Protein AF-0000000069707304 (afdb_homodimer)

pLDDT: mean 90.05, std 12.66, range [25.22, 98.62]

Nearest PDB structures (foldseek):
  5b57-assembly1_B  TM=9.568E-01  e=4.378E-24  Burkholderia cenocepacia J2315
  5b57-assembly1_A  TM=9.518E-01  e=2.283E-23  Burkholderia cenocepacia J2315
  5b58-assembly1_B  TM=9.342E-01  e=4.990E-23  Burkholderia cenocepacia J2315
  4g1u-assembly1_B  TM=8.696E-01  e=3.236E-20  Yersinia pestis
  2nq2-assembly1_A  TM=9.359E-01  e=1.842E-17  Haemophilus influenzae

Solvent-accessible surface area (backbone atoms only — not comparable to full-atom values): 34159 Å² total; per-residue (Å²): 131,78,74,69,74,72,72,74,57,73,65,60,56,49,52,51,51,49,49,52,45,50,51,49,39,51,53,49,50,53,49,50,60,20,55,54,90,69,73,39,57,58,52,44,54,42,17,72,76,61,32,75,78,75,20,87,54,87,68,51,71,65,56,50,44,45,42,63,59,40,40,44,24,26,51,50,37,29,28,51,42,20,11,43,35,1,31,31,7,34,52,48,16,36,71,65,68,35,79,83,40,42,59,58,48,47,14,21,52,39,21,15,48,35,32,30,44,50,37,59,52,42,20,77,74,35,66,77,43,48,68,43,52,90,49,32,51,34,50,36,8,28,51,24,4,44,50,35,28,50,50,17,50,56,73,17,39,54,96,86,42,73,41,68,72,41,30,50,53,32,9,53,32,50,35,43,37,30,51,20,53,39,47,53,50,52,73,72,34,53,72,69,35,47,51,52,45,56,54,41,58,31,5,37,56,84,84,40,28,63,67,56,36,51,48,49,50,65,57,25,49,61,30,50,52,56,45,61,70,39,25,65,53,38,51,34,39,64,74,26,67,70,60,16,42,73,72,68,38,59,60,62,60,49,52,49,48,46,52,52,22,32,39,43,30,47,13,47,38,32,28,74,25,25,41,65,51,44,46,16,32,48,32,29,49,54,43,32,72,75,71,39,81,53,33,79,48,38,35,63,42,7,24,47,48,10,16,39,50,36,40,51,34,44,48,47,22,42,56,75,52,61,85,48,65,51,48,29,18,34,50,35,23,58,54,29,22,57,47,48,43,51,47,54,61,50,51,52,53,69,76,94,133,79,74,69,74,73,71,74,57,73,64,59,57,48,52,52,51,49,48,54,46,50,50,49,39,52,54,50,49,51,50,51,61,21,55,55,90,70,74,39,61,60,51,44,54,43,17,74,73,62,33,74,77,76,19,89,55,86,70,51,71,64,55,50,46,45,42,64,60,41,39,43,25,26,50,50,37,30,29,50,41,20,12,43,34,2,31,32,8,34,51,48,16,37,71,65,68,35,77,83,39,41,60,59,47,47,14,21,52,38,21,15,49,33,32,30,44,50,39,60,54,41,19,79,76,35,66,76,42,50,66,42,55,90,48,32,51,34,51,36,8,28,50,25,4,45,50,35,29,49,50,17,48,54,71,16,39,57,96,86,41,71,41,68,69,40,30,51,54,32,8,52,32,51,34,44,36,30,49,20,52,39,48,53,51,53,72,72,33,52,73,67,35,46,50,52,44,55,53,41,58,31,5,38,58,85,84,40,29,63,67,56,35,51,48,48,49,64,57,26,48,61,30,50,52,55,46,60,72,38,25,65,53,38,51,33,39,65,75,27,70,68,58,17,43,75,74,70,36,59,60,63,60,51,54,49,47,46,52,52,22,32,38,44,30,47,14,46,40,31,28,74,27,25,42,65,50,44,45,16,31,50,31,27,50,54,42,32,73,74,72,39,81,54,34,79,48,38,36,62,42,7,23,47,47,10,15,39,51,38,40,51,34,44,48,48,22,42,56,75,52,60,85,49,66,52,46,30,20,34,50,35,24,58,56,31,21,58,48,48,44,49,49,57,62,49,51,51,54,69,76,94

InterPro domains:
  IPR000522 ABC transporter, permease protein, BtuC-like [PF01032] (25-345)
  IPR000522 ABC transporter, permease protein, BtuC-like [PTHR30472] (13-346)
  IPR037294 ABC transporter, BtuC-like [G3DSA:1.10.3470.10] (11-350)
  IPR037294 ABC transporter, BtuC-like [SSF81345] (8-345)

Sequence (704 aa):
MVSKVVIPNKKVRHKLTLGTMALMLLGLGLLSLSLGAYPIPLSKVMHVFFGDWIGADIVSLQEKSVLLQIRLPRLLLAMLVGGALGIAGASLQGLFRNPLVEPGLIGVSSGSALFAVIFIVFGSSLTILSSLGKFGLVGFAFIGGLLNTFLVYRLSSQAGKTDISLLILAGVALNALAGALIGLTIFYADDAALRNFTFWSLGDVGGANWEKVILMLGFSFLPVGLIIGQHRALNALAIGESEAFHMGVDVQRTKLFILVGSALVVGTAVALTGTIGFVGLVVPHLLRILFGADHRLVIPGSFLAGAILLTMADLLARTMVAPAEMPIGIITAILGAPFFIWLLINVKQIRTMVSKVVIPNKKVRHKLTLGTMALMLLGLGLLSLSLGAYPIPLSKVMHVFFGDWIGADIVSLQEKSVLLQIRLPRLLLAMLVGGALGIAGASLQGLFRNPLVEPGLIGVSSGSALFAVIFIVFGSSLTILSSLGKFGLVGFAFIGGLLNTFLVYRLSSQAGKTDISLLILAGVALNALAGALIGLTIFYADDAALRNFTFWSLGDVGGANWEKVILMLGFSFLPVGLIIGQHRALNALAIGESEAFHMGVDVQRTKLFILVGSALVVGTAVALTGTIGFVGLVVPHLLRILFGADHRLVIPGSFLAGAILLTMADLLARTMVAPAEMPIGIITAILGAPFFIWLLINVKQIRT

Radius of gyration: 28.23 Å; Cα contacts (8 Å, |Δi|>4): 1151; chains: 2; bounding box: 77×107×53 Å

Secondary structure (DSSP, 8-state):
---------HHHHHHHHHHHHHHHHHHHHHHHHH-SSS---HHHHHHHHHGGGT------HHHHHHIIIIIHHHHHHHHHHHHHHHHHHHHHHHHHT-TT--GGGGTHHHHHHHHHHHHHHHTTTSHHHHTTGGGHHHHHHHHHHHHHHHHHHHHHEETTEE-HHHHHHHHHHHHHHHHHHHHHHHHT--HHHHHHHHHHHT--STT--HHHHHHHHHHHHHHHHHHHTTHHHHHHHTT-HHHHHHTT--HHHHHHHHHHHHHHHHHHHHHHH----SHHHHHHHHHHHHH-S-HHHHHHHHHHHHHHHHHHHHHHHHHTTTTS---HHHHHHHHHHHHHHHHHHHHHHHH-/---------HHHHHHHHHHHHHHHHHHHHHHHHH-SSS---HHHHHHHHHGGGT------HHHHHIIIIIIHHHHHHHHHHHHHHHHHHHHHHHHHT-TT--GGGGTHHHHHHHHHHHHHHHTTTSHHHHTTGGGHHHHHHHHHHHHHHHHHHHHHEETTEE-HHHHHHHHHHHHHHHHHHHHHHHHT--HHHHHHHHHHHT--STT--HHHHHHHHHHHHHHHHHHHTTHHHHHHHTT-HHHHHHTT--HHHHHHHHHHHHHHHHHHHHHHH----SHHHHHHHHHHHHH-S-HHHHHHHHHHHHHHHHHHHHHHHHHTTTTS---HHHHHHHHHHHHHHHHHHHHHHHH-

Organism: NCBI:txid1187080

Foldseek 3Di:
DPPPPPPDDLVVVLVVLLVVLVVLLVVLLLVQLQDFLDGDDSLLSCCLVVNPPRHPDDQDPVSNCCSPWARNLLLLLLLLLQLLQLLLLLLVCLLLVHLQDGLCLLVLQLQLLLQLLLCLACQVVDPVSVVVPPQSSLVSSLVRSLVSSVQLQVQQDDPLDGDSVSSSVSSVVSSVVSVVSSVVSVVRHDPVSVVVSVLLQLWASNPGGPVLSVQLCVQLVVLLVLSLVCLVLSVQCNVPPVRSVVVVDPSSVSVVSSSNSSSRNQSSSCSSTNDATQSSSPQLVVCCVVSNSRSNSSNSSSSSSSSSVSSVLQSCQRPVDPPDGHGSNVSSCVVRVVVSVVCVVVVVVVVD/DPPPPPPDDLVVVLVVLLVVLVVLLVVLLLVQLQDFLDGDDSLLSCCLVVNPPRHVDDQDPVSNCCSPWARNLLLLLLLLLQLLQLLLLLLVCLLLVHLQDGLCLLVLQLQLLLQLLLCLACLVVDPVNVVVPPQSSLVSSLVRSLVSSVQLQVQQDDPLDGDSVSSSVSSVVSSVVSVVSSVVSVVRHDPVSVVVSVLLQLWASNPGGPVLSVQLCVQLVVLLVLSLVCLVLSVQCNVPPVRSVVVVDPSSVSVVSSSNSSSRNQSSSCSSTNDATQSSSPQLVVCCVVSNSRSNSSNSSSSSSSSSVSSVLQSCQRPVDPPDGHGSNVSSCVVRVVVSVVCVVVVVVVVD

Structure (mmCIF, N/CA/C/O backbone):
data_AF-0000000069707304-model_v1
#
loop_
_entity.id
_entity.type
_entity.pdbx_description
1 polymer 'Iron complex transport system permease protein'
#
loop_
_atom_site.group_PDB
_atom_site.id
_atom_site.type_symbol
_atom_site.label_atom_id
_atom_site.label_alt_id
_atom_site.label_comp_id
_atom_site.label_asym_id
_atom_site.label_entity_id
_atom_site.label_seq_id
_atom_site.pdbx_PDB_ins_code
_atom_site.Cartn_x
_atom_site.Cartn_y
_atom_site.Cartn_z
_atom_site.occupancy
_atom_site.B_iso_or_equiv
_atom_site.auth_seq_id
_atom_site.auth_comp_id
_atom_site.auth_asym_id
_atom_site.auth_atom_id
_atom_site.pdbx_PDB_model_num
ATOM 1 N N . MET A 1 1 ? 23.719 55.969 -8.992 1 25.83 1 MET A N 1
ATOM 2 C CA . MET A 1 1 ? 23.047 55.656 -7.727 1 25.83 1 MET A CA 1
ATOM 3 C C . MET A 1 1 ? 22.219 54.406 -7.836 1 25.83 1 MET A C 1
ATOM 5 O O . MET A 1 1 ? 21.125 54.406 -8.398 1 25.83 1 MET A O 1
ATOM 9 N N . VAL A 1 2 ? 22.844 53.188 -8 1 32.81 2 VAL A N 1
ATOM 10 C CA . VAL A 1 2 ? 22.203 51.875 -8.117 1 32.81 2 VAL A CA 1
ATOM 11 C C . VAL A 1 2 ? 21.328 51.594 -6.898 1 32.81 2 VAL A C 1
ATOM 13 O O . VAL A 1 2 ? 21.812 51.625 -5.762 1 32.81 2 VAL A O 1
ATOM 16 N N . SER A 1 3 ? 20.188 52.031 -7 1 26.78 3 SER A N 1
ATOM 17 C CA . SER A 1 3 ? 19.297 51.719 -5.891 1 26.78 3 SER A CA 1
ATOM 18 C C . SER A 1 3 ? 19.422 50.281 -5.465 1 26.78 3 SER A C 1
ATOM 20 O O . SER A 1 3 ? 19.297 49.344 -6.289 1 26.78 3 SER A O 1
ATOM 22 N N . LYS A 1 4 ? 20.281 50.031 -4.59 1 35.69 4 LYS A N 1
ATOM 23 C CA . LYS A 1 4 ? 20.391 48.719 -3.957 1 35.69 4 LYS A CA 1
ATOM 24 C C . LYS A 1 4 ? 19.016 48.156 -3.611 1 35.69 4 LYS A C 1
ATOM 26 O O . LYS A 1 4 ? 18.281 48.75 -2.822 1 35.69 4 LYS A O 1
ATOM 31 N N . VAL A 1 5 ? 18.422 47.656 -4.531 1 39.5 5 VAL A N 1
ATOM 32 C CA . VAL A 1 5 ? 17.219 46.875 -4.211 1 39.5 5 VAL A CA 1
ATOM 33 C C . VAL A 1 5 ? 17.391 46.188 -2.865 1 39.5 5 VAL A C 1
ATOM 35 O O . VAL A 1 5 ? 18.266 45.312 -2.713 1 39.5 5 VAL A O 1
ATOM 38 N N . VAL A 1 6 ? 17.141 46.844 -1.856 1 40.62 6 VAL A N 1
ATOM 39 C CA . VAL A 1 6 ? 17.188 46.25 -0.52 1 40.62 6 VAL A CA 1
ATOM 40 C C . VAL A 1 6 ? 16.391 44.938 -0.49 1 40.62 6 VAL A C 1
ATOM 42 O O . VAL A 1 6 ? 15.172 44.969 -0.666 1 40.62 6 VAL A O 1
ATOM 45 N N . ILE A 1 7 ? 16.797 43.812 -0.973 1 47.97 7 ILE A N 1
ATOM 46 C CA . ILE A 1 7 ? 16.25 42.5 -0.733 1 47.97 7 ILE A CA 1
ATOM 47 C C . ILE A 1 7 ? 15.844 42.344 0.732 1 47.97 7 ILE A C 1
ATOM 49 O O . ILE A 1 7 ? 16.656 42.531 1.631 1 47.97 7 ILE A O 1
ATOM 53 N N . PRO A 1 8 ? 14.656 42.75 1.068 1 53.53 8 PRO A N 1
ATOM 54 C CA . PRO A 1 8 ? 14.273 42.656 2.479 1 53.53 8 PRO A CA 1
ATOM 55 C C . PRO A 1 8 ? 14.961 41.5 3.195 1 53.53 8 PRO A C 1
ATOM 57 O O . PRO A 1 8 ? 15.344 40.5 2.561 1 53.53 8 PRO A O 1
ATOM 60 N N . ASN A 1 9 ? 15.312 41.656 4.543 1 66.44 9 ASN A N 1
ATOM 61 C CA . ASN A 1 9 ? 15.977 40.688 5.441 1 66.44 9 ASN A CA 1
ATOM 62 C C . ASN A 1 9 ? 15.211 39.375 5.535 1 66.44 9 ASN A C 1
ATOM 64 O O . ASN A 1 9 ? 13.977 39.375 5.488 1 66.44 9 ASN A O 1
ATOM 68 N N . LYS A 1 10 ? 15.75 38.281 5.285 1 73 10 LYS A N 1
ATOM 69 C CA . LYS A 1 10 ? 15.234 36.906 5.297 1 73 10 LYS A CA 1
ATOM 70 C C . LYS A 1 10 ? 14.203 36.719 6.402 1 73 10 LYS A C 1
ATOM 72 O O . LYS A 1 10 ? 13.188 36.031 6.207 1 73 10 LYS A O 1
ATOM 77 N N . LYS A 1 11 ? 14.32 37.469 7.414 1 74.62 11 LYS A N 1
ATOM 78 C CA . LYS A 1 11 ? 13.43 37.344 8.562 1 74.62 11 LYS A CA 1
ATOM 79 C C . LYS A 1 11 ? 12.078 38 8.273 1 74.62 11 LYS A C 1
ATOM 81 O O . LYS A 1 11 ? 11.031 37.438 8.633 1 74.62 11 LYS A O 1
ATOM 86 N N . VAL A 1 12 ? 12.062 39.188 7.703 1 77.69 12 VAL A N 1
ATOM 87 C CA . VAL A 1 12 ? 10.844 39.906 7.383 1 77.69 12 VAL A CA 1
ATOM 88 C C . VAL A 1 12 ? 10.039 39.125 6.34 1 77.69 12 VAL A C 1
ATOM 90 O O . VAL A 1 12 ? 8.812 39.062 6.434 1 77.69 12 VAL A O 1
ATOM 93 N N . ARG A 1 13 ? 10.664 38.562 5.441 1 81.31 13 ARG A N 1
ATOM 94 C CA . ARG A 1 13 ? 10.016 37.781 4.391 1 81.31 13 ARG A CA 1
ATOM 95 C C . ARG A 1 13 ? 9.336 36.531 4.969 1 81.31 13 ARG A C 1
ATOM 97 O O . ARG A 1 13 ? 8.227 36.188 4.566 1 81.31 13 ARG A O 1
ATOM 104 N N . HIS A 1 14 ? 9.984 35.969 5.977 1 86.19 14 HIS A N 1
ATOM 105 C CA . HIS A 1 14 ? 9.414 34.812 6.637 1 86.19 14 HIS A CA 1
ATOM 106 C C . HIS A 1 14 ? 8.133 35.156 7.383 1 86.19 14 HIS A C 1
ATOM 108 O O . HIS A 1 14 ? 7.133 34.438 7.281 1 86.19 14 HIS A O 1
ATOM 114 N N . LYS A 1 15 ? 8.156 36.312 8.023 1 89.19 15 LYS A N 1
ATOM 115 C CA . LYS A 1 15 ? 6.996 36.719 8.805 1 89.19 15 LYS A CA 1
ATOM 116 C C . LYS A 1 15 ? 5.828 37.094 7.891 1 89.19 15 LYS A C 1
ATOM 118 O O . LYS A 1 15 ? 4.672 36.781 8.203 1 89.19 15 LYS A O 1
ATOM 123 N N . LEU A 1 16 ? 6.137 37.688 6.836 1 90.25 16 LEU A N 1
ATOM 124 C CA . LEU A 1 16 ? 5.098 38.094 5.891 1 90.25 16 LEU A CA 1
ATOM 125 C C . LEU A 1 16 ? 4.441 36.875 5.262 1 90.25 16 LEU A C 1
ATOM 127 O O . LEU A 1 16 ? 3.223 36.844 5.078 1 90.25 16 LEU A O 1
ATOM 131 N N . THR A 1 17 ? 5.262 35.906 4.98 1 90.25 17 THR A N 1
ATOM 132 C CA . THR A 1 17 ? 4.75 34.688 4.391 1 90.25 17 THR A CA 1
ATOM 133 C C . THR A 1 17 ? 3.836 33.938 5.367 1 90.25 17 THR A C 1
ATOM 135 O O . THR A 1 17 ? 2.729 33.531 5.008 1 90.25 17 THR A O 1
ATOM 138 N N . LEU A 1 18 ? 4.238 33.812 6.551 1 94 18 LEU A N 1
ATOM 139 C CA . LEU A 1 18 ? 3.439 33.125 7.566 1 94 18 LEU A CA 1
ATOM 140 C C . LEU A 1 18 ? 2.156 33.906 7.852 1 94 18 LEU A C 1
ATOM 142 O O . LEU A 1 18 ? 1.094 33.312 8.039 1 94 18 LEU A O 1
ATOM 146 N N . GLY A 1 19 ? 2.312 35.25 7.871 1 95.56 19 GLY A N 1
ATOM 147 C CA . GLY A 1 19 ? 1.15 36.094 8.078 1 95.56 19 GLY A CA 1
ATOM 148 C C . GLY A 1 19 ? 0.11 35.969 6.984 1 95.56 19 GLY A C 1
ATOM 149 O O . GLY A 1 19 ? -1.088 35.875 7.262 1 95.56 19 GLY A O 1
ATOM 150 N N . THR A 1 20 ? 0.56 36 5.785 1 94.81 20 THR A N 1
ATOM 151 C CA . THR A 1 20 ? -0.341 35.844 4.648 1 94.81 20 THR A CA 1
ATOM 152 C C . THR A 1 20 ? -1.044 34.469 4.695 1 94.81 20 THR A C 1
ATOM 154 O O . THR A 1 20 ? -2.236 34.375 4.402 1 94.81 20 THR A O 1
ATOM 157 N N . MET A 1 21 ? -0.324 33.406 5.031 1 96.56 21 MET A N 1
ATOM 158 C CA . MET A 1 21 ? -0.912 32.094 5.137 1 96.56 21 MET A CA 1
ATOM 159 C C . MET A 1 21 ? -1.939 32.031 6.266 1 96.56 21 MET A C 1
ATOM 161 O O . MET A 1 21 ? -2.98 31.391 6.129 1 96.56 21 MET A O 1
ATOM 165 N N . ALA A 1 22 ? -1.609 32.688 7.34 1 97.38 22 ALA A N 1
ATOM 166 C CA . ALA A 1 22 ? -2.541 32.75 8.461 1 97.38 22 ALA A CA 1
ATOM 167 C C . ALA A 1 22 ? -3.832 33.469 8.07 1 97.38 22 ALA A C 1
ATOM 169 O O . ALA A 1 22 ? -4.926 33.031 8.445 1 97.38 22 ALA A O 1
ATOM 170 N N . LEU A 1 23 ? -3.701 34.531 7.348 1 97.06 23 LEU A N 1
ATOM 171 C CA . LEU A 1 23 ? -4.863 35.281 6.875 1 97.06 23 LEU A CA 1
ATOM 172 C C . LEU A 1 23 ? -5.695 34.438 5.914 1 97.06 23 LEU A C 1
ATOM 174 O O . LEU A 1 23 ? -6.926 34.469 5.953 1 97.06 23 LEU A O 1
ATOM 178 N N . MET A 1 24 ? -5 33.719 5.09 1 97.31 24 MET A N 1
ATOM 179 C CA . MET A 1 24 ? -5.684 32.844 4.168 1 97.31 24 MET A CA 1
ATOM 180 C C . MET A 1 24 ? -6.457 31.766 4.93 1 97.31 24 MET A C 1
ATOM 182 O O . MET A 1 24 ? -7.586 31.422 4.562 1 97.31 24 MET A O 1
ATOM 186 N N . LEU A 1 25 ? -5.84 31.219 5.922 1 97.94 25 LEU A N 1
ATOM 187 C CA . LEU A 1 25 ? -6.48 30.203 6.742 1 97.94 25 LEU A CA 1
ATOM 188 C C . LEU A 1 25 ? -7.723 30.75 7.43 1 97.94 25 LEU A C 1
ATOM 190 O O . LEU A 1 25 ? -8.75 30.078 7.504 1 97.94 25 LEU A O 1
ATOM 194 N N . LEU A 1 26 ? -7.625 31.984 7.941 1 96.25 26 LEU A N 1
ATOM 195 C CA . LEU A 1 26 ? -8.766 32.625 8.578 1 96.25 26 LEU A CA 1
ATOM 196 C C . LEU A 1 26 ? -9.906 32.844 7.586 1 96.25 26 LEU A C 1
ATOM 198 O O . LEU A 1 26 ? -11.062 32.594 7.906 1 96.25 26 LEU A O 1
ATOM 202 N N . GLY A 1 27 ? -9.57 33.344 6.43 1 96 27 GLY A N 1
ATOM 203 C CA . GLY A 1 27 ? -10.578 33.5 5.391 1 96 27 GLY A CA 1
ATOM 204 C C . GLY A 1 27 ? -11.242 32.219 4.996 1 96 27 GLY A C 1
ATOM 205 O O . GLY A 1 27 ? -12.469 32.156 4.871 1 96 27 GLY A O 1
ATOM 206 N N . LEU A 1 28 ? -10.43 31.172 4.824 1 96.88 28 LEU A N 1
ATOM 207 C CA . LEU A 1 28 ? -10.945 29.859 4.48 1 96.88 28 LEU A CA 1
ATOM 208 C C . LEU A 1 28 ? -11.812 29.297 5.609 1 96.88 28 LEU A C 1
ATOM 210 O O . LEU A 1 28 ? -12.805 28.625 5.355 1 96.88 28 LEU A O 1
ATOM 214 N N . GLY A 1 29 ? -11.359 29.547 6.836 1 96.88 29 GLY A N 1
ATOM 215 C CA . GLY A 1 29 ? -12.148 29.141 7.984 1 96.88 29 GLY A CA 1
ATOM 216 C C . GLY A 1 29 ? -13.531 29.766 8.008 1 96.88 29 GLY A C 1
ATOM 217 O O . GLY A 1 29 ? -14.523 29.078 8.258 1 96.88 29 GLY A O 1
ATOM 218 N N . LEU A 1 30 ? -13.617 31.016 7.715 1 94.31 30 LEU A N 1
ATOM 219 C CA . LEU A 1 30 ? -14.906 31.703 7.668 1 94.31 30 LEU A CA 1
ATOM 220 C C . LEU A 1 30 ? -15.773 31.156 6.551 1 94.31 30 LEU A C 1
ATOM 222 O O . LEU A 1 30 ? -16.984 30.953 6.734 1 94.31 30 LEU A O 1
ATOM 226 N N . LEU A 1 31 ? -15.18 30.906 5.461 1 94.25 31 LEU A N 1
ATOM 227 C CA . LEU A 1 31 ? -15.906 30.312 4.336 1 94.25 31 LEU A CA 1
ATOM 228 C C . LEU A 1 31 ? -16.422 28.922 4.691 1 94.25 31 LEU A C 1
ATOM 230 O O . LEU A 1 31 ? -17.547 28.562 4.32 1 94.25 31 LEU A O 1
ATOM 234 N N . SER A 1 32 ? -15.57 28.156 5.367 1 95.06 32 SER A N 1
ATOM 235 C CA . SER A 1 32 ? -15.922 26.797 5.773 1 95.06 32 SER A CA 1
ATOM 236 C C . SER A 1 32 ? -17.094 26.812 6.75 1 95.06 32 SER A C 1
ATOM 238 O O . SER A 1 32 ? -17.938 25.906 6.73 1 95.06 32 SER A O 1
ATOM 240 N N . LEU A 1 33 ? -17.172 27.828 7.555 1 94.75 33 LEU A N 1
ATOM 241 C CA . LEU A 1 33 ? -18.266 27.953 8.523 1 94.75 33 LEU A CA 1
ATOM 242 C C . LEU A 1 33 ? -19.562 28.344 7.832 1 94.75 33 LEU A C 1
ATOM 244 O O . LEU A 1 33 ? -20.656 28.031 8.328 1 94.75 33 LEU A O 1
ATOM 248 N N . SER A 1 34 ? -19.469 28.969 6.746 1 93 34 SER A N 1
ATOM 249 C CA . SER A 1 34 ? -20.641 29.484 6.039 1 93 34 SER A CA 1
ATOM 250 C C . SER A 1 34 ? -21.203 28.438 5.074 1 93 34 SER A C 1
ATOM 252 O O . SER A 1 34 ? -22.422 28.359 4.895 1 93 34 SER A O 1
ATOM 254 N N . LEU A 1 35 ? -20.359 27.641 4.488 1 89.88 35 LEU A N 1
ATOM 255 C CA . LEU A 1 35 ? -20.781 26.719 3.434 1 89.88 35 LEU A CA 1
ATOM 256 C C . LEU A 1 35 ? -21.031 25.328 3.994 1 89.88 35 LEU A C 1
ATOM 258 O O . LEU A 1 35 ? -20.281 24.859 4.852 1 89.88 35 LEU A O 1
ATOM 262 N N . GLY A 1 36 ? -22.078 24.719 3.615 1 80.12 36 GLY A N 1
ATOM 263 C CA . GLY A 1 36 ? -22.469 23.375 4.012 1 80.12 36 GLY A CA 1
ATOM 264 C C . GLY A 1 36 ? -23.812 22.953 3.467 1 80.12 36 GLY A C 1
ATOM 265 O O . GLY A 1 36 ? -24.328 23.562 2.531 1 80.12 36 GLY A O 1
ATOM 266 N N . ALA A 1 37 ? -24.312 21.828 3.971 1 75.31 37 ALA A N 1
ATOM 267 C CA . ALA A 1 37 ? -25.625 21.344 3.547 1 75.31 37 ALA A CA 1
ATOM 268 C C . ALA A 1 37 ? -26.719 22.375 3.855 1 75.31 37 ALA A C 1
ATOM 270 O O . ALA A 1 37 ? -27.656 22.547 3.08 1 75.31 37 ALA A O 1
ATOM 271 N N . TYR A 1 38 ? -26.547 23.047 4.992 1 78.5 38 TYR A N 1
ATOM 272 C CA . TYR A 1 38 ? -27.391 24.141 5.418 1 78.5 38 TYR A CA 1
ATOM 273 C C . TYR A 1 38 ? -26.641 25.469 5.34 1 78.5 38 TYR A C 1
ATOM 275 O O . TYR A 1 38 ? -25.875 25.812 6.246 1 78.5 38 TYR A O 1
ATOM 283 N N . PRO A 1 39 ? -26.906 26.188 4.266 1 84 39 PRO A N 1
ATOM 284 C CA . PRO A 1 39 ? -26.125 27.406 4.102 1 84 39 PRO A CA 1
ATOM 285 C C . PRO A 1 39 ? -26.453 28.469 5.148 1 84 39 PRO A C 1
ATOM 287 O O . PRO A 1 39 ? -27.625 28.703 5.441 1 84 39 PRO A O 1
ATOM 290 N N . ILE A 1 40 ? -25.469 28.969 5.801 1 89 40 ILE A N 1
ATOM 291 C CA . ILE A 1 40 ? -25.547 30.094 6.738 1 89 40 ILE A CA 1
ATOM 292 C C . ILE A 1 40 ? -24.766 31.281 6.199 1 89 40 ILE A C 1
ATOM 294 O O . ILE A 1 40 ? -23.547 31.203 6.023 1 89 40 ILE A O 1
ATOM 298 N N . PRO A 1 41 ? -25.406 32.281 5.934 1 90 41 PRO A N 1
ATOM 299 C CA . PRO A 1 41 ? -24.719 33.469 5.355 1 90 41 PRO A CA 1
ATOM 300 C C . PRO A 1 41 ? -23.531 33.906 6.195 1 90 41 PRO A C 1
ATOM 302 O O . PRO A 1 41 ? -23.562 33.812 7.426 1 90 41 PRO A O 1
ATOM 305 N N . LEU A 1 42 ? -22.547 34.469 5.527 1 90.62 42 LEU A N 1
ATOM 306 C CA . LEU A 1 42 ? -21.312 34.906 6.145 1 90.62 42 LEU A CA 1
ATOM 307 C C . LEU A 1 42 ? -21.578 36 7.195 1 90.62 42 LEU A C 1
ATOM 309 O O . LEU A 1 42 ? -20.891 36.031 8.219 1 90.62 42 LEU A O 1
ATOM 313 N N . SER A 1 43 ? -22.516 36.812 6.961 1 87.62 43 SER A N 1
ATOM 314 C CA . SER A 1 43 ? -22.875 37.844 7.898 1 87.62 43 SER A CA 1
ATOM 315 C C . SER A 1 43 ? -23.297 37.281 9.242 1 87.62 43 SER A C 1
ATOM 317 O O . SER A 1 43 ? -22.953 37.812 10.297 1 87.62 43 SER A O 1
ATOM 319 N N . LYS A 1 44 ? -24.062 36.188 9.18 1 88.5 44 LYS A N 1
ATOM 320 C CA . LYS A 1 44 ? -24.516 35.531 10.398 1 88.5 44 LYS A CA 1
ATOM 321 C C . LYS A 1 44 ? -23.344 34.875 11.125 1 88.5 44 LYS A C 1
ATOM 323 O O . LYS A 1 44 ? -23.281 34.875 12.352 1 88.5 44 LYS A O 1
ATOM 328 N N . VAL A 1 45 ? -22.422 34.344 10.367 1 91.25 45 VAL A N 1
ATOM 329 C CA . VAL A 1 45 ? -21.234 33.719 10.945 1 91.25 45 VAL A CA 1
ATOM 330 C C . VAL A 1 45 ? -20.422 34.781 11.688 1 91.25 45 VAL A C 1
ATOM 332 O O . VAL A 1 45 ? -20 34.562 12.828 1 91.25 45 VAL A O 1
ATOM 335 N N . MET A 1 46 ? -20.234 35.938 11.055 1 87.88 46 MET A N 1
ATOM 336 C CA . MET A 1 46 ? -19.453 37 11.648 1 87.88 46 MET A CA 1
ATOM 337 C C . MET A 1 46 ? -20.125 37.531 12.914 1 87.88 46 MET A C 1
ATOM 339 O O . MET A 1 46 ? -19.453 37.875 13.883 1 87.88 46 MET A O 1
ATOM 343 N N . HIS A 1 47 ? -21.406 37.531 12.867 1 86.06 47 HIS A N 1
ATOM 344 C CA . HIS A 1 47 ? -22.156 38 14.023 1 86.06 47 HIS A CA 1
ATOM 345 C C . HIS A 1 47 ? -21.969 37.062 15.219 1 86.06 47 HIS A C 1
ATOM 347 O O . HIS A 1 47 ? -21.844 37.531 16.359 1 86.06 47 HIS A O 1
ATOM 353 N N . VAL A 1 48 ? -22.031 35.875 14.938 1 85.06 48 VAL A N 1
ATOM 354 C CA . VAL A 1 48 ? -21.938 34.875 16 1 85.06 48 VAL A CA 1
ATOM 355 C C . VAL A 1 48 ? -20.547 34.969 16.656 1 85.06 48 VAL A C 1
ATOM 357 O O . VAL A 1 48 ? -20.438 34.812 17.875 1 85.06 48 VAL A O 1
ATOM 360 N N . PHE A 1 49 ? -19.516 35.25 15.914 1 85.62 49 PHE A N 1
ATOM 361 C CA . PHE A 1 49 ? -18.172 35.156 16.438 1 85.62 49 PHE A CA 1
ATOM 362 C C . PHE A 1 49 ? -17.656 36.531 16.859 1 85.62 49 PHE A C 1
ATOM 364 O O . PHE A 1 49 ? -16.828 36.656 17.766 1 85.62 49 PHE A O 1
ATOM 371 N N . PHE A 1 50 ? -18.172 37.562 16.234 1 83.19 50 PHE A N 1
ATOM 372 C CA . PHE A 1 50 ? -17.625 38.906 16.516 1 83.19 50 PHE A CA 1
ATOM 373 C C . PHE A 1 50 ? -18.688 39.812 17.109 1 83.19 50 PHE A C 1
ATOM 375 O O . PHE A 1 50 ? -18.391 40.938 17.5 1 83.19 50 PHE A O 1
ATOM 382 N N . GLY A 1 51 ? -19.859 39.281 17.344 1 76.31 51 GLY A N 1
ATOM 383 C CA . GLY A 1 51 ? -20.922 40.031 17.984 1 76.31 51 GLY A CA 1
ATOM 384 C C . GLY A 1 51 ? -21.578 41.031 17.047 1 76.31 51 GLY A C 1
ATOM 385 O O . GLY A 1 51 ? -21.453 40.906 15.82 1 76.31 51 GLY A O 1
ATOM 386 N N . ASP A 1 52 ? -22.391 41.844 17.688 1 66.62 52 ASP A N 1
ATOM 387 C CA . ASP A 1 52 ? -23.234 42.844 17.016 1 66.62 52 ASP A CA 1
ATOM 388 C C . ASP A 1 52 ? -22.391 43.844 16.234 1 66.62 52 ASP A C 1
ATOM 390 O O . ASP A 1 52 ? -22.922 44.625 15.445 1 66.62 52 ASP A O 1
ATOM 394 N N . TRP A 1 53 ? -21.203 43.75 16.453 1 60.03 53 TRP A N 1
ATOM 395 C CA . TRP A 1 53 ? -20.359 44.75 15.82 1 60.03 53 TRP A CA 1
ATOM 396 C C . TRP A 1 53 ? -20.344 44.562 14.305 1 60.03 53 TRP A C 1
ATOM 398 O O . TRP A 1 53 ? -20.234 45.531 13.555 1 60.03 53 TRP A O 1
ATOM 408 N N . ILE A 1 54 ? -20.391 43.406 13.742 1 57.88 54 ILE A N 1
ATOM 409 C CA . ILE A 1 54 ? -20.062 43.281 12.328 1 57.88 54 ILE A CA 1
ATOM 410 C C . ILE A 1 54 ? -21.266 42.75 11.547 1 57.88 54 ILE A C 1
ATOM 412 O O . ILE A 1 54 ? -21.359 42.938 10.336 1 57.88 54 ILE A O 1
ATOM 416 N N . GLY A 1 55 ? -22.5 42.25 12.305 1 59.31 55 GLY A N 1
ATOM 417 C CA . GLY A 1 55 ? -23.594 41.688 11.523 1 59.31 55 GLY A CA 1
ATOM 418 C C . GLY A 1 55 ? -24.906 41.656 12.281 1 59.31 55 GLY A C 1
ATOM 419 O O . GLY A 1 55 ? -24.922 41.406 13.492 1 59.31 55 GLY A O 1
ATOM 420 N N . ALA A 1 56 ? -25.875 42.438 11.906 1 59.75 56 ALA A N 1
ATOM 421 C CA . ALA A 1 56 ? -27.172 42.719 12.5 1 59.75 56 ALA A CA 1
ATOM 422 C C . ALA A 1 56 ? -28.156 41.562 12.297 1 59.75 56 ALA A C 1
ATOM 424 O O . ALA A 1 56 ? -29.344 41.688 12.633 1 59.75 56 ALA A O 1
ATOM 425 N N . ASP A 1 57 ? -27.547 40.438 11.812 1 67.44 57 ASP A N 1
ATOM 426 C CA . ASP A 1 57 ? -28.625 39.531 11.453 1 67.44 57 ASP A CA 1
ATOM 427 C C . ASP A 1 57 ? -29 38.625 12.641 1 67.44 57 ASP A C 1
ATOM 429 O O . ASP A 1 57 ? -28.141 38.312 13.477 1 67.44 57 ASP A O 1
ATOM 433 N N . ILE A 1 58 ? -30.219 38.469 12.875 1 77.25 58 ILE A N 1
ATOM 434 C CA . ILE A 1 58 ? -30.734 37.562 13.875 1 77.25 58 ILE A CA 1
ATOM 435 C C . ILE A 1 58 ? -30.297 36.125 13.539 1 77.25 58 ILE A C 1
ATOM 437 O O . ILE A 1 58 ? -30.516 35.656 12.422 1 77.25 58 ILE A O 1
ATOM 441 N N . VAL A 1 59 ? -29.469 35.594 14.445 1 84.38 59 VAL A N 1
ATOM 442 C CA . VAL A 1 59 ? -29.031 34.219 14.281 1 84.38 59 VAL A CA 1
ATOM 443 C C . VAL A 1 59 ? -29.922 33.281 15.102 1 84.38 59 VAL A C 1
ATOM 445 O O . VAL A 1 59 ? -30.109 33.5 16.312 1 84.38 59 VAL A O 1
ATOM 448 N N . SER A 1 60 ? -30.641 32.375 14.484 1 87.56 60 SER A N 1
ATOM 449 C CA . SER A 1 60 ? -31.5 31.422 15.172 1 87.56 60 SER A CA 1
ATOM 450 C C . SER A 1 60 ? -30.688 30.5 16.078 1 87.56 60 SER A C 1
ATOM 452 O O . SER A 1 60 ? -29.469 30.375 15.906 1 87.56 60 SER A O 1
ATOM 454 N N . LEU A 1 61 ? -31.312 29.969 17.094 1 88.44 61 LEU A N 1
ATOM 455 C CA . LEU A 1 61 ? -30.672 29.016 18 1 88.44 61 LEU A CA 1
ATOM 456 C C . LEU A 1 61 ? -30.156 27.797 17.234 1 88.44 61 LEU A C 1
ATOM 458 O O . LEU A 1 61 ? -29.109 27.25 17.594 1 88.44 61 LEU A O 1
ATOM 462 N N . GLN A 1 62 ? -30.891 27.453 16.25 1 89.5 62 GLN A N 1
ATOM 463 C CA . GLN A 1 62 ? -30.484 26.312 15.43 1 89.5 62 GLN A CA 1
ATOM 464 C C . GLN A 1 62 ? -29.219 26.625 14.656 1 89.5 62 GLN A C 1
ATOM 466 O O . GLN A 1 62 ? -28.297 25.797 14.602 1 89.5 62 GLN A O 1
ATOM 471 N N . GLU A 1 63 ? -29.172 27.734 14.117 1 90.81 63 GLU A N 1
ATOM 472 C CA . GLU A 1 63 ? -28 28.156 13.359 1 90.81 63 GLU A CA 1
ATOM 473 C C . GLU A 1 63 ? -26.781 28.266 14.266 1 90.81 63 GLU A C 1
ATOM 475 O O . GLU A 1 63 ? -25.672 27.859 13.875 1 90.81 63 GLU A O 1
ATOM 480 N N . LYS A 1 64 ? -26.984 28.812 15.414 1 91.38 64 LYS A N 1
ATOM 481 C CA . LYS A 1 64 ? -25.891 28.938 16.391 1 91.38 64 LYS A CA 1
ATOM 482 C C . LYS A 1 64 ? -25.359 27.578 16.812 1 91.38 64 LYS A C 1
ATOM 484 O O . LYS A 1 64 ? -24.156 27.375 16.938 1 91.38 64 LYS A O 1
ATOM 489 N N . SER A 1 65 ? -26.328 26.703 17.016 1 91.88 65 SER A N 1
ATOM 490 C CA . SER A 1 65 ? -25.953 25.344 17.406 1 91.88 65 SER A CA 1
ATOM 491 C C . SER A 1 65 ? -25.172 24.641 16.297 1 91.88 65 SER A C 1
ATOM 493 O O . SER A 1 65 ? -24.188 23.969 16.562 1 91.88 65 SER A O 1
ATOM 495 N N . VAL A 1 66 ? -25.625 24.766 15.125 1 92.56 66 VAL A N 1
ATOM 496 C CA . VAL A 1 66 ? -24.953 24.156 13.984 1 92.56 66 VAL A CA 1
ATOM 497 C C . VAL A 1 66 ? -23.547 24.734 13.844 1 92.56 66 VAL A C 1
ATOM 499 O O . VAL A 1 66 ? -22.578 24 13.656 1 92.56 66 VAL A O 1
ATOM 502 N N . LEU A 1 67 ? -23.406 26.031 13.992 1 93.81 67 LEU A N 1
ATOM 503 C CA . LEU A 1 67 ? -22.125 26.703 13.82 1 93.81 67 LEU A CA 1
ATOM 504 C C . LEU A 1 67 ? -21.156 26.328 14.93 1 93.81 67 LEU A C 1
ATOM 506 O O . LEU A 1 67 ? -20 25.984 14.656 1 93.81 67 LEU A O 1
ATOM 510 N N . LEU A 1 68 ? -21.594 26.297 16.125 1 94.12 68 LEU A N 1
ATOM 511 C CA . LEU A 1 68 ? -20.688 26.172 17.281 1 94.12 68 LEU A CA 1
ATOM 512 C C . LEU A 1 68 ? -20.469 24.719 17.641 1 94.12 68 LEU A C 1
ATOM 514 O O . LEU A 1 68 ? -19.422 24.359 18.172 1 94.12 68 LEU A O 1
ATOM 518 N N . GLN A 1 69 ? -21.484 23.844 17.328 1 94.94 69 GLN A N 1
ATOM 519 C CA . GLN A 1 69 ? -21.406 22.469 17.812 1 94.94 69 GLN A CA 1
ATOM 520 C C . GLN A 1 69 ? -21.062 21.5 16.688 1 94.94 69 GLN A C 1
ATOM 522 O O . GLN A 1 69 ? -20.641 20.375 16.953 1 94.94 69 GLN A O 1
ATOM 527 N N . ILE A 1 70 ? -21.156 21.938 15.5 1 94.12 70 ILE A N 1
ATOM 528 C CA . ILE A 1 70 ? -20.938 21.016 14.391 1 94.12 70 ILE A CA 1
ATOM 529 C C . ILE A 1 70 ? -19.828 21.547 13.484 1 94.12 70 ILE A C 1
ATOM 531 O O . ILE A 1 70 ? -18.766 20.953 13.359 1 94.12 70 ILE A O 1
ATOM 535 N N . ARG A 1 71 ? -19.969 22.797 13 1 96.06 71 ARG A N 1
ATOM 536 C CA . ARG A 1 71 ? -19.078 23.297 11.961 1 96.06 71 ARG A CA 1
ATOM 537 C C . ARG A 1 71 ? -17.75 23.734 12.562 1 96.06 71 ARG A C 1
ATOM 539 O O . ARG A 1 71 ? -16.688 23.516 11.969 1 96.06 71 ARG A O 1
ATOM 546 N N . LEU A 1 72 ? -17.844 24.375 13.711 1 96.81 72 LEU A N 1
ATOM 547 C CA . LEU A 1 72 ? -16.625 24.922 14.305 1 96.81 72 LEU A CA 1
ATOM 548 C C . LEU A 1 72 ? -15.688 23.797 14.742 1 96.81 72 LEU A C 1
ATOM 550 O O . LEU A 1 72 ? -14.492 23.828 14.438 1 96.81 72 LEU A O 1
ATOM 554 N N . PRO A 1 73 ? -16.234 22.75 15.469 1 97.81 73 PRO A N 1
ATOM 555 C CA . PRO A 1 73 ? -15.32 21.656 15.812 1 97.81 73 PRO A CA 1
ATOM 556 C C . PRO A 1 73 ? -14.742 20.969 14.578 1 97.81 73 PRO A C 1
ATOM 558 O O . PRO A 1 73 ? -13.578 20.562 14.578 1 97.81 73 PRO A O 1
ATOM 561 N N . ARG A 1 74 ? -15.516 20.797 13.578 1 97.56 74 ARG A N 1
ATOM 562 C CA . ARG A 1 74 ? -15.062 20.172 12.336 1 97.56 74 ARG A CA 1
ATOM 563 C C . ARG A 1 74 ? -13.945 20.984 11.695 1 97.56 74 ARG A C 1
ATOM 565 O O . ARG A 1 74 ? -12.93 20.438 11.281 1 97.56 74 ARG A O 1
ATOM 572 N N . LEU A 1 75 ? -14.148 22.281 11.664 1 97.94 75 LEU A N 1
ATOM 573 C CA . LEU A 1 75 ? -13.148 23.188 11.109 1 97.94 75 LEU A CA 1
ATOM 574 C C . LEU A 1 75 ? -11.844 23.109 11.906 1 97.94 75 LEU A C 1
ATOM 576 O O . LEU A 1 75 ? -10.766 22.984 11.32 1 97.94 75 LEU A O 1
ATOM 580 N N . LEU A 1 76 ? -11.961 23.188 13.18 1 98.25 76 LEU A N 1
ATOM 581 C CA . LEU A 1 76 ? -10.789 23.172 14.047 1 98.25 76 LEU A CA 1
ATOM 582 C C . LEU A 1 76 ? -10.047 21.844 13.938 1 98.25 76 LEU A C 1
ATOM 584 O O . LEU A 1 76 ? -8.812 21.828 13.906 1 98.25 76 LEU A O 1
ATOM 588 N N . LEU A 1 77 ? -10.789 20.766 13.875 1 98.56 77 LEU A N 1
ATOM 589 C CA . LEU A 1 77 ? -10.156 19.453 13.75 1 98.56 77 LEU A CA 1
ATOM 590 C C . LEU A 1 77 ? -9.414 19.344 12.422 1 98.56 77 LEU A C 1
ATOM 592 O O . LEU A 1 77 ? -8.281 18.844 12.383 1 98.56 77 LEU A O 1
ATOM 596 N N . ALA A 1 78 ? -10.039 19.766 11.359 1 98.56 78 ALA A N 1
ATOM 597 C CA . ALA A 1 78 ? -9.391 19.75 10.055 1 98.56 78 ALA A CA 1
ATOM 598 C C . ALA A 1 78 ? -8.094 20.547 10.062 1 98.56 78 ALA A C 1
ATOM 600 O O . ALA A 1 78 ? -7.07 20.094 9.547 1 98.56 78 ALA A O 1
ATOM 601 N N . MET A 1 79 ? -8.148 21.703 10.68 1 98.38 79 MET A N 1
ATOM 602 C CA . MET A 1 79 ? -6.973 22.562 10.742 1 98.38 79 MET A CA 1
ATOM 603 C C . MET A 1 79 ? -5.855 21.906 11.547 1 98.38 79 MET A C 1
ATOM 605 O O . MET A 1 79 ? -4.703 21.891 11.117 1 98.38 79 MET A O 1
ATOM 609 N N . LEU A 1 80 ? -6.246 21.375 12.656 1 98.31 80 LEU A N 1
ATOM 610 C CA . LEU A 1 80 ? -5.262 20.781 13.547 1 98.31 80 LEU A CA 1
ATOM 611 C C . LEU A 1 80 ? -4.641 19.531 12.922 1 98.31 80 LEU A C 1
ATOM 613 O O . LEU A 1 80 ? -3.418 19.375 12.938 1 98.31 80 LEU A O 1
ATOM 617 N N . VAL A 1 81 ? -5.449 18.672 12.336 1 98.31 81 VAL A N 1
ATOM 618 C CA . VAL A 1 81 ? -4.969 17.453 11.711 1 98.31 81 VAL A CA 1
ATOM 619 C C . VAL A 1 81 ? -4.113 17.797 10.492 1 98.31 81 VAL A C 1
ATOM 621 O O . VAL A 1 81 ? -3.01 17.266 10.336 1 98.31 81 VAL A O 1
ATOM 624 N N . GLY A 1 82 ? -4.605 18.688 9.664 1 98.31 82 GLY A N 1
ATOM 625 C CA . GLY A 1 82 ? -3.828 19.125 8.516 1 98.31 82 GLY A CA 1
ATOM 626 C C . GLY A 1 82 ? -2.48 19.719 8.891 1 98.31 82 GLY A C 1
ATOM 627 O O . GLY A 1 82 ? -1.46 19.375 8.289 1 98.31 82 GLY A O 1
ATOM 628 N N . GLY A 1 83 ? -2.549 20.594 9.805 1 97.88 83 GLY A N 1
ATOM 629 C CA . GLY A 1 83 ? -1.31 21.188 10.281 1 97.88 83 GLY A CA 1
ATOM 630 C C . GLY A 1 83 ? -0.346 20.172 10.867 1 97.88 83 GLY A C 1
ATOM 631 O O . GLY A 1 83 ? 0.854 20.219 10.594 1 97.88 83 GLY A O 1
ATOM 632 N N . ALA A 1 84 ? -0.879 19.297 11.664 1 97 84 ALA A N 1
ATOM 633 C CA . ALA A 1 84 ? -0.07 18.266 12.297 1 97 84 ALA A CA 1
ATOM 634 C C . ALA A 1 84 ? 0.596 17.359 11.258 1 97 84 ALA A C 1
ATOM 636 O O . ALA A 1 84 ? 1.789 17.062 11.359 1 97 84 ALA A O 1
ATOM 637 N N . LEU A 1 85 ? -0.15 16.969 10.297 1 97.19 85 LEU A N 1
ATOM 638 C CA . LEU A 1 85 ? 0.399 16.125 9.227 1 97.19 85 LEU A CA 1
ATOM 639 C C . LEU A 1 85 ? 1.451 16.891 8.43 1 97.19 85 LEU A C 1
ATOM 641 O O . LEU A 1 85 ? 2.457 16.312 8.016 1 97.19 85 LEU A O 1
ATOM 645 N N . GLY A 1 86 ? 1.231 18.156 8.242 1 98 86 GLY A N 1
ATOM 646 C CA . GLY A 1 86 ? 2.221 19 7.574 1 98 86 GLY A CA 1
ATOM 647 C C . GLY A 1 86 ? 3.541 19.062 8.32 1 98 86 GLY A C 1
ATOM 648 O O . GLY A 1 86 ? 4.605 18.906 7.719 1 98 86 GLY A O 1
ATOM 649 N N . ILE A 1 87 ? 3.443 19.266 9.594 1 97.5 87 ILE A N 1
ATOM 650 C CA . ILE A 1 87 ? 4.637 19.375 10.422 1 97.5 87 ILE A CA 1
ATOM 651 C C . ILE A 1 87 ? 5.367 18.031 10.453 1 97.5 87 ILE A C 1
ATOM 653 O O . ILE A 1 87 ? 6.598 17.984 10.375 1 97.5 87 ILE A O 1
ATOM 657 N N . ALA A 1 88 ? 4.633 16.953 10.594 1 97.62 88 ALA A N 1
ATOM 658 C CA . ALA A 1 88 ? 5.238 15.625 10.586 1 97.62 88 ALA A CA 1
ATOM 659 C C . ALA A 1 88 ? 5.953 15.352 9.266 1 97.62 88 ALA A C 1
ATOM 661 O O . ALA A 1 88 ? 7.078 14.852 9.25 1 97.62 88 ALA A O 1
ATOM 662 N N . GLY A 1 89 ? 5.297 15.719 8.203 1 97.44 89 GLY A N 1
ATOM 663 C CA . GLY A 1 89 ? 5.91 15.562 6.898 1 97.44 89 GLY A CA 1
ATOM 664 C C . GLY A 1 89 ? 7.203 16.344 6.75 1 97.44 89 GLY A C 1
ATOM 665 O O . GLY A 1 89 ? 8.219 15.797 6.309 1 97.44 89 GLY A O 1
ATOM 666 N N . ALA A 1 90 ? 7.207 17.594 7.125 1 97.44 90 ALA A N 1
ATOM 667 C CA . ALA A 1 90 ? 8.383 18.453 7.02 1 97.44 90 ALA A CA 1
ATOM 668 C C . ALA A 1 90 ? 9.547 17.906 7.836 1 97.44 90 ALA A C 1
ATOM 670 O O . ALA A 1 90 ? 10.688 17.891 7.371 1 97.44 90 ALA A O 1
ATOM 671 N N . SER A 1 91 ? 9.242 17.484 9 1 97.38 91 SER A N 1
ATOM 672 C CA . SER A 1 91 ? 10.289 17.031 9.906 1 97.38 91 SER A CA 1
ATOM 673 C C . SER A 1 91 ? 10.875 15.695 9.438 1 97.38 91 SER A C 1
ATOM 675 O O . SER A 1 91 ? 12.094 15.5 9.477 1 97.38 91 SER A O 1
ATOM 677 N N . LEU A 1 92 ? 10 14.828 8.961 1 96.81 92 LEU A N 1
ATOM 678 C CA . LEU A 1 92 ? 10.484 13.531 8.492 1 96.81 92 LEU A CA 1
ATOM 679 C C . LEU A 1 92 ? 11.266 13.68 7.191 1 96.81 92 LEU A C 1
ATOM 681 O O . LEU A 1 92 ? 12.281 13.016 6.996 1 96.81 92 LEU A O 1
ATOM 685 N N . GLN A 1 93 ? 10.758 14.484 6.309 1 95.69 93 GLN A N 1
ATOM 686 C CA . GLN A 1 93 ? 11.523 14.75 5.098 1 95.69 93 GLN A CA 1
ATOM 687 C C . GLN A 1 93 ? 12.906 15.312 5.426 1 95.69 93 GLN A C 1
ATOM 689 O O . GLN A 1 93 ? 13.891 14.992 4.758 1 95.69 93 GLN A O 1
ATOM 694 N N . GLY A 1 94 ? 12.961 16.203 6.375 1 94.94 94 GLY A N 1
ATOM 695 C CA . GLY A 1 94 ? 14.234 16.734 6.832 1 94.94 94 GLY A CA 1
ATOM 696 C C . GLY A 1 94 ? 15.133 15.672 7.449 1 94.94 94 GLY A C 1
ATOM 697 O O . GLY A 1 94 ? 16.328 15.617 7.156 1 94.94 94 GLY A O 1
ATOM 698 N N . LEU A 1 95 ? 14.562 14.859 8.195 1 95.06 95 LEU A N 1
ATOM 699 C CA . LEU A 1 95 ? 15.305 13.805 8.867 1 95.06 95 LEU A CA 1
ATOM 700 C C . LEU A 1 95 ? 15.875 12.812 7.855 1 95.06 95 LEU A C 1
ATOM 702 O O . LEU A 1 95 ? 17.031 12.414 7.953 1 95.06 95 LEU A O 1
ATOM 706 N N . PHE A 1 96 ? 15.094 12.461 6.934 1 93.81 96 PHE A N 1
ATOM 707 C CA . PHE A 1 96 ? 15.484 11.469 5.941 1 93.81 96 PHE A CA 1
ATOM 708 C C . PHE A 1 96 ? 16.25 12.117 4.789 1 93.81 96 PHE A C 1
ATOM 710 O O . PHE A 1 96 ? 16.781 11.43 3.928 1 93.81 96 PHE A O 1
ATOM 717 N N . ARG A 1 97 ? 16.312 13.383 4.801 1 93 97 ARG A N 1
ATOM 718 C CA . ARG A 1 97 ? 16.938 14.141 3.717 1 93 97 ARG A CA 1
ATOM 719 C C . ARG A 1 97 ? 16.406 13.672 2.361 1 93 97 ARG A C 1
ATOM 721 O O . ARG A 1 97 ? 17.188 13.453 1.432 1 93 97 ARG A O 1
ATOM 728 N N . ASN A 1 98 ? 15.109 13.469 2.307 1 90.88 98 ASN A N 1
ATOM 729 C CA . ASN A 1 98 ? 14.398 12.961 1.138 1 90.88 98 ASN A CA 1
ATOM 730 C C . ASN A 1 98 ? 13.016 13.602 1.006 1 90.88 98 ASN A C 1
ATOM 732 O O . ASN A 1 98 ? 12.125 13.336 1.816 1 90.88 98 ASN A O 1
ATOM 736 N N . PRO A 1 99 ? 12.789 14.383 -0.025 1 90.25 99 PRO A N 1
ATOM 737 C CA . PRO A 1 99 ? 11.531 15.109 -0.171 1 90.25 99 PRO A CA 1
ATOM 738 C C . PRO A 1 99 ? 10.359 14.195 -0.518 1 90.25 99 PRO A C 1
ATOM 740 O O . PRO A 1 99 ? 9.203 14.625 -0.475 1 90.25 99 PRO A O 1
ATOM 743 N N . LEU A 1 100 ? 10.617 12.898 -0.793 1 87.56 100 LEU A N 1
ATOM 744 C CA . LEU A 1 100 ? 9.562 11.977 -1.204 1 87.56 100 LEU A CA 1
ATOM 745 C C . LEU A 1 100 ? 8.992 11.234 -0.003 1 87.56 100 LEU A C 1
ATOM 747 O O . LEU A 1 100 ? 8.062 10.438 -0.145 1 87.56 100 LEU A O 1
ATOM 751 N N . VAL A 1 101 ? 9.477 11.539 1.18 1 90.62 101 VAL A N 1
ATOM 752 C CA . VAL A 1 101 ? 9.07 10.812 2.381 1 90.62 101 VAL A CA 1
ATOM 753 C C . VAL A 1 101 ? 7.684 11.266 2.814 1 90.62 101 VAL A C 1
ATOM 755 O O . VAL A 1 101 ? 7.391 12.469 2.838 1 90.62 101 VAL A O 1
ATOM 758 N N . GLU A 1 102 ? 6.824 10.297 3.043 1 91.38 102 GLU A N 1
ATOM 759 C CA . GLU A 1 102 ? 5.504 10.484 3.643 1 91.38 102 GLU A CA 1
ATOM 760 C C . GLU A 1 102 ? 5.445 9.883 5.043 1 91.38 102 GLU A C 1
ATOM 762 O O . GLU A 1 102 ? 6.039 8.836 5.301 1 91.38 102 GLU A O 1
ATOM 767 N N . PRO A 1 103 ? 4.723 10.531 5.93 1 89.81 103 PRO A N 1
ATOM 768 C CA . PRO A 1 103 ? 4.688 10.062 7.316 1 89.81 103 PRO A CA 1
ATOM 769 C C . PRO A 1 103 ? 4.211 8.617 7.441 1 89.81 103 PRO A C 1
ATOM 771 O O . PRO A 1 103 ? 4.602 7.918 8.375 1 89.81 103 PRO A O 1
ATOM 774 N N . GLY A 1 104 ? 3.418 8.219 6.594 1 86.38 104 GLY A N 1
ATOM 775 C CA . GLY A 1 104 ? 2.936 6.848 6.637 1 86.38 104 GLY A CA 1
ATOM 776 C C . GLY A 1 104 ? 4.039 5.82 6.469 1 86.38 104 GLY A C 1
ATOM 777 O O . GLY A 1 104 ? 3.863 4.648 6.809 1 86.38 104 GLY A O 1
ATOM 778 N N . LEU A 1 105 ? 5.145 6.223 6.023 1 83.81 105 LEU A N 1
ATOM 779 C CA . LEU A 1 105 ? 6.273 5.344 5.746 1 83.81 105 LEU A CA 1
ATOM 780 C C . LEU A 1 105 ? 6.812 4.73 7.031 1 83.81 105 LEU A C 1
ATOM 782 O O . LEU A 1 105 ? 7.398 3.645 7.008 1 83.81 105 LEU A O 1
ATOM 786 N N . ILE A 1 106 ? 6.594 5.367 8.156 1 89.75 106 ILE A N 1
ATOM 787 C CA . ILE A 1 106 ? 7.164 4.863 9.398 1 89.75 106 ILE A CA 1
ATOM 788 C C . ILE A 1 106 ? 6.18 3.916 10.078 1 89.75 106 ILE A C 1
ATOM 790 O O . ILE A 1 106 ? 6.375 3.525 11.227 1 89.75 106 ILE A O 1
ATOM 794 N N . GLY A 1 107 ? 5.066 3.57 9.414 1 93.5 107 GLY A N 1
ATOM 795 C CA . GLY A 1 107 ? 4.23 2.449 9.812 1 93.5 107 GLY A CA 1
ATOM 796 C C . GLY A 1 107 ? 3.1 2.85 10.742 1 93.5 107 GLY A C 1
ATOM 797 O O . GLY A 1 107 ? 2.354 1.994 11.227 1 93.5 107 GLY A O 1
ATOM 798 N N . VAL A 1 108 ? 2.971 4.094 11 1 95.94 108 VAL A N 1
ATOM 799 C CA . VAL A 1 108 ? 1.966 4.535 11.961 1 95.94 108 VAL A CA 1
ATOM 800 C C . VAL A 1 108 ? 0.569 4.25 11.414 1 95.94 108 VAL A C 1
ATOM 802 O O . VAL A 1 108 ? -0.274 3.684 12.117 1 95.94 108 VAL A O 1
ATOM 805 N N . SER A 1 109 ? 0.321 4.586 10.195 1 96.75 109 SER A N 1
ATOM 806 C CA . SER A 1 109 ? -1.008 4.457 9.602 1 96.75 109 SER A CA 1
ATOM 807 C C . SER A 1 109 ? -1.419 2.994 9.477 1 96.75 109 SER A C 1
ATOM 809 O O . SER A 1 109 ? -2.564 2.639 9.766 1 96.75 109 SER A O 1
ATOM 811 N N . SER A 1 110 ? -0.469 2.102 9.055 1 97.25 110 SER A N 1
ATOM 812 C CA . SER A 1 110 ? -0.787 0.686 8.906 1 97.25 110 SER A CA 1
ATOM 813 C C . SER A 1 110 ? -1.045 0.027 10.25 1 97.25 110 SER A C 1
ATOM 815 O O . SER A 1 110 ? -1.938 -0.815 10.375 1 97.25 110 SER A O 1
ATOM 817 N N . GLY A 1 111 ? -0.245 0.41 11.242 1 98.19 111 GLY A N 1
ATOM 818 C CA . GLY A 1 111 ? -0.506 -0.076 12.586 1 98.19 111 GLY A CA 1
ATOM 819 C C . GLY A 1 111 ? -1.86 0.349 13.125 1 98.19 111 GLY A C 1
ATOM 820 O O . GLY A 1 111 ? -2.584 -0.458 13.711 1 98.19 111 GLY A O 1
ATOM 821 N N . SER A 1 112 ? -2.168 1.604 12.945 1 98.12 112 SER A N 1
ATOM 822 C CA . SER A 1 112 ? -3.467 2.125 13.359 1 98.12 112 SER A CA 1
ATOM 823 C C . SER A 1 112 ? -4.605 1.389 12.664 1 98.12 112 SER A C 1
ATOM 825 O O . SER A 1 112 ? -5.602 1.031 13.305 1 98.12 112 SER A O 1
ATOM 827 N N . ALA A 1 113 ? -4.445 1.147 11.406 1 98.12 113 ALA A N 1
ATOM 828 C CA . ALA A 1 113 ? -5.469 0.457 10.625 1 98.12 113 ALA A CA 1
ATOM 829 C C . ALA A 1 113 ? -5.672 -0.97 11.125 1 98.12 113 ALA A C 1
ATOM 831 O O . ALA A 1 113 ? -6.805 -1.452 11.211 1 98.12 113 ALA A O 1
ATOM 832 N N . LEU A 1 114 ? -4.578 -1.635 11.414 1 98.31 114 LEU A N 1
ATOM 833 C CA . LEU A 1 114 ? -4.66 -3.008 11.906 1 98.31 114 LEU A CA 1
ATOM 834 C C . LEU A 1 114 ? -5.461 -3.08 13.195 1 98.31 114 LEU A C 1
ATOM 836 O O . LEU A 1 114 ? -6.395 -3.877 13.312 1 98.31 114 LEU A O 1
ATOM 840 N N . PHE A 1 115 ? -5.148 -2.248 14.102 1 97.56 115 PHE A N 1
ATOM 841 C CA . PHE A 1 115 ? -5.836 -2.285 15.391 1 97.56 115 PHE A CA 1
ATOM 842 C C . PHE A 1 115 ? -7.266 -1.77 15.25 1 97.56 115 PHE A C 1
ATOM 844 O O . PHE A 1 115 ? -8.164 -2.229 15.953 1 97.56 115 PHE A O 1
ATOM 851 N N . ALA A 1 116 ? -7.5 -0.813 14.375 1 96.75 116 ALA A N 1
ATOM 852 C CA . ALA A 1 116 ? -8.852 -0.331 14.109 1 96.75 116 ALA A CA 1
ATOM 853 C C . ALA A 1 116 ? -9.742 -1.456 13.586 1 96.75 116 ALA A C 1
ATOM 855 O O . ALA A 1 116 ? -10.867 -1.638 14.062 1 96.75 116 ALA A O 1
ATOM 856 N N . VAL A 1 117 ? -9.211 -2.229 12.641 1 97.44 117 VAL A N 1
ATOM 857 C CA . VAL A 1 117 ? -10.031 -3.279 12.047 1 97.44 117 VAL A CA 1
ATOM 858 C C . VAL A 1 117 ? -10.305 -4.371 13.078 1 97.44 117 VAL A C 1
ATOM 860 O O . VAL A 1 117 ? -11.383 -4.977 13.086 1 97.44 117 VAL A O 1
ATOM 863 N N . ILE A 1 118 ? -9.344 -4.68 13.938 1 96.5 118 ILE A N 1
ATOM 864 C CA . ILE A 1 118 ? -9.539 -5.66 15 1 96.5 118 ILE A CA 1
ATOM 865 C C . ILE A 1 118 ? -10.68 -5.211 15.906 1 96.5 118 ILE A C 1
ATOM 867 O O . ILE A 1 118 ? -11.555 -6.004 16.25 1 96.5 118 ILE A O 1
ATOM 871 N N . PHE A 1 119 ? -10.719 -3.932 16.25 1 95.38 119 PHE A N 1
ATOM 872 C CA . PHE A 1 119 ? -11.773 -3.402 17.109 1 95.38 119 PHE A CA 1
ATOM 873 C C . PHE A 1 119 ? -13.117 -3.426 16.391 1 95.38 119 PHE A C 1
ATOM 875 O O . PHE A 1 119 ? -14.125 -3.816 16.984 1 95.38 119 PHE A O 1
ATOM 882 N N . ILE A 1 120 ? -13.172 -3.018 15.164 1 94.19 120 ILE A N 1
ATOM 883 C CA . ILE A 1 120 ? -14.406 -2.889 14.398 1 94.19 120 ILE A CA 1
ATOM 884 C C . ILE A 1 120 ? -15.031 -4.266 14.195 1 94.19 120 ILE A C 1
ATOM 886 O O . ILE A 1 120 ? -16.25 -4.418 14.297 1 94.19 120 ILE A O 1
ATOM 890 N N . VAL A 1 121 ? -14.18 -5.246 13.922 1 94.56 121 VAL A N 1
ATOM 891 C CA . VAL A 1 121 ? -14.672 -6.574 13.578 1 94.56 121 VAL A CA 1
ATOM 892 C C . VAL A 1 121 ? -15.008 -7.352 14.852 1 94.56 121 VAL A C 1
ATOM 894 O O . VAL A 1 121 ? -16.031 -8.031 14.922 1 94.56 121 VAL A O 1
ATOM 897 N N . PHE A 1 122 ? -14.172 -7.207 15.914 1 91.88 122 PHE A N 1
ATOM 898 C CA . PHE A 1 122 ? -14.336 -8.07 17.078 1 91.88 122 PHE A CA 1
ATOM 899 C C . PHE A 1 122 ? -14.82 -7.273 18.281 1 91.88 122 PHE A C 1
ATOM 901 O O . PHE A 1 122 ? -15.148 -7.848 19.312 1 91.88 122 PHE A O 1
ATOM 908 N N . GLY A 1 123 ? -14.766 -5.996 18.266 1 82.75 123 GLY A N 1
ATOM 909 C CA . GLY A 1 123 ? -15.055 -5.164 19.438 1 82.75 123 GLY A CA 1
ATOM 910 C C . GLY A 1 123 ? -16.422 -5.434 20.031 1 82.75 123 GLY A C 1
ATOM 911 O O . GLY A 1 123 ? -16.578 -5.363 21.25 1 82.75 123 GLY A O 1
ATOM 912 N N . SER A 1 124 ? -17.422 -5.633 19.203 1 71.75 124 SER A N 1
ATOM 913 C CA . SER A 1 124 ? -18.75 -5.902 19.75 1 71.75 124 SER A CA 1
ATOM 914 C C . SER A 1 124 ? -18.797 -7.262 20.422 1 71.75 124 SER A C 1
ATOM 916 O O . SER A 1 124 ? -19.594 -7.469 21.344 1 71.75 124 SER A O 1
ATOM 918 N N . SER A 1 125 ? -18.031 -8.125 19.969 1 70.12 125 SER A N 1
ATOM 919 C CA . SER A 1 125 ? -18.094 -9.484 20.484 1 70.12 125 SER A CA 1
ATOM 920 C C . SER A 1 125 ? -17.281 -9.633 21.766 1 70.12 125 SER A C 1
ATOM 922 O O . SER A 1 125 ? -17.562 -10.492 22.594 1 70.12 125 SER A O 1
ATOM 924 N N . LEU A 1 126 ? -16.344 -8.75 21.797 1 64.88 126 L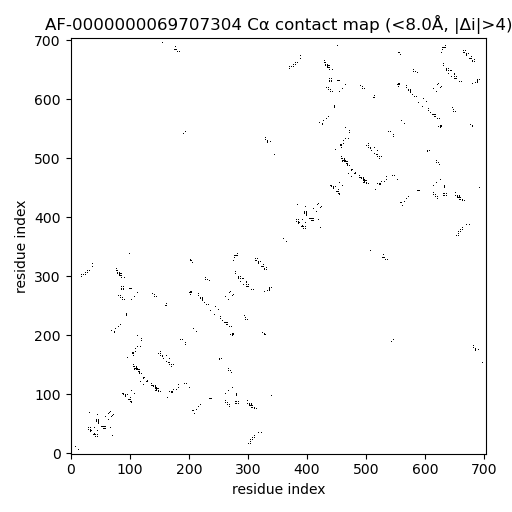EU A N 1
ATOM 925 C CA . LEU A 1 126 ? -15.477 -8.891 22.953 1 64.88 126 LEU A CA 1
ATOM 926 C C . LEU A 1 126 ? -15.945 -7.984 24.094 1 64.88 126 LEU A C 1
ATOM 928 O O . LEU A 1 126 ? -16.078 -6.77 23.922 1 64.88 126 LEU A O 1
ATOM 932 N N . THR A 1 127 ? -16.609 -8.484 24.969 1 60.41 127 THR A N 1
ATOM 933 C CA . THR A 1 127 ? -17.203 -7.801 26.125 1 60.41 127 THR A CA 1
ATOM 934 C C . THR A 1 127 ? -16.281 -6.672 26.609 1 60.41 127 THR A C 1
ATOM 936 O O . THR A 1 127 ? -16.75 -5.59 26.953 1 60.41 127 THR A O 1
ATOM 939 N N . ILE A 1 128 ? -15.031 -6.93 26.672 1 58.53 128 ILE A N 1
ATOM 940 C CA . ILE A 1 128 ? -14.062 -5.973 27.188 1 58.53 128 ILE A CA 1
ATOM 941 C C . ILE A 1 128 ? -14.008 -4.75 26.281 1 58.53 128 ILE A C 1
ATOM 943 O O . ILE A 1 128 ? -13.891 -3.617 26.75 1 58.53 128 ILE A O 1
ATOM 947 N N . LEU A 1 129 ? -14.258 -5.008 25.031 1 62.16 129 LEU A N 1
ATOM 948 C CA . LEU A 1 129 ? -14.109 -3.924 24.062 1 62.16 129 LEU A CA 1
ATOM 949 C C . LEU A 1 129 ? -15.391 -3.105 23.969 1 62.16 129 LEU A C 1
ATOM 951 O O . LEU A 1 129 ? -15.352 -1.907 23.672 1 62.16 129 LEU A O 1
ATOM 955 N N . SER A 1 130 ? -16.406 -3.766 24.281 1 63.09 130 SER A N 1
ATOM 956 C CA . SER A 1 130 ? -17.703 -3.088 24.25 1 63.09 130 SER A CA 1
ATOM 957 C C . SER A 1 130 ? -17.781 -1.992 25.297 1 63.09 130 SER A C 1
ATOM 959 O O . SER A 1 130 ? -18.484 -0.995 25.125 1 63.09 130 SER A O 1
ATOM 961 N N . SER A 1 131 ? -17.016 -2.234 26.25 1 63.34 131 SER A N 1
ATOM 962 C CA . SER A 1 131 ? -17.062 -1.266 27.344 1 63.34 131 SER A CA 1
ATOM 963 C C . SER A 1 131 ? -16.25 -0.018 27.016 1 63.34 131 SER A C 1
ATOM 965 O O . SER A 1 131 ? -16.438 1.033 27.625 1 63.34 131 SER A O 1
ATOM 967 N N . LEU A 1 132 ? -15.461 -0.144 26.047 1 66.44 132 LEU A N 1
ATOM 968 C CA . LEU A 1 132 ? -14.578 0.974 25.734 1 66.44 132 LEU A CA 1
ATOM 969 C C . LEU A 1 132 ? -15.344 2.07 25 1 66.44 132 LEU A C 1
ATOM 971 O O . LEU A 1 132 ? -14.883 3.215 24.938 1 66.44 132 LEU A O 1
ATOM 975 N N . GLY A 1 133 ? -16.594 1.713 24.828 1 65.88 133 GLY A N 1
ATOM 976 C CA . GLY A 1 133 ? -17.516 2.717 24.328 1 65.88 133 GLY A CA 1
ATOM 977 C C . GLY A 1 133 ? -17.031 3.41 23.078 1 65.88 133 GLY A C 1
ATOM 978 O O . GLY A 1 133 ? -16.453 2.771 22.188 1 65.88 133 GLY A O 1
ATOM 979 N N . LYS A 1 134 ? -17.203 4.75 23.031 1 67.19 134 LYS A N 1
ATOM 980 C CA . LYS A 1 134 ? -17.062 5.645 21.891 1 67.19 134 LYS A CA 1
ATOM 981 C C . LYS A 1 134 ? -15.586 5.848 21.547 1 67.19 134 LYS A C 1
ATOM 983 O O . LYS A 1 134 ? -15.242 6.094 20.375 1 67.19 134 LYS A O 1
ATOM 988 N N . PHE A 1 135 ? -14.734 5.555 22.531 1 83.62 135 PHE A N 1
ATOM 989 C CA . PHE A 1 135 ? -13.336 5.895 22.281 1 83.62 135 PHE A CA 1
ATOM 990 C C . PHE A 1 135 ? -12.5 4.637 22.125 1 83.62 135 PHE A C 1
ATOM 992 O O . PHE A 1 135 ? -11.266 4.711 22.047 1 83.62 135 PHE A O 1
ATOM 999 N N . GLY A 1 136 ? -13.156 3.537 22.109 1 89.44 136 GLY A N 1
ATOM 1000 C CA . GLY A 1 136 ? -12.438 2.293 21.891 1 89.44 136 GLY A CA 1
ATOM 1001 C C . GLY A 1 136 ? -11.68 2.258 20.578 1 89.44 136 GLY A C 1
ATOM 1002 O O . GLY A 1 136 ? -10.484 1.937 20.562 1 89.44 136 GLY A O 1
ATOM 1003 N N . LEU A 1 137 ? -12.367 2.635 19.594 1 92.69 137 LEU A N 1
ATOM 1004 C CA . LEU A 1 137 ? -11.758 2.639 18.266 1 92.69 137 LEU A CA 1
ATOM 1005 C C . LEU A 1 137 ? -10.562 3.588 18.219 1 92.69 137 LEU A C 1
ATOM 1007 O O . LEU A 1 137 ? -9.5 3.232 17.703 1 92.69 137 LEU A O 1
ATOM 1011 N N . VAL A 1 138 ? -10.703 4.793 18.812 1 95 138 VAL A N 1
ATOM 1012 C CA . VAL A 1 138 ? -9.656 5.809 18.828 1 95 138 VAL A CA 1
ATOM 1013 C C . VAL A 1 138 ? -8.445 5.293 19.609 1 95 138 VAL A C 1
ATOM 1015 O O . VAL A 1 138 ? -7.309 5.402 19.141 1 95 138 VAL A O 1
ATOM 1018 N N . GLY A 1 139 ? -8.703 4.695 20.719 1 94.5 139 GLY A N 1
ATOM 1019 C CA . GLY A 1 139 ? -7.633 4.148 21.547 1 94.5 139 GLY A CA 1
ATOM 1020 C C . GLY A 1 139 ? -6.875 3.023 20.859 1 94.5 139 GLY A C 1
ATOM 1021 O O . GLY A 1 139 ? -5.645 3.008 20.859 1 94.5 139 GLY A O 1
ATOM 1022 N N . PHE A 1 140 ? -7.586 2.084 20.281 1 95.81 140 PHE A N 1
ATOM 1023 C CA . PHE A 1 140 ? -6.973 0.958 19.594 1 95.81 140 PHE A CA 1
ATOM 1024 C C . PHE A 1 140 ? -6.117 1.442 18.422 1 95.81 140 PHE A C 1
ATOM 1026 O O . PHE A 1 140 ? -4.969 1.023 18.266 1 95.81 140 PHE A O 1
ATOM 1033 N N . ALA A 1 141 ? -6.707 2.322 17.641 1 97.06 141 ALA A N 1
ATOM 1034 C CA . ALA A 1 141 ? -5.973 2.848 16.5 1 97.06 141 ALA A CA 1
ATOM 1035 C C . ALA A 1 141 ? -4.707 3.57 16.938 1 97.06 141 ALA A C 1
ATOM 1037 O O . ALA A 1 141 ? -3.643 3.4 16.328 1 97.06 141 ALA A O 1
ATOM 1038 N N . PHE A 1 142 ? -4.816 4.355 17.984 1 97.5 142 PHE A N 1
ATOM 1039 C CA . PHE A 1 142 ? -3.682 5.109 18.5 1 97.5 142 PHE A CA 1
ATOM 1040 C C . PHE A 1 142 ? -2.582 4.176 18.984 1 97.5 142 PHE A C 1
ATOM 1042 O O . PHE A 1 142 ? -1.419 4.324 18.609 1 97.5 142 PHE A O 1
ATOM 1049 N N . ILE A 1 143 ? -2.916 3.178 19.734 1 97.19 143 ILE A N 1
ATOM 1050 C CA . ILE A 1 143 ? -1.965 2.225 20.297 1 97.19 143 ILE A CA 1
ATOM 1051 C C . ILE A 1 143 ? -1.322 1.414 19.172 1 97.19 143 ILE A C 1
ATOM 1053 O O . ILE A 1 143 ? -0.109 1.189 19.172 1 97.19 143 ILE A O 1
ATOM 1057 N N . GLY A 1 144 ? -2.109 0.99 18.25 1 98.06 144 GLY A N 1
ATOM 1058 C CA . GLY A 1 144 ? -1.584 0.246 17.109 1 98.06 144 GLY A CA 1
ATOM 1059 C C . GLY A 1 144 ? -0.547 1.02 16.312 1 98.06 144 GLY A C 1
ATOM 1060 O O . GLY A 1 144 ? 0.489 0.469 15.938 1 98.06 144 GLY A O 1
ATOM 1061 N N . GLY A 1 145 ? -0.861 2.293 16.078 1 97.88 145 GLY A N 1
ATOM 1062 C CA . GLY A 1 145 ? 0.095 3.137 15.375 1 97.88 145 GLY A CA 1
ATOM 1063 C C . GLY A 1 145 ? 1.414 3.279 16.109 1 97.88 145 GLY A C 1
ATOM 1064 O O . GLY A 1 145 ? 2.482 3.135 15.516 1 97.88 145 GLY A O 1
ATOM 1065 N N . LEU A 1 146 ? 1.339 3.514 17.391 1 97.44 146 LEU A N 1
ATOM 1066 C CA . LEU A 1 146 ? 2.539 3.691 18.188 1 97.44 146 LEU A CA 1
ATOM 1067 C C . LEU A 1 146 ? 3.33 2.393 18.281 1 97.44 146 LEU A C 1
ATOM 1069 O O . LEU A 1 146 ? 4.562 2.402 18.219 1 97.44 146 LEU A O 1
ATOM 1073 N N . LEU A 1 147 ? 2.623 1.308 18.422 1 97.88 147 LEU A N 1
ATOM 1074 C CA . LEU A 1 147 ? 3.283 0.01 18.516 1 97.88 147 LEU A CA 1
ATOM 1075 C C . LEU A 1 147 ? 4.027 -0.318 17.234 1 97.88 147 LEU A C 1
ATOM 1077 O O . LEU A 1 147 ? 5.172 -0.779 17.266 1 97.88 147 LEU A O 1
ATOM 1081 N N . ASN A 1 148 ? 3.379 -0.113 16.156 1 97.75 148 ASN A N 1
ATOM 1082 C CA . ASN A 1 148 ? 4.012 -0.386 14.867 1 97.75 148 ASN A CA 1
ATOM 1083 C C . ASN A 1 148 ? 5.246 0.484 14.648 1 97.75 148 ASN A C 1
ATOM 1085 O O . ASN A 1 148 ? 6.285 -0.004 14.195 1 97.75 148 ASN A O 1
ATOM 1089 N N . THR A 1 149 ? 5.141 1.77 14.984 1 96.75 149 THR A N 1
ATOM 1090 C CA . THR A 1 149 ? 6.281 2.67 14.844 1 96.75 149 THR A CA 1
ATOM 1091 C C . THR A 1 149 ? 7.414 2.252 15.773 1 96.75 149 THR A C 1
ATOM 1093 O O . THR A 1 149 ? 8.586 2.324 15.398 1 96.75 149 THR A O 1
ATOM 1096 N N . PHE A 1 150 ? 7.082 1.832 16.906 1 96.62 150 PHE A N 1
ATOM 1097 C CA . PHE A 1 150 ? 8.078 1.346 17.859 1 96.62 150 PHE A CA 1
ATOM 1098 C C . PHE A 1 150 ? 8.812 0.133 17.297 1 96.62 150 PHE A C 1
ATOM 1100 O O . PHE A 1 150 ? 10.031 0.035 17.406 1 96.62 150 PHE A O 1
ATOM 1107 N N . LEU A 1 151 ? 8.102 -0.749 16.703 1 96.19 151 LEU A N 1
ATOM 1108 C CA . LEU A 1 151 ? 8.711 -1.933 16.109 1 96.19 151 LEU A CA 1
ATOM 1109 C C . LEU A 1 151 ? 9.617 -1.55 14.938 1 96.19 151 LEU A C 1
ATOM 1111 O O . LEU A 1 151 ? 10.695 -2.127 14.773 1 96.19 151 LEU A O 1
ATOM 1115 N N . VAL A 1 152 ? 9.164 -0.593 14.125 1 95.62 152 VAL A N 1
ATOM 1116 C CA . VAL A 1 152 ? 9.984 -0.086 13.031 1 95.62 152 VAL A CA 1
ATOM 1117 C C . VAL A 1 152 ? 11.297 0.476 13.578 1 95.62 152 VAL A C 1
ATOM 1119 O O . VAL A 1 152 ? 12.375 0.171 13.062 1 95.62 152 VAL A O 1
ATOM 1122 N N . TYR A 1 153 ? 11.188 1.254 14.641 1 94.31 153 TYR A N 1
ATOM 1123 C CA . TYR A 1 153 ? 12.344 1.863 15.273 1 94.31 153 TYR A CA 1
ATOM 1124 C C . TYR A 1 153 ? 13.289 0.798 15.82 1 94.31 153 TYR A C 1
ATOM 1126 O O . TYR A 1 153 ? 14.508 0.876 15.617 1 94.31 153 TYR A O 1
ATOM 1134 N N . ARG A 1 154 ? 12.75 -0.199 16.438 1 93.5 154 ARG A N 1
ATOM 1135 C CA . ARG A 1 154 ? 13.555 -1.257 17.031 1 93.5 154 ARG A CA 1
ATOM 1136 C C . ARG A 1 154 ? 14.281 -2.064 15.961 1 93.5 154 ARG A C 1
ATOM 1138 O O . ARG A 1 154 ? 15.438 -2.449 16.141 1 93.5 154 ARG A O 1
ATOM 1145 N N . LEU A 1 155 ? 13.625 -2.293 14.906 1 91.56 155 LEU A N 1
ATOM 1146 C CA . LEU A 1 155 ? 14.211 -3.072 13.82 1 91.56 155 LEU A CA 1
ATOM 1147 C C . LEU A 1 155 ? 15.297 -2.281 13.109 1 91.56 155 LEU A C 1
ATOM 1149 O O . LEU A 1 155 ? 16.203 -2.863 12.508 1 91.56 155 LEU A O 1
ATOM 1153 N N . SER A 1 156 ? 15.188 -0.979 13.195 1 92.5 156 SER A N 1
ATOM 1154 C CA . SER A 1 156 ? 16.094 -0.134 12.43 1 92.5 156 SER A CA 1
ATOM 1155 C C . SER A 1 156 ? 17.234 0.376 13.305 1 92.5 156 SER A C 1
ATOM 1157 O O . SER A 1 156 ? 18.141 1.07 12.82 1 92.5 156 SER A O 1
ATOM 1159 N N . SER A 1 157 ? 17.188 0.08 14.617 1 91.56 157 SER A N 1
ATOM 1160 C CA . SER A 1 157 ? 18.188 0.591 15.547 1 91.56 157 SER A CA 1
ATOM 1161 C C . SER A 1 157 ? 19.047 -0.537 16.109 1 91.56 157 SER A C 1
ATOM 1163 O O . SER A 1 157 ? 18.531 -1.617 16.422 1 91.56 157 SER A O 1
ATOM 1165 N N . GLN A 1 158 ? 20.375 -0.308 16.047 1 87.31 158 GLN A N 1
ATOM 1166 C CA . GLN A 1 158 ? 21.344 -1.24 16.625 1 87.31 158 GLN A CA 1
ATOM 1167 C C . GLN A 1 158 ? 22.422 -0.501 17.406 1 87.31 158 GLN A C 1
ATOM 1169 O O . GLN A 1 158 ? 23.031 0.448 16.906 1 87.31 158 GLN A O 1
ATOM 1174 N N . ALA A 1 159 ? 22.719 -1.003 18.609 1 88.31 159 ALA A N 1
ATOM 1175 C CA . ALA A 1 159 ? 23.781 -0.452 19.469 1 88.31 159 ALA A CA 1
ATOM 1176 C C . ALA A 1 159 ? 23.609 1.056 19.641 1 88.31 159 ALA A C 1
ATOM 1178 O O . ALA A 1 159 ? 24.578 1.81 19.531 1 88.31 159 ALA A O 1
ATOM 1179 N N . GLY A 1 160 ? 22.422 1.546 19.688 1 83.94 160 GLY A N 1
ATOM 1180 C CA . GLY A 1 160 ? 22.141 2.941 19.984 1 83.94 160 GLY A CA 1
ATOM 1181 C C . GLY A 1 160 ? 22.141 3.822 18.734 1 83.94 160 GLY A C 1
ATOM 1182 O O . GLY A 1 160 ? 21.953 5.039 18.844 1 83.94 160 GLY A O 1
ATOM 1183 N N . LYS A 1 161 ? 22.375 3.238 17.594 1 90.5 161 LYS A N 1
ATOM 1184 C CA . LYS A 1 161 ? 22.391 4.008 16.359 1 90.5 161 LYS A CA 1
ATOM 1185 C C . LYS A 1 161 ? 21.234 3.594 15.438 1 90.5 161 LYS A C 1
ATOM 1187 O O . LYS A 1 161 ? 20.984 2.4 15.242 1 90.5 161 LYS A O 1
ATOM 1192 N N . THR A 1 162 ? 20.516 4.555 14.961 1 90.88 162 THR A N 1
ATOM 1193 C CA . THR A 1 162 ? 19.391 4.305 14.055 1 90.88 162 THR A CA 1
ATOM 1194 C C . THR A 1 162 ? 19.797 4.527 12.602 1 90.88 162 THR A C 1
ATOM 1196 O O . THR A 1 162 ? 20.312 5.594 12.258 1 90.88 162 THR A O 1
ATOM 1199 N N . ASP A 1 163 ? 19.641 3.543 11.82 1 90.56 163 ASP A N 1
ATOM 1200 C CA . ASP A 1 163 ? 19.938 3.619 10.398 1 90.56 163 ASP A CA 1
ATOM 1201 C C . ASP A 1 163 ? 18.703 4.062 9.602 1 90.56 163 ASP A C 1
ATOM 1203 O O . ASP A 1 163 ? 17.703 3.344 9.547 1 90.56 163 ASP A O 1
ATOM 1207 N N . ILE A 1 164 ? 18.828 5.145 8.953 1 89.88 164 ILE A N 1
ATOM 1208 C CA . ILE A 1 164 ? 17.719 5.777 8.25 1 89.88 164 ILE A CA 1
ATOM 1209 C C . ILE A 1 164 ? 17.219 4.859 7.133 1 89.88 164 ILE A C 1
ATOM 1211 O O . ILE A 1 164 ? 16.016 4.75 6.902 1 89.88 164 ILE A O 1
ATOM 1215 N N . SER A 1 165 ? 18.125 4.246 6.383 1 87 165 SER A N 1
ATOM 1216 C CA . SER A 1 165 ? 17.734 3.336 5.309 1 87 165 SER A CA 1
ATOM 1217 C C . SER A 1 165 ? 16.969 2.137 5.844 1 87 165 SER A C 1
ATOM 1219 O O . SER A 1 165 ? 15.992 1.699 5.234 1 87 165 SER A O 1
ATOM 1221 N N . LEU A 1 166 ? 17.328 1.653 6.953 1 88.81 166 LEU A N 1
ATOM 1222 C CA . LEU A 1 166 ? 16.672 0.504 7.559 1 88.81 166 LEU A CA 1
ATOM 1223 C C . LEU A 1 166 ? 15.297 0.895 8.102 1 88.81 166 LEU A C 1
ATOM 1225 O O . LEU A 1 166 ? 14.383 0.068 8.141 1 88.81 166 LEU A O 1
ATOM 1229 N N . LEU A 1 167 ? 15.234 2.137 8.484 1 91.56 167 LEU A N 1
ATOM 1230 C CA . LEU A 1 167 ? 13.945 2.629 8.945 1 91.56 167 LEU A CA 1
ATOM 1231 C C . LEU A 1 167 ? 12.891 2.512 7.852 1 91.56 167 LEU A C 1
ATOM 1233 O O . LEU A 1 167 ? 11.773 2.062 8.102 1 91.56 167 LEU A O 1
ATOM 1237 N N . ILE A 1 168 ? 13.258 2.902 6.68 1 88.88 168 ILE A N 1
ATOM 1238 C CA . ILE A 1 168 ? 12.344 2.857 5.547 1 88.88 168 ILE A CA 1
ATOM 1239 C C . ILE A 1 168 ? 11.984 1.408 5.234 1 88.88 168 ILE A C 1
ATOM 1241 O O . ILE A 1 168 ? 10.805 1.074 5.094 1 88.88 168 ILE A O 1
ATOM 1245 N N . LEU A 1 169 ? 12.977 0.549 5.188 1 87.75 169 LEU A N 1
ATOM 1246 C CA . LEU A 1 169 ? 12.773 -0.858 4.863 1 87.75 169 LEU A CA 1
ATOM 1247 C C . LEU A 1 169 ? 11.922 -1.544 5.922 1 87.75 169 LEU A C 1
ATOM 1249 O O . LEU A 1 169 ? 11.031 -2.33 5.594 1 87.75 169 LEU A O 1
ATOM 1253 N N . ALA A 1 170 ? 12.18 -1.222 7.152 1 92.5 170 ALA A N 1
ATOM 1254 C CA . ALA A 1 170 ? 11.398 -1.775 8.25 1 92.5 170 ALA A CA 1
ATOM 1255 C C . ALA A 1 170 ? 9.945 -1.316 8.172 1 92.5 170 ALA A C 1
ATOM 1257 O O . ALA A 1 170 ? 9.023 -2.094 8.445 1 92.5 170 ALA A O 1
ATOM 1258 N N . GLY A 1 171 ? 9.758 -0.09 7.848 1 93.56 171 GLY A N 1
ATOM 1259 C CA . GLY A 1 171 ? 8.406 0.418 7.652 1 93.56 171 GLY A CA 1
ATOM 1260 C C . GLY A 1 171 ? 7.629 -0.344 6.598 1 93.56 171 GLY A C 1
ATOM 1261 O O . GLY A 1 171 ? 6.48 -0.734 6.824 1 93.56 171 GLY A O 1
ATOM 1262 N N . VAL A 1 172 ? 8.258 -0.584 5.496 1 90.38 172 VAL A N 1
ATOM 1263 C CA . VAL A 1 172 ? 7.641 -1.326 4.402 1 90.38 172 VAL A CA 1
ATOM 1264 C C . VAL A 1 172 ? 7.289 -2.736 4.871 1 90.38 172 VAL A C 1
ATOM 1266 O O . VAL A 1 172 ? 6.199 -3.238 4.586 1 90.38 172 VAL A O 1
ATOM 1269 N N . ALA A 1 173 ? 8.203 -3.354 5.559 1 92.69 173 ALA A N 1
ATOM 1270 C CA . ALA A 1 173 ? 8.016 -4.719 6.043 1 92.69 173 ALA A CA 1
ATOM 1271 C C . ALA A 1 173 ? 6.836 -4.797 7.012 1 92.69 173 ALA A C 1
ATOM 1273 O O . ALA A 1 173 ? 6 -5.695 6.91 1 92.69 173 ALA A O 1
ATOM 1274 N N . LEU A 1 174 ? 6.793 -3.881 7.895 1 95.5 174 LEU A N 1
ATOM 1275 C CA . LEU A 1 174 ? 5.73 -3.908 8.898 1 95.5 174 LEU A CA 1
ATOM 1276 C C . LEU A 1 174 ? 4.395 -3.516 8.281 1 95.5 174 LEU A C 1
ATOM 1278 O O . LEU A 1 174 ? 3.34 -3.984 8.719 1 95.5 174 LEU A O 1
ATOM 1282 N N . ASN A 1 175 ? 4.43 -2.625 7.27 1 95.19 175 ASN A N 1
ATOM 1283 C CA . ASN A 1 175 ? 3.211 -2.348 6.516 1 95.19 175 ASN A CA 1
ATOM 1284 C C . ASN A 1 175 ? 2.66 -3.611 5.859 1 95.19 175 ASN A C 1
ATOM 1286 O O . ASN A 1 175 ? 1.449 -3.84 5.863 1 95.19 175 ASN A O 1
ATOM 1290 N N . ALA A 1 176 ? 3.572 -4.395 5.32 1 93.5 176 ALA A N 1
ATOM 1291 C CA . ALA A 1 176 ? 3.17 -5.648 4.691 1 93.5 176 ALA A CA 1
ATOM 1292 C C . ALA A 1 176 ? 2.559 -6.605 5.711 1 93.5 176 ALA A C 1
ATOM 1294 O O . ALA A 1 176 ? 1.543 -7.25 5.438 1 93.5 176 ALA A O 1
ATOM 1295 N N . LEU A 1 177 ? 3.16 -6.703 6.844 1 96.12 177 LEU A N 1
ATOM 1296 C CA . LEU A 1 177 ? 2.641 -7.566 7.898 1 96.12 177 LEU A CA 1
ATOM 1297 C C . LEU A 1 177 ? 1.27 -7.09 8.367 1 96.12 177 LEU A C 1
ATOM 1299 O O . LEU A 1 177 ? 0.349 -7.895 8.523 1 96.12 177 LEU A O 1
ATOM 1303 N N . ALA A 1 178 ? 1.193 -5.832 8.602 1 97.69 178 ALA A N 1
ATOM 1304 C CA . ALA A 1 178 ? -0.101 -5.266 8.977 1 97.69 178 ALA A CA 1
ATOM 1305 C C . ALA A 1 178 ? -1.157 -5.574 7.918 1 97.69 178 ALA A C 1
ATOM 1307 O O . ALA A 1 178 ? -2.287 -5.941 8.25 1 97.69 178 ALA A O 1
ATOM 1308 N N . GLY A 1 179 ? -0.808 -5.422 6.652 1 96.44 179 GLY A N 1
ATOM 1309 C CA . GLY A 1 179 ? -1.729 -5.738 5.574 1 96.44 179 GLY A CA 1
ATOM 1310 C C . GLY A 1 179 ? -2.213 -7.176 5.605 1 96.44 179 GLY A C 1
ATOM 1311 O O . GLY A 1 179 ? -3.4 -7.441 5.398 1 96.44 179 GLY A O 1
ATOM 1312 N N . ALA A 1 180 ? -1.312 -8.094 5.867 1 96.88 180 ALA A N 1
ATOM 1313 C CA . ALA A 1 180 ? -1.653 -9.508 5.953 1 96.88 180 ALA A CA 1
ATOM 1314 C C . ALA A 1 180 ? -2.635 -9.766 7.094 1 96.88 180 ALA A C 1
ATOM 1316 O O . ALA A 1 180 ? -3.627 -10.477 6.918 1 96.88 180 ALA A O 1
ATOM 1317 N N . LEU A 1 181 ? -2.371 -9.164 8.195 1 97.94 181 LEU A N 1
ATOM 1318 C CA . LEU A 1 181 ? -3.211 -9.359 9.375 1 97.94 181 LEU A CA 1
ATOM 1319 C C . LEU A 1 181 ? -4.562 -8.68 9.195 1 97.94 181 LEU A C 1
ATOM 1321 O O . LEU A 1 181 ? -5.582 -9.172 9.695 1 97.94 181 LEU A O 1
ATOM 1325 N N . ILE A 1 182 ? -4.574 -7.547 8.516 1 98 182 ILE A N 1
ATOM 1326 C CA . ILE A 1 182 ? -5.832 -6.879 8.18 1 98 182 ILE A CA 1
ATOM 1327 C C . ILE A 1 182 ? -6.68 -7.789 7.297 1 98 182 ILE A C 1
ATOM 1329 O O . ILE A 1 182 ? -7.875 -7.969 7.543 1 98 182 ILE A O 1
ATOM 1333 N N . GLY A 1 183 ? -6.027 -8.406 6.297 1 96.62 183 GLY A N 1
ATOM 1334 C CA . GLY A 1 183 ? -6.742 -9.352 5.449 1 96.62 183 GLY A CA 1
ATOM 1335 C C . GLY A 1 183 ? -7.352 -10.5 6.227 1 96.62 183 GLY A C 1
ATOM 1336 O O . GLY A 1 183 ? -8.5 -10.875 5.988 1 96.62 183 GLY A O 1
ATOM 1337 N N . LEU A 1 184 ? -6.629 -11.031 7.152 1 96.88 184 LEU A N 1
ATOM 1338 C CA . LEU A 1 184 ? -7.113 -12.125 7.996 1 96.88 184 LEU A CA 1
ATOM 1339 C C . LEU A 1 184 ? -8.32 -11.68 8.82 1 96.88 184 LEU A C 1
ATOM 1341 O O . LEU A 1 184 ? -9.305 -12.406 8.922 1 96.88 184 LEU A O 1
ATOM 1345 N N . THR A 1 185 ? -8.242 -10.5 9.391 1 97.12 185 THR A N 1
ATOM 1346 C CA . THR A 1 185 ? -9.328 -9.977 10.211 1 97.12 185 THR A CA 1
ATOM 1347 C C . THR A 1 185 ? -10.57 -9.719 9.367 1 97.12 185 THR A C 1
ATOM 1349 O O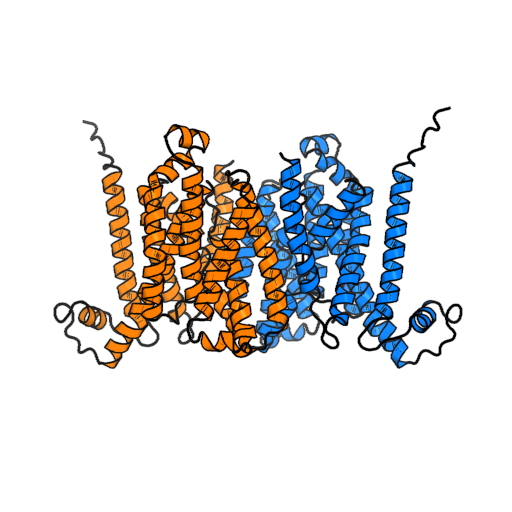 . THR A 1 185 ? -11.688 -10.031 9.789 1 97.12 185 THR A O 1
ATOM 1352 N N . ILE A 1 186 ? -10.375 -9.188 8.18 1 96.06 186 ILE A N 1
ATOM 1353 C CA . ILE A 1 186 ? -11.461 -8.867 7.262 1 96.06 186 ILE A CA 1
ATOM 1354 C C . ILE A 1 186 ? -12.227 -10.141 6.902 1 96.06 186 ILE A C 1
ATOM 1356 O O . ILE A 1 186 ? -13.445 -10.109 6.734 1 96.06 186 ILE A O 1
ATOM 1360 N N . PHE A 1 187 ? -11.516 -11.289 6.832 1 94.88 187 PHE A N 1
ATOM 1361 C CA . PHE A 1 187 ? -12.133 -12.57 6.523 1 94.88 187 PHE A CA 1
ATOM 1362 C C . PHE A 1 187 ? -13.266 -12.875 7.496 1 94.88 187 PHE A C 1
ATOM 1364 O O . PHE A 1 187 ? -14.258 -13.508 7.129 1 94.88 187 PHE A O 1
ATOM 1371 N N . TYR A 1 188 ? -13.18 -12.328 8.68 1 94.31 188 TYR A N 1
ATOM 1372 C CA . TYR A 1 188 ? -14.18 -12.609 9.703 1 94.31 188 TYR A CA 1
ATOM 1373 C C . TYR A 1 188 ? -15.18 -11.469 9.812 1 94.31 188 TYR A C 1
ATOM 1375 O O . TYR A 1 188 ? -16.078 -11.5 10.656 1 94.31 188 TYR A O 1
ATOM 1383 N N . ALA A 1 189 ? -15.07 -10.461 9 1 95.19 189 ALA A N 1
ATOM 1384 C CA . ALA A 1 189 ? -15.914 -9.266 9.086 1 95.19 189 ALA A CA 1
ATOM 1385 C C . ALA A 1 189 ? -17.281 -9.516 8.438 1 95.19 189 ALA A C 1
ATOM 1387 O O . ALA A 1 189 ? -17.359 -10.164 7.391 1 95.19 189 ALA A O 1
ATOM 1388 N N . ASP A 1 190 ? -18.328 -9.023 9.023 1 94.69 190 ASP A N 1
ATOM 1389 C CA . ASP A 1 190 ? -19.609 -8.953 8.336 1 94.69 190 ASP A CA 1
ATOM 1390 C C . ASP A 1 190 ? -19.688 -7.711 7.445 1 94.69 190 ASP A C 1
ATOM 1392 O O . ASP A 1 190 ? -18.734 -6.93 7.379 1 94.69 190 ASP A O 1
ATOM 1396 N N . ASP A 1 191 ? -20.781 -7.527 6.781 1 94.81 191 ASP A N 1
ATOM 1397 C CA . ASP A 1 191 ? -20.891 -6.457 5.793 1 94.81 191 ASP A CA 1
ATOM 1398 C C . ASP A 1 191 ? -20.781 -5.086 6.453 1 94.81 191 ASP A C 1
ATOM 1400 O O . ASP A 1 191 ? -20.141 -4.18 5.906 1 94.81 191 ASP A O 1
ATOM 1404 N N . ALA A 1 192 ? -21.391 -4.957 7.562 1 94.19 192 ALA A N 1
ATOM 1405 C CA . ALA A 1 192 ? -21.359 -3.674 8.258 1 94.19 192 ALA A CA 1
ATOM 1406 C C . ALA A 1 192 ? -19.938 -3.328 8.711 1 94.19 192 ALA A C 1
ATOM 1408 O O . ALA A 1 192 ? -19.484 -2.195 8.531 1 94.19 192 ALA A O 1
ATOM 1409 N N . ALA A 1 193 ? -19.234 -4.309 9.25 1 94.56 193 ALA A N 1
ATOM 1410 C CA . ALA A 1 193 ? -17.859 -4.109 9.695 1 94.56 193 ALA A CA 1
ATOM 1411 C C . ALA A 1 193 ? -16.953 -3.795 8.523 1 94.56 193 ALA A C 1
ATOM 1413 O O . ALA A 1 193 ? -16.062 -2.947 8.633 1 94.56 193 ALA A O 1
ATOM 1414 N N . LEU A 1 194 ? -17.188 -4.477 7.461 1 95.88 194 LEU A N 1
ATOM 1415 C CA . LEU A 1 194 ? -16.391 -4.242 6.258 1 95.88 194 LEU A CA 1
ATOM 1416 C C . LEU A 1 194 ? -16.562 -2.811 5.762 1 95.88 194 LEU A C 1
ATOM 1418 O O . LEU A 1 194 ? -15.586 -2.146 5.418 1 95.88 194 LEU A O 1
ATOM 1422 N N . ARG A 1 195 ? -17.719 -2.395 5.711 1 95.44 195 ARG A N 1
ATOM 1423 C CA . ARG A 1 195 ? -18.016 -1.037 5.262 1 95.44 195 ARG A CA 1
ATOM 1424 C C . ARG A 1 195 ? -17.406 -0.007 6.207 1 95.44 195 ARG A C 1
ATOM 1426 O O . ARG A 1 195 ? -16.766 0.947 5.766 1 95.44 195 ARG A O 1
ATOM 1433 N N . ASN A 1 196 ? -17.625 -0.277 7.484 1 94.56 196 ASN A N 1
ATOM 1434 C CA . ASN A 1 196 ? -17.094 0.637 8.492 1 94.56 196 ASN A CA 1
ATOM 1435 C C . ASN A 1 196 ? -15.578 0.783 8.375 1 94.56 196 ASN A C 1
ATOM 1437 O O . ASN A 1 196 ? -15.055 1.899 8.375 1 94.56 196 ASN A O 1
ATOM 1441 N N . PHE A 1 197 ? -14.914 -0.305 8.227 1 96 197 PHE A N 1
ATOM 1442 C CA . PHE A 1 197 ? -13.453 -0.249 8.141 1 96 197 PHE A CA 1
ATOM 1443 C C . PHE A 1 197 ? -13.016 0.41 6.844 1 96 197 PHE A C 1
ATOM 1445 O O . PHE A 1 197 ? -12.055 1.189 6.828 1 96 197 PHE A O 1
ATOM 1452 N N . THR A 1 198 ? -13.625 0.064 5.773 1 95.69 198 THR A N 1
ATOM 1453 C CA . THR A 1 198 ? -13.258 0.611 4.473 1 95.69 198 THR A CA 1
ATOM 1454 C C . THR A 1 198 ? -13.352 2.135 4.48 1 95.69 198 THR A C 1
ATOM 1456 O O . THR A 1 198 ? -12.43 2.822 4.051 1 95.69 198 THR A O 1
ATOM 1459 N N . PHE A 1 199 ? -14.359 2.631 5.047 1 94.5 199 PHE A N 1
ATOM 1460 C CA . PHE A 1 199 ? -14.547 4.078 5.035 1 94.5 199 PHE A CA 1
ATOM 1461 C C . PHE A 1 199 ? -13.688 4.746 6.102 1 94.5 199 PHE A C 1
ATOM 1463 O O . PHE A 1 199 ? -13.227 5.875 5.918 1 94.5 199 PHE A O 1
ATOM 1470 N N . TRP A 1 200 ? -13.484 4.062 7.215 1 94.94 200 TRP A N 1
ATOM 1471 C CA . TRP A 1 200 ? -12.516 4.555 8.195 1 94.94 200 TRP A CA 1
ATOM 1472 C C . TRP A 1 200 ? -11.141 4.738 7.555 1 94.94 200 TRP A C 1
ATOM 1474 O O . TRP A 1 200 ? -10.461 5.734 7.812 1 94.94 200 TRP A O 1
ATOM 1484 N N . SER A 1 201 ? -10.758 3.805 6.66 1 95.94 201 SER A N 1
ATOM 1485 C CA . SER A 1 201 ? -9.438 3.805 6.047 1 95.94 201 SER A CA 1
ATOM 1486 C C . SER A 1 201 ? -9.297 4.941 5.039 1 95.94 201 SER A C 1
ATOM 1488 O O . SER A 1 201 ? -8.188 5.285 4.633 1 95.94 201 SER A O 1
ATOM 1490 N N . LEU A 1 202 ? -10.398 5.531 4.625 1 96.12 202 LEU A N 1
ATOM 1491 C CA . LEU A 1 202 ? -10.352 6.629 3.666 1 96.12 202 LEU A CA 1
ATOM 1492 C C . LEU A 1 202 ? -10.227 7.969 4.383 1 96.12 202 LEU A C 1
ATOM 1494 O O . LEU A 1 202 ? -9.977 9 3.744 1 96.12 202 LEU A O 1
ATOM 1498 N N . GLY A 1 203 ? -10.312 7.996 5.695 1 95.81 203 GLY A N 1
ATOM 1499 C CA . GLY A 1 203 ? -10.125 9.195 6.496 1 95.81 203 GLY A CA 1
ATOM 1500 C C . GLY A 1 203 ? -11.219 10.227 6.285 1 95.81 203 GLY A C 1
ATOM 1501 O O . GLY A 1 203 ? -11.664 10.445 5.156 1 95.81 203 GLY A O 1
ATOM 1502 N N . ASP A 1 204 ? -11.68 10.789 7.371 1 95 204 ASP A N 1
ATOM 1503 C CA . ASP A 1 204 ? -12.742 11.781 7.289 1 95 204 ASP A CA 1
ATOM 1504 C C . ASP A 1 204 ? -12.812 12.617 8.562 1 95 204 ASP A C 1
ATOM 1506 O O . ASP A 1 204 ? -12.406 12.164 9.633 1 95 204 ASP A O 1
ATOM 1510 N N . VAL A 1 205 ? -13.281 13.883 8.422 1 95.62 205 VAL A N 1
ATOM 1511 C CA . VAL A 1 205 ? -13.43 14.742 9.594 1 95.62 205 VAL A CA 1
ATOM 1512 C C . VAL A 1 205 ? -14.914 15 9.852 1 95.62 205 VAL A C 1
ATOM 1514 O O . VAL A 1 205 ? -15.273 15.836 10.68 1 95.62 205 VAL A O 1
ATOM 1517 N N . GLY A 1 206 ? -15.797 14.312 9.188 1 92.06 206 GLY A N 1
ATOM 1518 C CA . GLY A 1 206 ? -17.234 14.492 9.328 1 92.06 206 GLY A CA 1
ATOM 1519 C C . GLY A 1 206 ? -17.75 14.172 10.719 1 92.06 206 GLY A C 1
ATOM 1520 O O . GLY A 1 206 ? -18.75 14.734 11.164 1 92.06 206 GLY A O 1
ATOM 1521 N N . GLY A 1 207 ? -17.109 13.266 11.422 1 90.88 207 GLY A N 1
ATOM 1522 C CA . GLY A 1 207 ? -17.516 12.891 12.766 1 90.88 207 GLY A CA 1
ATOM 1523 C C . GLY A 1 207 ? -16.859 13.727 13.844 1 90.88 207 GLY A C 1
ATOM 1524 O O . GLY A 1 207 ? -16.797 13.32 15 1 90.88 207 GLY A O 1
ATOM 1525 N N . ALA A 1 208 ? -16.453 14.93 13.492 1 95.69 208 ALA A N 1
ATOM 1526 C CA . ALA A 1 208 ? -15.75 15.797 14.422 1 95.69 208 ALA A CA 1
ATOM 1527 C C . ALA A 1 208 ? -16.672 16.281 15.531 1 95.69 208 ALA A C 1
ATOM 1529 O O . ALA A 1 208 ? -17.875 16.5 15.305 1 95.69 208 ALA A O 1
ATOM 1530 N N . ASN A 1 209 ? -16.188 16.469 16.703 1 96.25 209 ASN A N 1
ATOM 1531 C CA . ASN A 1 209 ? -16.828 17.062 17.875 1 96.25 209 ASN A CA 1
ATOM 1532 C C . ASN A 1 209 ? -15.797 17.672 18.828 1 96.25 209 ASN A C 1
ATOM 1534 O O . ASN A 1 209 ? -14.594 17.547 18.594 1 96.25 209 ASN A O 1
ATOM 1538 N N . TRP A 1 210 ? -16.234 18.328 19.766 1 97.19 210 TRP A N 1
ATOM 1539 C CA . TRP A 1 210 ? -15.344 19.062 20.656 1 97.19 210 TRP A CA 1
ATOM 1540 C C . TRP A 1 210 ? -14.414 18.094 21.406 1 97.19 210 TRP A C 1
ATOM 1542 O O . TRP A 1 210 ? -13.266 18.438 21.688 1 97.19 210 TRP A O 1
ATOM 1552 N N . GLU A 1 211 ? -14.859 16.938 21.719 1 95.94 211 GLU A N 1
ATOM 1553 C CA . GLU A 1 211 ? -14.016 15.953 22.391 1 95.94 211 GLU A CA 1
ATOM 1554 C C . GLU A 1 211 ? -12.812 15.578 21.531 1 95.94 211 GLU A C 1
ATOM 1556 O O . GLU A 1 211 ? -11.688 15.516 22.031 1 95.94 211 GLU A O 1
ATOM 1561 N N . LYS A 1 212 ? -13.086 15.344 20.297 1 96.69 212 LYS A N 1
ATOM 1562 C CA . LYS A 1 212 ? -12.008 14.992 19.375 1 96.69 212 LYS A CA 1
ATOM 1563 C C . LYS A 1 212 ? -11.031 16.156 19.203 1 96.69 212 LYS A C 1
ATOM 1565 O O . LYS A 1 212 ? -9.82 15.953 19.094 1 96.69 212 LYS A O 1
ATOM 1570 N N . VAL A 1 213 ? -11.555 17.344 19.188 1 98.06 213 VAL A N 1
ATOM 1571 C CA . VAL A 1 213 ? -10.711 18.516 19.062 1 98.06 213 VAL A CA 1
ATOM 1572 C C . VAL A 1 213 ? -9.781 18.625 20.266 1 98.06 213 VAL A C 1
ATOM 1574 O O . VAL A 1 213 ? -8.578 18.844 20.125 1 98.06 213 VAL A O 1
ATOM 1577 N N . ILE A 1 214 ? -10.289 18.422 21.406 1 97.25 214 ILE A N 1
ATOM 1578 C CA . ILE A 1 214 ? -9.516 18.516 22.641 1 97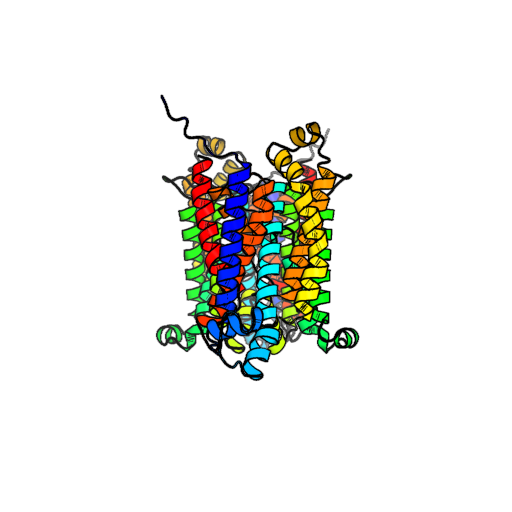.25 214 ILE A CA 1
ATOM 1579 C C . ILE A 1 214 ? -8.461 17.406 22.688 1 97.25 214 ILE A C 1
ATOM 1581 O O . ILE A 1 214 ? -7.32 17.641 23.078 1 97.25 214 ILE A O 1
ATOM 1585 N N . LEU A 1 215 ? -8.836 16.25 22.219 1 96.38 215 LEU A N 1
ATOM 1586 C CA . LEU A 1 215 ? -7.887 15.133 22.172 1 96.38 215 LEU A CA 1
ATOM 1587 C C . LEU A 1 215 ? -6.754 15.43 21.203 1 96.38 215 LEU A C 1
ATOM 1589 O O . LEU A 1 215 ? -5.586 15.18 21.5 1 96.38 215 LEU A O 1
ATOM 1593 N N . MET A 1 216 ? -7.109 15.938 20.047 1 97.94 216 MET A N 1
ATOM 1594 C CA . MET A 1 216 ? -6.098 16.281 19.047 1 97.94 216 MET A CA 1
ATOM 1595 C C . MET A 1 216 ? -5.137 17.344 19.594 1 97.94 216 MET A C 1
ATOM 1597 O O . MET A 1 216 ? -3.92 17.203 19.453 1 97.94 216 MET A O 1
ATOM 1601 N N . LEU A 1 217 ? -5.691 18.359 20.234 1 97 217 LEU A N 1
ATOM 1602 C CA . LEU A 1 217 ? -4.887 19.422 20.812 1 97 217 LEU A CA 1
ATOM 1603 C C . LEU A 1 217 ? -4.004 18.891 21.938 1 97 217 LEU A C 1
ATOM 1605 O O . LEU A 1 217 ? -2.812 19.219 22 1 97 217 LEU A O 1
ATOM 1609 N N . GLY A 1 218 ? -4.562 18.125 22.766 1 96 218 GLY A N 1
ATOM 1610 C CA . GLY A 1 218 ? -3.848 17.625 23.938 1 96 218 GLY A CA 1
ATOM 1611 C C . GLY A 1 218 ? -2.715 16.688 23.578 1 96 218 GLY A C 1
ATOM 1612 O O . GLY A 1 218 ? -1.621 16.781 24.141 1 96 218 GLY A O 1
ATOM 1613 N N . PHE A 1 219 ? -2.953 15.828 22.594 1 96.12 219 PHE A N 1
ATOM 1614 C CA . PHE A 1 219 ? -1.973 14.789 22.281 1 96.12 219 PHE A CA 1
ATOM 1615 C C . PHE A 1 219 ? -0.987 15.273 21.234 1 96.12 219 PHE A C 1
ATOM 1617 O O . PHE A 1 219 ? 0.072 14.672 21.047 1 96.12 219 PHE A O 1
ATOM 1624 N N . SER A 1 220 ? -1.286 16.328 20.578 1 95.62 220 SER A N 1
ATOM 1625 C CA . SER A 1 220 ? -0.39 16.797 19.516 1 95.62 220 SER A CA 1
ATOM 1626 C C . SER A 1 220 ? 0.421 18 19.969 1 95.62 220 SER A C 1
ATOM 1628 O O . SER A 1 220 ? 1.462 18.312 19.391 1 95.62 220 SER A O 1
ATOM 1630 N N . PHE A 1 221 ? 0.007 18.688 21 1 93.56 221 PHE A N 1
ATOM 1631 C CA . PHE A 1 221 ? 0.618 19.938 21.422 1 93.56 221 PHE A CA 1
ATOM 1632 C C . PHE A 1 221 ? 2.088 19.734 21.766 1 93.56 221 PHE A C 1
ATOM 1634 O O . PHE A 1 221 ? 2.959 20.422 21.234 1 93.56 221 PHE A O 1
ATOM 1641 N N . LEU A 1 222 ? 2.379 18.812 22.594 1 93.88 222 LEU A N 1
ATOM 1642 C CA . LEU A 1 222 ? 3.742 18.578 23.062 1 93.88 222 LEU A CA 1
ATOM 1643 C C . LEU A 1 222 ? 4.617 18.047 21.938 1 93.88 222 LEU A C 1
ATOM 1645 O O . LEU A 1 222 ? 5.703 18.562 21.672 1 93.88 222 LEU A O 1
ATOM 1649 N N . PRO A 1 223 ? 4.152 17.031 21.203 1 96.19 223 PRO A N 1
ATOM 1650 C CA . PRO A 1 223 ? 4.965 16.531 20.094 1 96.19 223 PRO A CA 1
ATOM 1651 C C . PRO A 1 223 ? 5.238 17.609 19.031 1 96.19 223 PRO A C 1
ATOM 1653 O O . PRO A 1 223 ? 6.344 17.656 18.484 1 96.19 223 PRO A O 1
ATOM 1656 N N . VAL A 1 224 ? 4.336 18.391 18.75 1 95.69 224 VAL A N 1
ATOM 1657 C CA . VAL A 1 224 ? 4.52 19.469 17.781 1 95.69 224 VAL A CA 1
ATOM 1658 C C . VAL A 1 224 ? 5.566 20.453 18.281 1 95.69 224 VAL A C 1
ATOM 1660 O O . VAL A 1 224 ? 6.445 20.875 17.531 1 95.69 224 VAL A O 1
ATOM 1663 N N . GLY A 1 225 ? 5.445 20.812 19.547 1 93.81 225 GLY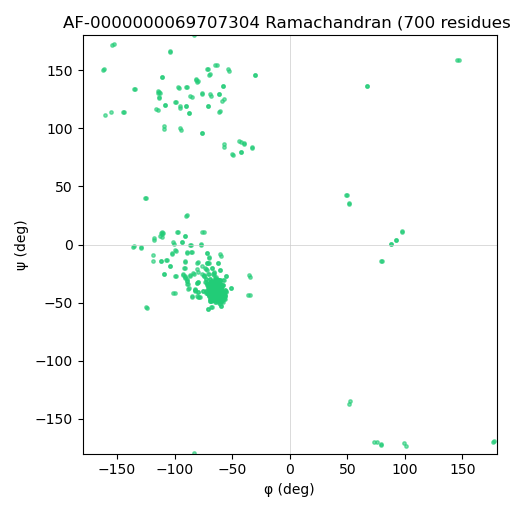 A N 1
ATOM 1664 C CA . GLY A 1 225 ? 6.449 21.672 20.156 1 93.81 225 GLY A CA 1
ATOM 1665 C C . GLY A 1 225 ? 7.844 21.094 20.109 1 93.81 225 GLY A C 1
ATOM 1666 O O . GLY A 1 225 ? 8.812 21.797 19.828 1 93.81 225 GLY A O 1
ATOM 1667 N N . LEU A 1 226 ? 7.918 19.812 20.344 1 93.88 226 LEU A N 1
ATOM 1668 C CA . LEU A 1 226 ? 9.195 19.109 20.297 1 93.88 226 LEU A CA 1
ATOM 1669 C C . LEU A 1 226 ? 9.797 19.172 18.891 1 93.88 226 LEU A C 1
ATOM 1671 O O . LEU A 1 226 ? 11 19.391 18.734 1 93.88 226 LEU A O 1
ATOM 1675 N N . ILE A 1 227 ? 9 19 17.906 1 96.44 227 ILE A N 1
ATOM 1676 C CA . ILE A 1 227 ? 9.461 19 16.531 1 96.44 227 ILE A CA 1
ATOM 1677 C C . ILE A 1 227 ? 9.914 20.406 16.125 1 96.44 227 ILE A C 1
ATOM 1679 O O . ILE A 1 227 ? 10.961 20.562 15.508 1 96.44 227 ILE A O 1
ATOM 1683 N N . ILE A 1 228 ? 9.172 21.406 16.516 1 93.75 228 ILE A N 1
ATOM 1684 C CA . ILE A 1 228 ? 9.508 22.781 16.188 1 93.75 228 ILE A CA 1
ATOM 1685 C C . ILE A 1 228 ? 10.859 23.156 16.812 1 93.75 228 ILE A C 1
ATOM 1687 O O . ILE A 1 228 ? 11.656 23.844 16.188 1 93.75 228 ILE A O 1
ATOM 1691 N N . GLY A 1 229 ? 11.125 22.625 17.938 1 95.12 229 GLY A N 1
ATOM 1692 C CA . GLY A 1 229 ? 12.375 22.891 18.625 1 95.12 229 GLY A CA 1
ATOM 1693 C C . GLY A 1 229 ? 13.578 22.266 17.953 1 95.12 229 GLY A C 1
ATOM 1694 O O . GLY A 1 229 ? 14.727 22.641 18.234 1 95.12 229 GLY A O 1
ATOM 1695 N N . GLN A 1 230 ? 13.336 21.391 16.969 1 96.81 230 GLN A N 1
ATOM 1696 C CA . GLN A 1 230 ? 14.438 20.688 16.297 1 96.81 230 GLN A CA 1
ATOM 1697 C C . GLN A 1 230 ? 14.805 21.375 14.984 1 96.81 230 GLN A C 1
ATOM 1699 O O . GLN A 1 230 ? 15.555 20.812 14.18 1 96.81 230 GLN A O 1
ATOM 1704 N N . HIS A 1 231 ? 14.305 22.578 14.695 1 95.69 231 HIS A N 1
ATOM 1705 C CA . HIS A 1 231 ? 14.492 23.234 13.406 1 95.69 231 HIS A CA 1
ATOM 1706 C C . HIS A 1 231 ? 15.977 23.453 13.109 1 95.69 231 HIS A C 1
ATOM 1708 O O . HIS A 1 231 ? 16.422 23.297 11.969 1 95.69 231 HIS A O 1
ATOM 1714 N N . ARG A 1 232 ? 16.812 23.766 14.164 1 95.88 232 ARG A N 1
ATOM 1715 C CA . ARG A 1 232 ? 18.25 23.984 13.953 1 95.88 232 ARG A CA 1
ATOM 1716 C C . ARG A 1 232 ? 18.953 22.656 13.656 1 95.88 232 ARG A C 1
ATOM 1718 O O . ARG A 1 232 ? 19.812 22.594 12.781 1 95.88 232 ARG A O 1
ATOM 1725 N N . ALA A 1 233 ? 18.547 21.703 14.398 1 97.44 233 ALA A N 1
ATOM 1726 C CA . ALA A 1 233 ? 19.141 20.391 14.188 1 97.44 233 ALA A CA 1
ATOM 1727 C C . ALA A 1 233 ? 18.812 19.859 12.789 1 97.44 233 ALA A C 1
ATOM 1729 O O . ALA A 1 233 ? 19.672 19.266 12.125 1 97.44 233 ALA A O 1
ATOM 1730 N N . LEU A 1 234 ? 17.641 20.094 12.359 1 97.25 234 LEU A N 1
ATOM 1731 C CA . LEU A 1 234 ? 17.219 19.641 11.039 1 97.25 234 LEU A CA 1
ATOM 1732 C C . LEU A 1 234 ? 17.984 20.375 9.945 1 97.25 234 LEU A C 1
ATOM 1734 O O . LEU A 1 234 ? 18.359 19.781 8.93 1 97.25 234 LEU A O 1
ATOM 1738 N N . ASN A 1 235 ? 18.203 21.672 10.148 1 96.56 235 ASN A N 1
ATOM 1739 C CA . ASN A 1 235 ? 19 22.438 9.195 1 96.56 235 ASN A CA 1
ATOM 1740 C C . ASN A 1 235 ? 20.438 21.906 9.133 1 96.56 235 ASN A C 1
ATOM 1742 O O . ASN A 1 235 ? 21.031 21.844 8.055 1 96.56 235 ASN A O 1
ATOM 1746 N N . ALA A 1 236 ? 20.922 21.547 10.25 1 96.62 236 ALA A N 1
ATOM 1747 C CA . ALA A 1 236 ? 22.281 20.984 10.289 1 96.62 236 ALA A CA 1
ATOM 1748 C C . ALA A 1 236 ? 22.328 19.625 9.602 1 96.62 236 ALA A C 1
ATOM 1750 O O . ALA A 1 236 ? 23.266 19.328 8.867 1 96.62 236 ALA A O 1
ATOM 1751 N N . LEU A 1 237 ? 21.328 18.828 9.812 1 95.44 237 LEU A N 1
ATOM 1752 C CA . LEU A 1 237 ? 21.266 17.5 9.234 1 95.44 237 LEU A CA 1
ATOM 1753 C C . LEU A 1 237 ? 21.188 17.562 7.711 1 95.44 237 LEU A C 1
ATOM 1755 O O . LEU A 1 237 ? 21.609 16.641 7.02 1 95.44 237 LEU A O 1
ATOM 1759 N N . ALA A 1 238 ? 20.625 18.641 7.211 1 93.56 238 ALA A N 1
ATOM 1760 C CA . ALA A 1 238 ? 20.5 18.812 5.77 1 93.56 238 ALA A CA 1
ATOM 1761 C C . ALA A 1 238 ? 21.875 18.812 5.09 1 93.56 238 ALA A C 1
ATOM 1763 O O . ALA A 1 238 ? 21.984 18.469 3.914 1 93.56 238 ALA A O 1
ATOM 1764 N N . ILE A 1 239 ? 22.828 19.109 5.875 1 92.38 239 ILE A N 1
ATOM 1765 C CA . ILE A 1 239 ? 24.188 19.156 5.344 1 92.38 239 ILE A CA 1
ATOM 1766 C C . ILE A 1 239 ? 24.844 17.781 5.449 1 92.38 239 ILE A C 1
ATOM 1768 O O . ILE A 1 239 ? 25.703 17.422 4.641 1 92.38 239 ILE A O 1
ATOM 1772 N N . GLY A 1 240 ? 24.5 17 6.371 1 93.94 240 GLY A N 1
ATOM 1773 C CA . GLY A 1 240 ? 25.031 15.672 6.633 1 93.94 240 GLY A CA 1
ATOM 1774 C C . GLY A 1 240 ? 25.094 15.336 8.109 1 93.94 240 GLY A C 1
ATOM 1775 O O . GLY A 1 240 ? 25.109 16.234 8.953 1 93.94 240 GLY A O 1
ATOM 1776 N N . GLU A 1 241 ? 25.141 14.07 8.352 1 93.62 241 GLU A N 1
ATOM 1777 C CA . GLU A 1 241 ? 25.141 13.641 9.742 1 93.62 241 GLU A CA 1
ATOM 1778 C C . GLU A 1 241 ? 26.453 14.008 10.43 1 93.62 241 GLU A C 1
ATOM 1780 O O . GLU A 1 241 ? 26.453 14.445 11.578 1 93.62 241 GLU A O 1
ATOM 1785 N N . SER A 1 242 ? 27.562 13.781 9.648 1 94.44 242 SER A N 1
ATOM 1786 C CA . SER A 1 242 ? 28.859 14.094 10.211 1 94.44 242 SER A CA 1
ATOM 1787 C C . SER A 1 242 ? 29 15.594 10.477 1 94.44 242 SER A C 1
ATOM 1789 O O . SER A 1 242 ? 29.5 15.992 11.531 1 94.44 242 SER A O 1
ATOM 1791 N N . GLU A 1 243 ? 28.562 16.344 9.562 1 95.31 243 GLU A N 1
ATOM 1792 C CA . GLU A 1 243 ? 28.625 17.797 9.711 1 95.31 243 GLU A CA 1
ATOM 1793 C C . GLU A 1 243 ? 27.734 18.281 10.859 1 95.31 243 GLU A C 1
ATOM 1795 O O . GLU A 1 243 ? 28.141 19.141 11.641 1 95.31 243 GLU A O 1
ATOM 1800 N N . ALA A 1 244 ? 26.578 17.734 10.961 1 96.06 244 ALA A N 1
ATOM 1801 C CA . ALA A 1 244 ? 25.656 18.094 12.047 1 96.06 244 ALA A CA 1
ATOM 1802 C C . ALA A 1 244 ? 26.281 17.797 13.406 1 96.06 244 ALA A C 1
ATOM 1804 O O . ALA A 1 244 ? 26.172 18.594 14.336 1 96.06 244 ALA A O 1
ATOM 1805 N N . PHE A 1 245 ? 26.891 16.641 13.469 1 94.31 245 PHE A N 1
ATOM 1806 C CA . PHE A 1 245 ? 27.562 16.25 14.703 1 94.31 245 PHE A CA 1
ATOM 1807 C C . PHE A 1 245 ? 28.625 17.266 15.086 1 94.31 245 PHE A C 1
ATOM 1809 O O . PHE A 1 245 ? 28.734 17.672 16.25 1 94.31 245 PHE A O 1
ATOM 1816 N N . HIS A 1 246 ? 29.312 17.719 14.156 1 95.06 246 HIS A N 1
ATOM 1817 C CA . HIS A 1 246 ? 30.391 18.688 14.398 1 95.06 246 HIS A CA 1
ATOM 1818 C C . HIS A 1 246 ? 29.828 20.047 14.773 1 95.06 246 HIS A C 1
ATOM 1820 O O . HIS A 1 246 ? 30.5 20.844 15.422 1 95.06 246 HIS A O 1
ATOM 1826 N N . MET A 1 247 ? 28.625 20.328 14.43 1 96.38 247 MET A N 1
ATOM 1827 C CA . MET A 1 247 ? 27.969 21.578 14.773 1 96.38 247 MET A CA 1
ATOM 1828 C C . MET A 1 247 ? 27.328 21.5 16.156 1 96.38 247 MET A C 1
ATOM 1830 O O . MET A 1 247 ? 26.641 22.422 16.594 1 96.38 247 MET A O 1
ATOM 1834 N N . GLY A 1 248 ? 27.484 20.328 16.781 1 95.62 248 GLY A N 1
ATOM 1835 C CA . GLY A 1 248 ? 27.031 20.188 18.156 1 95.62 248 GLY A CA 1
ATOM 1836 C C . GLY A 1 248 ? 25.656 19.547 18.266 1 95.62 248 GLY A C 1
ATOM 1837 O O . GLY A 1 248 ? 25.062 19.547 19.344 1 95.62 248 GLY A O 1
ATOM 1838 N N . VAL A 1 249 ? 25.203 19.047 17.219 1 96.56 249 VAL A N 1
ATOM 1839 C CA . VAL A 1 249 ? 23.891 18.406 17.219 1 96.56 249 VAL A CA 1
ATOM 1840 C C . VAL A 1 249 ? 24.016 16.953 17.672 1 96.56 249 VAL A C 1
ATOM 1842 O O . VAL A 1 249 ? 24.891 16.219 17.188 1 96.56 249 VAL A O 1
ATOM 1845 N N . ASP A 1 250 ? 23.203 16.578 18.688 1 96.62 250 ASP A N 1
ATOM 1846 C CA . ASP A 1 250 ? 23.062 15.156 19 1 96.62 250 ASP A CA 1
ATOM 1847 C C . ASP A 1 250 ? 22.156 14.461 17.984 1 96.62 250 ASP A C 1
ATOM 1849 O O . ASP A 1 250 ? 20.938 14.422 18.172 1 96.62 250 ASP A O 1
ATOM 1853 N N . VAL A 1 251 ? 22.797 13.891 17.062 1 95.56 251 VAL A N 1
ATOM 1854 C CA . VAL A 1 251 ? 22.094 13.367 15.891 1 95.56 251 VAL A CA 1
ATOM 1855 C C . VAL A 1 251 ? 21.109 12.273 16.328 1 95.56 251 VAL A C 1
ATOM 1857 O O . VAL A 1 251 ? 19.969 12.258 15.875 1 95.56 251 VAL A O 1
ATOM 1860 N N . GLN A 1 252 ? 21.5 11.383 17.203 1 95.44 252 GLN A N 1
ATOM 1861 C CA . GLN A 1 252 ? 20.656 10.273 17.625 1 95.44 252 GLN A CA 1
ATOM 1862 C C . GLN A 1 252 ? 19.438 10.773 18.406 1 95.44 252 GLN A C 1
ATOM 1864 O O . GLN A 1 252 ? 18.328 10.266 18.234 1 95.44 252 GLN A O 1
ATOM 1869 N N . ARG A 1 253 ? 19.625 11.688 19.234 1 95.25 253 ARG A N 1
ATOM 1870 C CA . ARG A 1 253 ? 18.516 12.273 19.984 1 95.25 253 ARG A CA 1
ATOM 1871 C C . ARG A 1 253 ? 17.531 12.984 19.062 1 95.25 253 ARG A C 1
ATOM 1873 O O . ARG A 1 253 ? 16.312 12.891 19.25 1 95.25 253 ARG A O 1
ATOM 1880 N N . THR A 1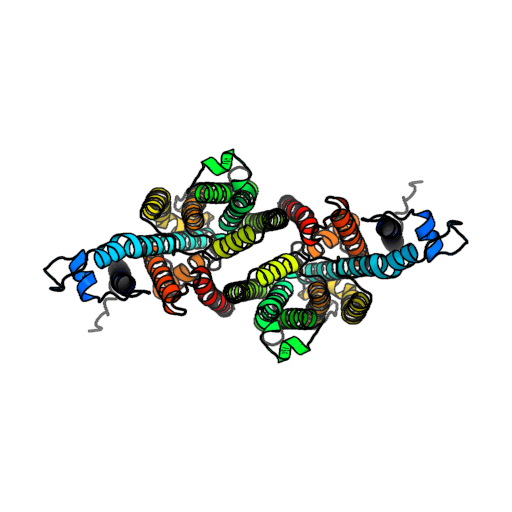 254 ? 18.078 13.68 18.109 1 96.5 254 THR A N 1
ATOM 1881 C CA . THR A 1 254 ? 17.234 14.359 17.141 1 96.5 254 THR A CA 1
ATOM 1882 C C . THR A 1 254 ? 16.391 13.359 16.375 1 96.5 254 THR A C 1
ATOM 1884 O O . THR A 1 254 ? 15.18 13.562 16.188 1 96.5 254 THR A O 1
ATOM 1887 N N . LYS A 1 255 ? 17 12.266 15.922 1 96 255 LYS A N 1
ATOM 1888 C CA . LYS A 1 255 ? 16.281 11.211 15.219 1 96 255 LYS A CA 1
ATOM 1889 C C . LYS A 1 255 ? 15.125 10.672 16.078 1 96 255 LYS A C 1
ATOM 1891 O O . LYS A 1 255 ? 14 10.547 15.586 1 96 255 LYS A O 1
ATOM 1896 N N . LEU A 1 256 ? 15.406 10.477 17.297 1 94.5 256 LEU A N 1
ATOM 1897 C CA . LEU A 1 256 ? 14.414 9.922 18.203 1 94.5 256 LEU A CA 1
ATOM 1898 C C . LEU A 1 256 ? 13.266 10.906 18.422 1 94.5 256 LEU A C 1
ATOM 1900 O O . LEU A 1 256 ? 12.094 10.516 18.391 1 94.5 256 LEU A O 1
ATOM 1904 N N . PHE A 1 257 ? 13.594 12.156 18.609 1 96.12 257 PHE A N 1
ATOM 1905 C CA . PHE A 1 257 ? 12.586 13.18 18.859 1 96.12 257 PHE A CA 1
ATOM 1906 C C . PHE A 1 257 ? 11.664 13.336 17.656 1 96.12 257 PHE A C 1
ATOM 1908 O O . PHE A 1 257 ? 10.445 13.43 17.812 1 96.12 257 PHE A O 1
ATOM 1915 N N . ILE A 1 258 ? 12.258 13.344 16.516 1 96.94 258 ILE A N 1
ATOM 1916 C CA . ILE A 1 258 ? 11.477 13.547 15.312 1 96.94 258 ILE A CA 1
ATOM 1917 C C . ILE A 1 258 ? 10.594 12.328 15.055 1 96.94 258 ILE A C 1
ATOM 1919 O O . ILE A 1 258 ? 9.414 12.461 14.734 1 96.94 258 ILE A O 1
ATOM 1923 N N . LEU A 1 259 ? 11.172 11.148 15.242 1 95.69 259 LEU A N 1
ATOM 1924 C CA . LEU A 1 259 ? 10.43 9.922 14.992 1 95.69 259 LEU A CA 1
ATOM 1925 C C . LEU A 1 259 ? 9.281 9.773 15.984 1 95.69 259 LEU A C 1
ATOM 1927 O O . LEU A 1 259 ? 8.133 9.547 15.586 1 95.69 259 LEU A O 1
ATOM 1931 N N . VAL A 1 260 ? 9.531 9.953 17.234 1 94.69 260 VAL A N 1
ATOM 1932 C CA . VAL A 1 260 ? 8.523 9.797 18.281 1 94.69 260 VAL A CA 1
ATOM 1933 C C . VAL A 1 260 ? 7.48 10.906 18.172 1 94.69 260 VAL A C 1
ATOM 1935 O O . VAL A 1 260 ? 6.277 10.656 18.281 1 94.69 260 VAL A O 1
ATOM 1938 N N . GLY A 1 261 ? 7.988 12.094 18.016 1 96.75 261 GLY A N 1
ATOM 1939 C CA . GLY A 1 261 ? 7.07 13.211 17.828 1 96.75 261 GLY A CA 1
ATOM 1940 C C . GLY A 1 261 ? 6.125 13.023 16.656 1 96.75 261 GLY A C 1
ATOM 1941 O O . GLY A 1 261 ? 4.918 13.234 16.781 1 96.75 261 GLY A O 1
ATOM 1942 N N . SER A 1 262 ? 6.668 12.609 15.523 1 97.12 262 SER A N 1
ATOM 1943 C CA . SER A 1 262 ? 5.855 12.391 14.328 1 97.12 262 SER A CA 1
ATOM 1944 C C . SER A 1 262 ? 4.871 11.25 14.531 1 97.12 262 SER A C 1
ATOM 1946 O O . SER A 1 262 ? 3.717 11.336 14.102 1 97.12 262 SER A O 1
ATOM 1948 N N . ALA A 1 263 ? 5.305 10.172 15.195 1 96.88 263 ALA A N 1
ATOM 1949 C CA . ALA A 1 263 ? 4.434 9.031 15.453 1 96.88 263 ALA A CA 1
ATOM 1950 C C . ALA A 1 263 ? 3.248 9.43 16.328 1 96.88 263 ALA A C 1
ATOM 1952 O O . ALA A 1 263 ? 2.117 9.008 16.078 1 96.88 263 ALA A O 1
ATOM 1953 N N . LEU A 1 264 ? 3.504 10.281 17.297 1 97.31 264 LEU A N 1
ATOM 1954 C CA . LEU A 1 264 ? 2.455 10.719 18.219 1 97.31 264 LEU A CA 1
ATOM 1955 C C . LEU A 1 264 ? 1.454 11.625 17.516 1 97.31 264 LEU A C 1
ATOM 1957 O O . LEU A 1 264 ? 0.242 11.43 17.641 1 97.31 264 LEU A O 1
ATOM 1961 N N . VAL A 1 265 ? 1.99 12.516 16.75 1 97.12 265 VAL A N 1
ATOM 1962 C CA . VAL A 1 265 ? 1.135 13.484 16.078 1 97.12 265 VAL A CA 1
ATOM 1963 C C . VAL A 1 265 ? 0.314 12.773 15 1 97.12 265 VAL A C 1
ATOM 1965 O O . VAL A 1 265 ? -0.907 12.938 14.93 1 97.12 265 VAL A O 1
ATOM 1968 N N . VAL A 1 266 ? 0.952 11.977 14.18 1 97.56 266 VAL A N 1
ATOM 1969 C CA . VAL A 1 266 ? 0.291 11.258 13.094 1 97.56 266 VAL A CA 1
ATOM 1970 C C . VAL A 1 266 ? -0.647 10.203 13.672 1 97.56 266 VAL A C 1
ATOM 1972 O O . VAL A 1 266 ? -1.77 10.031 13.188 1 97.56 266 VAL A O 1
ATOM 1975 N N . GLY A 1 267 ? -0.178 9.5 14.688 1 97.5 267 GLY A N 1
ATOM 1976 C CA . GLY A 1 267 ? -1.014 8.5 15.328 1 97.5 267 GLY A CA 1
ATOM 1977 C C . GLY A 1 267 ? -2.305 9.078 15.883 1 97.5 267 GLY A C 1
ATOM 1978 O O . GLY A 1 267 ? -3.369 8.469 15.75 1 97.5 267 GLY A O 1
ATOM 1979 N N . THR A 1 268 ? -2.188 10.234 16.484 1 97.62 268 THR A N 1
ATOM 1980 C CA . THR A 1 268 ? -3.375 10.898 17.016 1 97.62 268 THR A CA 1
ATOM 1981 C C . THR A 1 268 ? -4.316 11.305 15.891 1 97.62 268 THR A C 1
ATOM 1983 O O . THR A 1 268 ? -5.523 11.055 15.961 1 97.62 268 THR A O 1
ATOM 1986 N N . ALA A 1 269 ? -3.748 11.891 14.875 1 97.88 269 ALA A N 1
ATOM 1987 C CA . ALA A 1 269 ? -4.551 12.32 13.734 1 97.88 269 ALA A CA 1
ATOM 1988 C C . ALA A 1 269 ? -5.289 11.141 13.102 1 97.88 269 ALA A C 1
ATOM 1990 O O . ALA A 1 269 ? -6.5 11.203 12.883 1 97.88 269 ALA A O 1
ATOM 1991 N N . VAL A 1 270 ? -4.586 10.016 12.906 1 97.75 270 VAL A N 1
ATOM 1992 C CA . VAL A 1 270 ? -5.156 8.836 12.258 1 97.75 270 VAL A CA 1
ATOM 1993 C C . VAL A 1 270 ? -6.211 8.203 13.156 1 97.75 270 VAL A C 1
ATOM 1995 O O . VAL A 1 270 ? -7.258 7.758 12.688 1 97.75 270 VAL A O 1
ATOM 1998 N N . ALA A 1 271 ? -5.977 8.172 14.406 1 97.38 271 ALA A N 1
ATOM 1999 C CA . ALA A 1 271 ? -6.914 7.59 15.359 1 97.38 271 ALA A CA 1
ATOM 2000 C C . ALA A 1 271 ? -8.234 8.352 15.367 1 97.38 271 ALA A C 1
ATOM 2002 O O . ALA A 1 271 ? -9.305 7.762 15.547 1 97.38 271 ALA A O 1
ATOM 2003 N N . LEU A 1 272 ? -8.148 9.633 15.133 1 97.31 272 LEU A N 1
ATOM 2004 C CA . LEU A 1 272 ? -9.328 10.477 15.273 1 97.31 272 LEU A CA 1
ATOM 2005 C C . LEU A 1 272 ? -10.055 10.617 13.945 1 97.31 272 LEU A C 1
ATOM 2007 O O . LEU A 1 272 ? -11.273 10.844 13.914 1 97.31 272 LEU A O 1
ATOM 2011 N N . THR A 1 273 ? -9.328 10.469 12.828 1 97.56 273 THR A N 1
ATOM 2012 C CA . THR A 1 273 ? -9.953 10.836 11.562 1 97.56 273 THR A CA 1
ATOM 2013 C C . THR A 1 273 ? -9.812 9.711 10.547 1 97.56 273 THR A C 1
ATOM 2015 O O . THR A 1 273 ? -10.352 9.797 9.438 1 97.56 273 THR A O 1
ATOM 2018 N N . GLY A 1 274 ? -9.125 8.617 10.922 1 96.69 274 GLY A N 1
ATOM 2019 C CA . GLY A 1 274 ? -8.719 7.672 9.898 1 96.69 274 GLY A CA 1
ATOM 2020 C C . GLY A 1 274 ? -7.484 8.117 9.125 1 96.69 274 GLY A C 1
ATOM 2021 O O . GLY A 1 274 ? -6.84 9.102 9.492 1 96.69 274 GLY A O 1
ATOM 2022 N N . THR A 1 275 ? -7.18 7.414 8.125 1 96.06 275 THR A N 1
ATOM 2023 C CA . THR A 1 275 ? -5.918 7.652 7.434 1 96.06 275 THR A CA 1
ATOM 2024 C C . THR A 1 275 ? -6.082 8.719 6.355 1 96.06 275 THR A C 1
ATOM 2026 O O . THR A 1 275 ? -6.828 8.523 5.391 1 96.06 275 THR A O 1
ATOM 2029 N N . ILE A 1 276 ? -5.473 9.836 6.531 1 97.06 276 ILE A N 1
ATOM 2030 C CA . ILE A 1 276 ? -5.406 10.891 5.523 1 97.06 276 ILE A CA 1
ATOM 2031 C C . ILE A 1 276 ? -3.988 10.969 4.961 1 97.06 276 ILE A C 1
ATOM 2033 O O . ILE A 1 276 ? -3.037 11.258 5.695 1 97.06 276 ILE A O 1
ATOM 2037 N N . GLY A 1 277 ? -3.887 10.766 3.709 1 95.19 277 GLY A N 1
ATOM 2038 C CA . GLY A 1 277 ? -2.576 10.688 3.086 1 95.19 277 GLY A CA 1
ATOM 2039 C C . GLY A 1 277 ? -2.203 11.938 2.316 1 95.19 277 GLY A C 1
ATOM 2040 O O . GLY A 1 277 ? -3.033 12.836 2.137 1 95.19 277 GLY A O 1
ATOM 2041 N N . PHE A 1 278 ? -0.904 12.086 1.948 1 96.31 278 PHE A N 1
ATOM 2042 C CA . PHE A 1 278 ? -0.312 12.969 0.949 1 96.31 278 PHE A CA 1
ATOM 2043 C C . PHE A 1 278 ? -0.159 14.383 1.497 1 96.31 278 PHE A C 1
ATOM 2045 O O . PHE A 1 278 ? 0.569 15.195 0.928 1 96.31 278 PHE A O 1
ATOM 2052 N N . VAL A 1 279 ? -0.837 14.703 2.645 1 97.38 279 VAL A N 1
ATOM 2053 C CA . VAL A 1 279 ? -0.69 16.047 3.205 1 97.38 279 VAL A CA 1
ATOM 2054 C C . VAL A 1 279 ? 0.768 16.297 3.588 1 97.38 279 VAL A C 1
ATOM 2056 O O . VAL A 1 279 ? 1.354 17.312 3.211 1 97.38 279 VAL A O 1
ATOM 2059 N N . GLY A 1 280 ? 1.326 15.359 4.262 1 96.5 280 GLY A N 1
ATOM 2060 C CA . GLY A 1 280 ? 2.707 15.461 4.707 1 96.5 280 GLY A CA 1
ATOM 2061 C C . GLY A 1 280 ? 3.707 15.422 3.568 1 96.5 280 GLY A C 1
ATOM 2062 O O . GLY A 1 280 ? 4.855 15.844 3.729 1 96.5 280 GLY A O 1
ATOM 2063 N N . LEU A 1 281 ? 3.311 14.922 2.457 1 94.38 281 LEU A N 1
ATOM 2064 C CA . LEU A 1 281 ? 4.176 14.859 1.284 1 94.38 281 LEU A CA 1
ATOM 2065 C C . LEU A 1 281 ? 4.121 16.172 0.501 1 94.38 281 LEU A C 1
ATOM 2067 O O . LEU A 1 281 ? 5.16 16.719 0.138 1 94.38 281 LEU A O 1
ATOM 2071 N N . VAL A 1 282 ? 2.977 16.688 0.301 1 95.75 282 VAL A N 1
ATOM 2072 C CA . VAL A 1 282 ? 2.711 17.781 -0.624 1 95.75 282 VAL A CA 1
ATOM 2073 C C . VAL A 1 282 ? 3.1 19.109 0.024 1 95.75 282 VAL A C 1
ATOM 2075 O O . VAL A 1 282 ? 3.814 19.922 -0.579 1 95.75 282 VAL A O 1
ATOM 2078 N N . VAL A 1 283 ? 2.754 19.312 1.214 1 96.69 283 VAL A N 1
ATOM 2079 C CA . VAL A 1 283 ? 2.766 20.609 1.871 1 96.69 283 VAL A CA 1
ATOM 2080 C C . VAL A 1 283 ? 4.203 21.094 2.053 1 96.69 283 VAL A C 1
ATOM 2082 O O . VAL A 1 283 ? 4.57 22.172 1.59 1 96.69 283 VAL A O 1
ATOM 2085 N N . PRO A 1 284 ? 5.031 20.25 2.67 1 95.94 284 PRO A N 1
ATOM 2086 C CA . PRO A 1 284 ? 6.395 20.766 2.863 1 95.94 284 PRO A CA 1
ATOM 2087 C C . PRO A 1 284 ? 7.129 20.984 1.546 1 95.94 284 PRO A C 1
ATOM 2089 O O . PRO A 1 284 ? 7.922 21.922 1.433 1 95.94 284 PRO A O 1
ATOM 2092 N N . HIS A 1 285 ? 6.828 20.203 0.598 1 92.75 285 HIS A N 1
ATOM 2093 C CA . HIS A 1 285 ? 7.48 20.375 -0.697 1 92.75 285 HIS A CA 1
ATOM 2094 C C . HIS A 1 285 ? 7.082 21.688 -1.343 1 92.75 285 HIS A C 1
ATOM 2096 O O . HIS A 1 285 ? 7.934 22.422 -1.863 1 92.75 285 HIS A O 1
ATOM 2102 N N . LEU A 1 286 ? 5.875 21.969 -1.325 1 92.56 286 LEU A N 1
ATOM 2103 C CA . LEU A 1 286 ? 5.391 23.219 -1.885 1 92.56 286 LEU A CA 1
ATOM 2104 C C . LEU A 1 286 ? 6.012 24.406 -1.163 1 92.56 286 LEU A C 1
ATOM 2106 O O . LEU A 1 286 ? 6.383 25.406 -1.797 1 92.56 286 LEU A O 1
ATOM 2110 N N . LEU A 1 287 ? 6.152 24.312 0.088 1 94.12 287 LEU A N 1
ATOM 2111 C CA . LEU A 1 287 ? 6.723 25.406 0.88 1 94.12 287 LEU A CA 1
ATOM 2112 C C . LEU A 1 287 ? 8.188 25.625 0.521 1 94.12 287 LEU A C 1
ATOM 2114 O O . LEU A 1 287 ? 8.633 26.766 0.401 1 94.12 287 LEU A O 1
ATOM 2118 N N . ARG A 1 288 ? 8.82 24.531 0.32 1 92.31 288 ARG A N 1
ATOM 2119 C CA . ARG A 1 288 ? 10.242 24.625 0.004 1 92.31 288 ARG A CA 1
ATOM 2120 C C . ARG A 1 288 ? 10.453 25.25 -1.375 1 92.31 288 ARG A C 1
ATOM 2122 O O . ARG A 1 288 ? 11.422 25.969 -1.592 1 92.31 288 ARG A O 1
ATOM 2129 N N . ILE A 1 289 ? 9.617 24.906 -2.248 1 86.94 289 ILE A N 1
ATOM 2130 C CA . ILE A 1 289 ? 9.695 25.469 -3.588 1 86.94 289 ILE A CA 1
ATOM 2131 C C . ILE A 1 289 ? 9.445 26.969 -3.523 1 86.94 289 ILE A C 1
ATOM 2133 O O . ILE A 1 289 ? 10.141 27.75 -4.18 1 86.94 289 ILE A O 1
ATOM 2137 N N . LEU A 1 290 ? 8.633 27.344 -2.686 1 87.75 290 LEU A N 1
ATOM 2138 C CA . LEU A 1 290 ? 8.172 28.719 -2.686 1 87.75 290 LEU A CA 1
ATOM 2139 C C . LEU A 1 290 ? 9.055 29.594 -1.789 1 87.75 290 LEU A C 1
ATOM 2141 O O . LEU A 1 290 ? 9.242 30.781 -2.057 1 87.75 290 LEU A O 1
ATOM 2145 N N . PHE A 1 291 ? 9.656 28.922 -0.713 1 87.25 291 PHE A N 1
ATOM 2146 C CA . PHE A 1 291 ? 10.242 29.812 0.285 1 87.25 291 PHE A CA 1
ATOM 2147 C C . PHE A 1 291 ? 11.609 29.312 0.723 1 87.25 291 PHE A C 1
ATOM 2149 O O . PHE A 1 291 ? 12.289 29.969 1.525 1 87.25 291 PHE A O 1
ATOM 2156 N N . GLY A 1 292 ? 11.992 28.219 0.201 1 87.06 292 GLY A N 1
ATOM 2157 C CA . GLY A 1 292 ? 13.312 27.703 0.535 1 87.06 292 GLY A CA 1
ATOM 2158 C C . GLY A 1 292 ? 13.273 26.594 1.57 1 87.06 292 GLY A C 1
ATOM 2159 O O . GLY A 1 292 ? 12.195 26.203 2.033 1 87.06 292 GLY A O 1
ATOM 2160 N N . ALA A 1 293 ? 14.414 26.156 2.043 1 91.69 293 ALA A N 1
ATOM 2161 C CA . ALA A 1 293 ? 14.5 24.906 2.793 1 91.69 293 ALA A CA 1
ATOM 2162 C C . ALA A 1 293 ? 14.797 25.172 4.266 1 91.69 293 ALA A C 1
ATOM 2164 O O . ALA A 1 293 ? 15.039 24.234 5.031 1 91.69 293 ALA A O 1
ATOM 2165 N N . ASP A 1 294 ? 14.727 26.438 4.715 1 94.19 294 ASP A N 1
ATOM 2166 C CA . ASP A 1 294 ? 14.992 26.75 6.113 1 94.19 294 ASP A CA 1
ATOM 2167 C C . ASP A 1 294 ? 13.867 26.25 7.016 1 94.19 294 ASP A C 1
ATOM 2169 O O . ASP A 1 294 ? 12.734 26.719 6.93 1 94.19 294 ASP A O 1
ATOM 2173 N N . HIS A 1 295 ? 14.203 25.359 7.93 1 95.56 295 HIS A N 1
ATOM 2174 C CA . HIS A 1 295 ? 13.203 24.688 8.75 1 95.56 295 HIS A CA 1
ATOM 2175 C C . HIS A 1 295 ? 12.57 25.641 9.75 1 95.56 295 HIS A C 1
ATOM 2177 O O . HIS A 1 295 ? 11.516 25.344 10.312 1 95.56 295 HIS A O 1
ATOM 2183 N N . ARG A 1 296 ? 13.18 26.797 9.992 1 91.81 296 ARG A N 1
ATOM 2184 C CA . ARG A 1 296 ? 12.562 27.812 10.828 1 91.81 296 ARG A CA 1
ATOM 2185 C C . ARG A 1 296 ? 11.258 28.312 10.219 1 91.81 296 ARG A C 1
ATOM 2187 O O . ARG A 1 296 ? 10.352 28.734 10.938 1 91.81 296 ARG A O 1
ATOM 2194 N N . LEU A 1 297 ? 11.219 28.281 8.914 1 93.5 297 LEU A N 1
ATOM 2195 C CA . LEU A 1 297 ? 10.023 28.688 8.18 1 93.5 297 LEU A CA 1
ATOM 2196 C C . LEU A 1 297 ? 9.219 27.469 7.738 1 93.5 297 LEU A C 1
ATOM 2198 O O . LEU A 1 297 ? 7.988 27.469 7.84 1 93.5 297 LEU A O 1
ATOM 2202 N N . VAL A 1 298 ? 9.859 26.453 7.273 1 96.25 298 VAL A N 1
ATOM 2203 C CA . VAL A 1 298 ? 9.211 25.297 6.66 1 96.25 298 VAL A CA 1
ATOM 2204 C C . VAL A 1 298 ? 8.32 24.594 7.688 1 96.25 298 VAL A C 1
ATOM 2206 O O . VAL A 1 298 ? 7.191 24.203 7.371 1 96.25 298 VAL A O 1
ATOM 2209 N N . ILE A 1 299 ? 8.797 24.5 8.938 1 96.31 299 ILE A N 1
ATOM 2210 C CA . ILE A 1 299 ? 8.055 23.734 9.93 1 96.31 299 ILE A CA 1
ATOM 2211 C C . ILE A 1 299 ? 6.77 24.484 10.305 1 96.31 299 ILE A C 1
ATOM 2213 O O . ILE A 1 299 ? 5.668 23.969 10.102 1 96.31 299 ILE A O 1
ATOM 2217 N N . PRO A 1 300 ? 6.84 25.766 10.75 1 94.75 300 PRO A N 1
ATOM 2218 C CA . PRO A 1 300 ? 5.59 26.469 11.039 1 94.75 300 PRO A CA 1
ATOM 2219 C C . PRO A 1 300 ? 4.75 26.703 9.781 1 94.75 300 PRO A C 1
ATOM 2221 O O . PRO A 1 300 ? 3.518 26.688 9.852 1 94.75 300 PRO A O 1
ATOM 2224 N N . GLY A 1 301 ? 5.387 26.938 8.672 1 96.69 301 GLY A N 1
ATOM 2225 C CA . GLY A 1 301 ? 4.668 27.078 7.41 1 96.69 301 GLY A CA 1
ATOM 2226 C C . GLY A 1 301 ? 3.898 25.828 7.023 1 96.69 301 GLY A C 1
ATOM 2227 O O . GLY A 1 301 ? 2.801 25.922 6.469 1 96.69 301 GLY A O 1
ATOM 2228 N N . SER A 1 302 ? 4.473 24.719 7.316 1 97.94 302 SER A N 1
ATOM 2229 C CA . SER A 1 302 ? 3.82 23.453 6.988 1 97.94 302 SER A CA 1
ATOM 2230 C C . SER A 1 302 ? 2.572 23.234 7.84 1 97.94 302 SER A C 1
ATOM 2232 O O . SER A 1 302 ? 1.616 22.594 7.398 1 97.94 302 SER A O 1
ATOM 2234 N N . PHE A 1 303 ? 2.615 23.734 9.062 1 97.19 303 PHE A N 1
ATOM 2235 C CA . PHE A 1 303 ? 1.393 23.672 9.852 1 97.19 303 PHE A CA 1
ATOM 2236 C C . PHE A 1 303 ? 0.274 24.453 9.18 1 97.19 303 PHE A C 1
ATOM 2238 O O . PHE A 1 303 ? -0.823 23.938 8.969 1 97.19 303 PHE A O 1
ATOM 2245 N N . LEU A 1 304 ? 0.565 25.688 8.805 1 97.88 304 LEU A N 1
ATOM 2246 C CA . LEU A 1 304 ? -0.441 26.578 8.227 1 97.88 304 LEU A CA 1
ATOM 2247 C C . LEU A 1 304 ? -0.898 26.062 6.867 1 97.88 304 LEU A C 1
ATOM 2249 O O . LEU A 1 304 ? -2.098 26 6.594 1 97.88 304 LEU A O 1
ATOM 2253 N N . ALA A 1 305 ? 0.044 25.656 6.074 1 98.12 305 ALA A N 1
ATOM 2254 C CA . ALA A 1 305 ? -0.29 25.172 4.738 1 98.12 305 ALA A CA 1
ATOM 2255 C C . ALA A 1 305 ? -1.056 23.859 4.816 1 98.12 305 ALA A C 1
ATOM 2257 O O . ALA A 1 305 ? -1.936 23.594 3.99 1 98.12 305 ALA A O 1
ATOM 2258 N N . GLY A 1 306 ? -0.651 22.984 5.742 1 98.31 306 GLY A N 1
ATOM 2259 C CA . GLY A 1 306 ? -1.404 21.766 5.965 1 98.31 306 GLY A CA 1
ATOM 2260 C C . GLY A 1 306 ? -2.83 22.016 6.414 1 98.31 306 GLY A C 1
ATOM 2261 O O . GLY A 1 306 ? -3.76 21.359 5.945 1 98.31 306 GLY A O 1
ATOM 2262 N N . ALA A 1 307 ? -2.965 22.953 7.336 1 98.62 307 ALA A N 1
ATOM 2263 C CA . ALA A 1 307 ? -4.293 23.359 7.785 1 98.62 307 ALA A CA 1
ATOM 2264 C C . ALA A 1 307 ? -5.125 23.891 6.621 1 98.62 307 ALA A C 1
ATOM 2266 O O . ALA A 1 307 ? -6.309 23.578 6.496 1 98.62 307 ALA A O 1
ATOM 2267 N N . ILE A 1 308 ? -4.527 24.672 5.812 1 98.5 308 ILE A N 1
ATOM 2268 C CA . ILE A 1 308 ? -5.199 25.25 4.648 1 98.5 308 ILE A CA 1
ATOM 2269 C C . ILE A 1 308 ? -5.633 24.125 3.701 1 98.5 308 ILE A C 1
ATOM 2271 O O . ILE A 1 308 ? -6.789 24.078 3.281 1 98.5 308 ILE A O 1
ATOM 2275 N N . LEU A 1 309 ? -4.742 23.219 3.422 1 98.25 309 LEU A N 1
ATOM 2276 C CA . LEU A 1 309 ? -5.016 22.156 2.471 1 98.25 309 LEU A CA 1
ATOM 2277 C C . LEU A 1 309 ? -6.156 21.266 2.963 1 98.25 309 LEU A C 1
ATOM 2279 O O . LEU A 1 309 ? -7.078 20.953 2.207 1 98.25 309 LEU A O 1
ATOM 2283 N N . LEU A 1 310 ? -6.094 20.844 4.207 1 98.5 310 LEU A N 1
ATOM 2284 C CA . LEU A 1 310 ? -7.105 19.906 4.703 1 98.5 310 LEU A CA 1
ATOM 2285 C C . LEU A 1 310 ? -8.453 20.609 4.852 1 98.5 310 LEU A C 1
ATOM 2287 O O . LEU A 1 310 ? -9.5 19.984 4.637 1 98.5 310 LEU A O 1
ATOM 2291 N N . THR A 1 311 ? -8.438 21.922 5.277 1 98.06 311 THR A N 1
ATOM 2292 C CA . THR A 1 311 ? -9.68 22.672 5.348 1 98.06 311 THR A CA 1
ATOM 2293 C C . THR A 1 311 ? -10.312 22.812 3.967 1 98.06 311 THR A C 1
ATOM 2295 O O . THR A 1 311 ? -11.523 22.656 3.814 1 98.06 311 THR A O 1
ATOM 2298 N N . MET A 1 312 ? -9.539 23.109 3 1 97.31 312 MET A N 1
ATOM 2299 C CA . MET A 1 312 ? -10.023 23.188 1.628 1 97.31 312 MET A CA 1
ATOM 2300 C C . MET A 1 312 ? -10.57 21.844 1.162 1 97.31 312 MET A C 1
ATOM 2302 O O . MET A 1 312 ? -11.625 21.781 0.525 1 97.31 312 MET A O 1
ATOM 2306 N N . ALA A 1 313 ? -9.82 20.797 1.453 1 97.56 313 ALA A N 1
ATOM 2307 C CA . ALA A 1 313 ? -10.25 19.453 1.079 1 97.56 313 ALA A CA 1
ATOM 2308 C C . ALA A 1 313 ? -11.586 19.109 1.731 1 97.56 313 ALA A C 1
ATOM 2310 O O . ALA A 1 313 ? -12.453 18.5 1.103 1 97.56 313 ALA A O 1
ATOM 2311 N N . ASP A 1 314 ? -11.711 19.484 3 1 96.94 314 ASP A N 1
ATOM 2312 C CA . ASP A 1 314 ? -12.969 19.234 3.705 1 96.94 314 ASP A CA 1
ATOM 2313 C C . ASP A 1 314 ? -14.125 20 3.066 1 96.94 314 ASP A C 1
ATOM 2315 O O . ASP A 1 314 ? -15.227 19.469 2.932 1 96.94 314 ASP A O 1
ATOM 2319 N N . LEU A 1 315 ? -13.867 21.219 2.734 1 94.56 315 LEU A N 1
ATOM 2320 C CA . LEU A 1 315 ? -14.883 22.031 2.076 1 94.56 315 LEU A CA 1
ATOM 2321 C C . LEU A 1 315 ? -15.32 21.406 0.76 1 94.56 315 LEU A C 1
ATOM 2323 O O . LEU A 1 315 ? -16.516 21.344 0.465 1 94.56 315 LEU A O 1
ATOM 2327 N N . LEU A 1 316 ? -14.398 20.938 0.017 1 94.38 316 LEU A N 1
ATOM 2328 C CA . LEU A 1 316 ? -14.711 20.281 -1.244 1 94.38 316 LEU A CA 1
ATOM 2329 C C . LEU A 1 316 ? -15.477 18.984 -1.001 1 94.38 316 LEU A C 1
ATOM 2331 O O . LEU A 1 316 ? -16.438 18.672 -1.713 1 94.38 316 LEU A O 1
ATOM 2335 N N . ALA A 1 317 ? -15.062 18.219 -0.003 1 93.5 317 ALA A N 1
ATOM 2336 C CA . ALA A 1 317 ? -15.672 16.938 0.326 1 93.5 317 ALA A CA 1
ATOM 2337 C C . ALA A 1 317 ? -17.141 17.109 0.68 1 93.5 317 ALA A C 1
ATOM 2339 O O . ALA A 1 317 ? -17.969 16.234 0.375 1 93.5 317 ALA A O 1
ATOM 2340 N N . ARG A 1 318 ? -17.531 18.219 1.24 1 91 318 ARG A N 1
ATOM 2341 C CA . ARG A 1 318 ? -18.875 18.438 1.737 1 91 318 ARG A CA 1
ATOM 2342 C C . ARG A 1 318 ? -19.766 19.062 0.665 1 91 318 ARG A C 1
ATOM 2344 O O . ARG A 1 318 ? -20.984 19 0.75 1 91 318 ARG A O 1
ATOM 2351 N N . THR A 1 319 ? -19.141 19.672 -0.321 1 88.38 319 THR A N 1
ATOM 2352 C CA . THR A 1 319 ? -19.953 20.469 -1.229 1 88.38 319 THR A CA 1
ATOM 2353 C C . THR A 1 319 ? -20.062 19.797 -2.596 1 88.38 319 THR A C 1
ATOM 2355 O O . THR A 1 319 ? -21.047 20 -3.312 1 88.38 319 THR A O 1
ATOM 2358 N N . MET A 1 320 ? -19.156 18.984 -3.012 1 87.31 320 MET A N 1
ATOM 2359 C CA . MET A 1 320 ? -19.094 18.453 -4.371 1 87.31 320 MET A CA 1
ATOM 2360 C C . MET A 1 320 ? -20.219 17.469 -4.613 1 87.31 320 MET A C 1
ATOM 2362 O O . MET A 1 320 ? -20.766 17.391 -5.719 1 87.31 320 MET A O 1
ATOM 2366 N N . VAL A 1 321 ? -20.562 16.672 -3.67 1 83.56 321 VAL A N 1
ATOM 2367 C CA . VAL A 1 321 ? -21.578 15.656 -3.871 1 83.56 321 VAL A CA 1
ATOM 2368 C C . VAL A 1 321 ? -22.672 15.797 -2.807 1 83.56 321 VAL A C 1
ATOM 2370 O O . VAL A 1 321 ? -23.203 14.797 -2.312 1 83.56 321 VAL A O 1
ATOM 2373 N N . ALA A 1 322 ? -23.016 16.984 -2.504 1 77.62 322 ALA A N 1
ATOM 2374 C CA . ALA A 1 322 ? -24.062 17.266 -1.528 1 77.62 322 ALA A CA 1
ATOM 2375 C C . ALA A 1 322 ? -25.406 16.688 -1.985 1 77.62 322 ALA A C 1
ATOM 2377 O O . ALA A 1 322 ? -25.734 16.734 -3.172 1 77.62 322 ALA A O 1
ATOM 2378 N N . PRO A 1 323 ? -25.938 15.977 -1.016 1 80.62 323 PRO A N 1
ATOM 2379 C CA . PRO A 1 323 ? -25.828 16.031 0.445 1 80.62 323 PRO A CA 1
ATOM 2380 C C . PRO A 1 323 ? -24.906 14.969 1.016 1 80.62 323 PRO A C 1
ATOM 2382 O O . PRO A 1 323 ? -24.594 14.992 2.209 1 80.62 323 PRO A O 1
ATOM 2385 N N . ALA A 1 324 ? -24.469 14.062 0.106 1 84.19 324 ALA A N 1
ATOM 2386 C CA . ALA A 1 324 ? -23.5 13.094 0.583 1 84.19 324 ALA A CA 1
ATOM 2387 C C . ALA A 1 324 ? -22.141 13.75 0.813 1 84.19 324 ALA A C 1
ATOM 2389 O O . ALA A 1 324 ? -21.875 14.844 0.307 1 84.19 324 ALA A O 1
ATOM 2390 N N . GLU A 1 325 ? -21.453 13.195 1.717 1 89.12 325 GLU A N 1
ATOM 2391 C CA . GLU A 1 325 ? -20.109 13.695 1.98 1 89.12 325 GLU A CA 1
ATOM 2392 C C . GLU A 1 325 ? -19.062 12.656 1.61 1 89.12 325 GLU A C 1
ATOM 2394 O O . GLU A 1 325 ? -19.141 11.5 2.021 1 89.12 325 GLU A O 1
ATOM 2399 N N . MET A 1 326 ? -18.141 13.062 0.827 1 93.69 326 MET A N 1
ATOM 2400 C CA . MET A 1 326 ? -17.031 12.195 0.459 1 93.69 326 MET A CA 1
ATOM 2401 C C . MET A 1 326 ? -15.961 12.188 1.545 1 93.69 326 MET A C 1
ATOM 2403 O O . MET A 1 326 ? -15.703 13.219 2.168 1 93.69 326 MET A O 1
ATOM 2407 N N . PRO A 1 327 ? -15.391 11 1.745 1 95.56 327 PRO A N 1
ATOM 2408 C CA . PRO A 1 327 ? -14.242 11 2.652 1 95.56 327 PRO A CA 1
ATOM 2409 C C . PRO A 1 327 ? -13.125 11.922 2.182 1 95.56 327 PRO A C 1
ATOM 2411 O O . PRO A 1 327 ? -12.781 11.93 0.994 1 95.56 327 PRO A O 1
ATOM 2414 N N . ILE A 1 328 ? -12.594 12.641 3.078 1 96.5 328 ILE A N 1
ATOM 2415 C CA . ILE A 1 328 ? -11.609 13.664 2.766 1 96.5 328 ILE A CA 1
ATOM 2416 C C . ILE A 1 328 ? -10.352 13.023 2.197 1 96.5 328 ILE A C 1
ATOM 2418 O O . ILE A 1 328 ? -9.648 13.625 1.378 1 96.5 328 ILE A O 1
ATOM 2422 N N . GLY A 1 329 ? -10.039 11.797 2.596 1 96.25 329 GLY A N 1
ATOM 2423 C CA . GLY A 1 329 ? -8.859 11.102 2.109 1 96.25 329 GLY A CA 1
ATOM 2424 C C . GLY A 1 329 ? -8.875 10.883 0.608 1 96.25 329 GLY A C 1
ATOM 2425 O O . GLY A 1 329 ? -7.816 10.82 -0.026 1 96.25 329 GLY A O 1
ATOM 2426 N N . ILE A 1 330 ? -10.047 10.75 0.071 1 96.31 330 ILE A N 1
ATOM 2427 C CA . ILE A 1 330 ? -10.18 10.602 -1.375 1 96.31 330 ILE A CA 1
ATOM 2428 C C . ILE A 1 330 ? -9.695 11.875 -2.068 1 96.31 330 ILE A C 1
ATOM 2430 O O . ILE A 1 330 ? -8.938 11.812 -3.039 1 96.31 330 ILE A O 1
ATOM 2434 N N . ILE A 1 331 ? -10.039 12.992 -1.523 1 96.69 331 ILE A N 1
ATOM 2435 C CA . ILE A 1 331 ? -9.703 14.289 -2.115 1 96.69 331 ILE A CA 1
ATOM 2436 C C . ILE A 1 331 ? -8.195 14.523 -2.016 1 96.69 331 ILE A C 1
ATOM 2438 O O . ILE A 1 331 ? -7.551 14.883 -3.002 1 96.69 331 ILE A O 1
ATOM 2442 N N . THR A 1 332 ? -7.656 14.273 -0.854 1 96.94 332 THR A N 1
ATOM 2443 C CA . THR A 1 332 ? -6.227 14.5 -0.678 1 96.94 332 THR A CA 1
ATOM 2444 C C . THR A 1 332 ? -5.418 13.523 -1.527 1 96.94 332 THR A C 1
ATOM 2446 O O . THR A 1 332 ? -4.352 13.867 -2.041 1 96.94 332 THR A O 1
ATOM 2449 N N . ALA A 1 333 ? -5.938 12.32 -1.73 1 96.5 333 ALA A N 1
ATOM 2450 C CA . ALA A 1 333 ? -5.234 11.328 -2.539 1 96.5 333 ALA A CA 1
ATOM 2451 C C . ALA A 1 333 ? -5.285 11.695 -4.02 1 96.5 333 ALA A C 1
ATOM 2453 O O . ALA A 1 333 ? -4.293 11.547 -4.738 1 96.5 333 ALA A O 1
ATOM 2454 N N . ILE A 1 334 ? -6.371 12.172 -4.492 1 96.19 334 ILE A N 1
ATOM 2455 C CA . ILE A 1 334 ? -6.551 12.531 -5.895 1 96.19 334 ILE A CA 1
ATOM 2456 C C . ILE A 1 334 ? -5.68 13.742 -6.227 1 96.19 334 ILE A C 1
ATOM 2458 O O . ILE A 1 334 ? -5.145 13.844 -7.336 1 96.19 334 ILE A O 1
ATOM 2462 N N . LEU A 1 335 ? -5.473 14.586 -5.246 1 95.31 335 LEU A N 1
ATOM 2463 C CA . LEU A 1 335 ? -4.59 15.734 -5.43 1 95.31 335 LEU A CA 1
ATOM 2464 C C . LEU A 1 335 ? -3.133 15.328 -5.242 1 95.31 335 LEU A C 1
ATOM 2466 O O . LEU A 1 335 ? -2.266 15.742 -6.016 1 95.31 335 LEU A O 1
ATOM 2470 N N . GLY A 1 336 ? -2.943 14.539 -4.344 1 95.12 336 GLY A N 1
ATOM 2471 C CA . GLY A 1 336 ? -1.593 14.195 -3.924 1 95.12 336 GLY A CA 1
ATOM 2472 C C . GLY A 1 336 ? -0.889 13.258 -4.887 1 95.12 336 GLY A C 1
ATOM 2473 O O . GLY A 1 336 ? 0.305 13.422 -5.152 1 95.12 336 GLY A O 1
ATOM 2474 N N . ALA A 1 337 ? -1.611 12.266 -5.422 1 94.88 337 ALA A N 1
ATOM 2475 C CA . ALA A 1 337 ? -0.992 11.258 -6.277 1 94.88 337 ALA A CA 1
ATOM 2476 C C . ALA A 1 337 ? -0.455 11.891 -7.562 1 94.88 337 ALA A C 1
ATOM 2478 O O . ALA A 1 337 ? 0.704 11.672 -7.926 1 94.88 337 ALA A O 1
ATOM 2479 N N . PRO A 1 338 ? -1.176 12.672 -8.281 1 94.38 338 PRO A N 1
ATOM 2480 C CA . PRO A 1 338 ? -0.617 13.367 -9.445 1 94.38 338 PRO A CA 1
ATOM 2481 C C . PRO A 1 338 ? 0.543 14.289 -9.086 1 94.38 338 PRO A C 1
ATOM 2483 O O . PRO A 1 338 ? 1.51 14.398 -9.844 1 94.38 338 PRO A O 1
ATOM 2486 N N . PHE A 1 339 ? 0.426 14.914 -7.965 1 93.12 339 PHE A N 1
ATOM 2487 C CA . PHE A 1 339 ? 1.534 15.742 -7.496 1 93.12 339 PHE A CA 1
ATOM 2488 C C . PHE A 1 339 ? 2.793 14.898 -7.312 1 93.12 339 PHE A C 1
ATOM 2490 O O . PHE A 1 339 ? 3.889 15.328 -7.676 1 93.12 339 PHE A O 1
ATOM 2497 N N . PHE A 1 340 ? 2.584 13.773 -6.734 1 90.44 340 PHE A N 1
ATOM 2498 C CA . PHE A 1 340 ? 3.701 12.859 -6.535 1 90.44 340 PHE A CA 1
ATOM 2499 C C . PHE A 1 340 ? 4.34 12.477 -7.867 1 90.44 340 PHE A C 1
ATOM 2501 O O . PHE A 1 340 ? 5.566 12.453 -7.988 1 90.44 340 PHE A O 1
ATOM 2508 N N . ILE A 1 341 ? 3.566 12.188 -8.797 1 90.56 341 ILE A N 1
ATOM 2509 C CA . ILE A 1 341 ? 4.051 11.852 -10.133 1 90.56 341 ILE A CA 1
ATOM 2510 C C . ILE A 1 341 ? 4.816 13.039 -10.711 1 90.56 341 ILE A C 1
ATOM 2512 O O . ILE A 1 341 ? 5.902 12.867 -11.281 1 90.56 341 ILE A O 1
ATOM 2516 N N . TRP A 1 342 ? 4.285 14.156 -10.516 1 88.81 342 TRP A N 1
ATOM 2517 C CA . TRP A 1 342 ? 4.926 15.383 -10.992 1 88.81 342 TRP A CA 1
ATOM 2518 C C . TRP A 1 342 ? 6.285 15.578 -10.328 1 88.81 342 TRP A C 1
ATOM 2520 O O . TRP A 1 342 ? 7.262 15.93 -10.992 1 88.81 342 TRP A O 1
ATOM 2530 N N . LEU A 1 343 ? 6.348 15.344 -9.062 1 85.44 343 LEU A N 1
ATOM 2531 C CA . LEU A 1 343 ? 7.594 15.453 -8.312 1 85.44 343 LEU A CA 1
ATOM 2532 C C . LEU A 1 343 ? 8.641 14.492 -8.859 1 85.44 343 LEU A C 1
ATOM 2534 O O . LEU A 1 343 ? 9.812 14.852 -8.984 1 85.44 343 LEU A O 1
ATOM 2538 N N . LEU A 1 344 ? 8.234 13.367 -9.18 1 81.81 344 LEU A N 1
ATOM 2539 C CA . LEU A 1 344 ? 9.133 12.328 -9.68 1 81.81 344 LEU A CA 1
ATOM 2540 C C . LEU A 1 344 ? 9.719 12.727 -11.031 1 81.81 344 LEU A C 1
ATOM 2542 O O . LEU A 1 344 ? 10.914 12.531 -11.273 1 81.81 344 LEU A O 1
ATOM 2546 N N . ILE A 1 345 ? 8.922 13.273 -11.867 1 81 345 ILE A N 1
ATOM 2547 C CA . ILE A 1 345 ? 9.344 13.664 -13.211 1 81 345 ILE A CA 1
ATOM 2548 C C . ILE A 1 345 ? 10.305 14.852 -13.117 1 81 345 ILE A C 1
ATOM 2550 O O . ILE A 1 345 ? 11.281 14.922 -13.867 1 81 345 ILE A O 1
ATOM 2554 N N . ASN A 1 346 ? 10.086 15.695 -12.133 1 78.69 346 ASN A N 1
ATOM 2555 C CA . ASN A 1 346 ? 10.891 16.906 -12.055 1 78.69 346 ASN A CA 1
ATOM 2556 C C . ASN A 1 346 ? 12.172 16.688 -11.258 1 78.69 346 ASN A C 1
ATOM 2558 O O . ASN A 1 346 ? 13.172 17.375 -11.469 1 78.69 346 ASN A O 1
ATOM 2562 N N . VAL A 1 347 ? 12.055 15.914 -10.219 1 64.38 347 VAL A N 1
ATOM 2563 C CA . VAL A 1 347 ? 13.273 15.594 -9.477 1 64.38 347 VAL A CA 1
ATOM 2564 C C . VAL A 1 347 ? 14.273 14.906 -10.406 1 64.38 347 VAL A C 1
ATOM 2566 O O . VAL A 1 347 ? 15.484 15.086 -10.266 1 64.38 347 VAL A O 1
ATOM 2569 N N . LYS A 1 348 ? 13.781 14.109 -11.328 1 59.12 348 LYS A N 1
ATOM 2570 C CA . LYS A 1 348 ? 14.625 13.531 -12.367 1 59.12 348 LYS A CA 1
ATOM 2571 C C . LYS A 1 348 ? 15.461 14.602 -13.062 1 59.12 348 LYS A C 1
ATOM 2573 O O . LYS A 1 348 ? 16.625 14.375 -13.391 1 59.12 348 LYS A O 1
ATOM 2578 N N . GLN A 1 349 ? 14.766 15.688 -13.188 1 53.09 349 GLN A N 1
ATOM 2579 C CA . GLN A 1 349 ? 15.422 16.75 -13.953 1 53.09 349 GLN A CA 1
ATOM 2580 C C . GLN A 1 349 ? 16.516 17.422 -13.141 1 53.09 349 GLN A C 1
ATOM 2582 O O . GLN A 1 349 ? 17.5 17.922 -13.703 1 53.09 349 GLN A O 1
ATOM 2587 N N . ILE A 1 350 ? 16.391 17.406 -11.867 1 45.25 350 ILE A N 1
ATOM 2588 C CA . ILE A 1 350 ? 17.453 18.031 -11.094 1 45.25 350 ILE A CA 1
ATOM 2589 C C . ILE A 1 350 ? 18.641 17.078 -10.977 1 45.25 350 ILE A C 1
ATOM 2591 O O . ILE A 1 350 ? 19.781 17.516 -10.781 1 45.25 350 ILE A O 1
ATOM 2595 N N . ARG A 1 351 ? 18.453 15.797 -10.938 1 43.84 351 ARG A N 1
ATOM 2596 C CA . ARG A 1 351 ? 19.609 14.906 -10.82 1 43.84 351 ARG A CA 1
ATOM 2597 C C . ARG A 1 351 ? 20.281 14.703 -12.172 1 43.84 351 ARG A C 1
ATOM 2599 O O . ARG A 1 351 ? 21.391 14.156 -12.25 1 43.84 351 ARG A O 1
ATOM 2606 N N . THR A 1 352 ? 19.641 14.922 -13.242 1 39.22 352 THR A N 1
ATOM 2607 C CA . THR A 1 352 ? 20.406 14.945 -14.484 1 39.22 352 THR A CA 1
ATOM 2608 C C . THR A 1 352 ? 21 16.328 -14.719 1 39.22 352 THR A C 1
ATOM 2610 O O . THR A 1 352 ? 20.344 17.344 -14.477 1 39.22 352 THR A O 1
ATOM 2613 N N . MET B 1 1 ? 46.562 -40.938 -1.228 1 25.22 1 MET B N 1
ATOM 2614 C CA . MET B 1 1 ? 45.5 -41.031 -2.221 1 25.22 1 MET B CA 1
ATOM 2615 C C . MET B 1 1 ? 44.281 -40.219 -1.813 1 25.22 1 MET B C 1
ATOM 2617 O O . MET B 1 1 ? 43.5 -40.625 -0.951 1 25.22 1 MET B O 1
ATOM 2621 N N . VAL B 1 2 ? 44.375 -38.844 -1.791 1 33.47 2 VAL B N 1
ATOM 2622 C CA . VAL B 1 2 ? 43.344 -37.906 -1.434 1 33.47 2 VAL B CA 1
ATOM 2623 C C . VAL B 1 2 ? 42.094 -38.094 -2.324 1 33.47 2 VAL B C 1
ATOM 2625 O O . VAL B 1 2 ? 42.188 -38 -3.549 1 33.47 2 VAL B O 1
ATOM 2628 N N . SER B 1 3 ? 41.344 -38.969 -1.929 1 25.81 3 SER B N 1
ATOM 2629 C CA . SER B 1 3 ? 40.094 -39.125 -2.703 1 25.81 3 SER B CA 1
ATOM 2630 C C . SER B 1 3 ? 39.5 -37.781 -3.055 1 25.81 3 SER B C 1
ATOM 2632 O O . SER B 1 3 ? 39.25 -36.938 -2.174 1 25.81 3 SER B O 1
ATOM 2634 N N . LYS B 1 4 ? 39.875 -37.25 -4.102 1 36.78 4 LYS B N 1
ATOM 2635 C CA . LYS B 1 4 ? 39.25 -36.062 -4.664 1 36.78 4 LYS B CA 1
ATOM 2636 C C . LYS B 1 4 ? 37.75 -36.156 -4.574 1 36.78 4 LYS B C 1
ATOM 2638 O O . LYS B 1 4 ? 37.125 -37.062 -5.156 1 36.78 4 LYS B O 1
ATOM 2643 N N . VAL B 1 5 ? 37.25 -35.906 -3.512 1 40.12 5 VAL B N 1
ATOM 2644 C CA . VAL B 1 5 ? 35.812 -35.719 -3.42 1 40.12 5 VAL B CA 1
ATOM 2645 C C . VAL B 1 5 ? 35.281 -35.094 -4.719 1 40.12 5 VAL B C 1
ATOM 2647 O O . VAL B 1 5 ? 35.625 -33.969 -5.074 1 40.12 5 VAL B O 1
ATOM 2650 N N . VAL B 1 6 ? 35.031 -35.875 -5.656 1 40.5 6 VAL B N 1
ATOM 2651 C CA . VAL B 1 6 ? 34.438 -35.438 -6.91 1 40.5 6 VAL B CA 1
ATOM 2652 C C . VAL B 1 6 ? 33.188 -34.594 -6.625 1 40.5 6 VAL B C 1
ATOM 2654 O O . VAL B 1 6 ? 32.188 -35.094 -6.082 1 40.5 6 VAL B O 1
ATOM 2657 N N . ILE B 1 7 ? 33.188 -33.344 -6.238 1 47.06 7 ILE B N 1
ATOM 2658 C CA . ILE B 1 7 ? 32.062 -32.406 -6.234 1 47.06 7 ILE B CA 1
ATOM 2659 C C . ILE B 1 7 ? 31.219 -32.594 -7.488 1 47.06 7 ILE B C 1
ATOM 2661 O O . ILE B 1 7 ? 31.734 -32.531 -8.609 1 47.06 7 ILE B O 1
ATOM 2665 N N . PRO B 1 8 ? 30.281 -33.469 -7.465 1 52.47 8 PRO B N 1
ATOM 2666 C CA . PRO B 1 8 ? 29.484 -33.688 -8.68 1 52.47 8 PRO B CA 1
ATOM 2667 C C . PRO B 1 8 ? 29.375 -32.406 -9.523 1 52.47 8 PRO B C 1
ATOM 2669 O O . PRO B 1 8 ? 29.484 -31.297 -8.992 1 52.47 8 PRO B O 1
ATOM 2672 N N . ASN B 1 9 ? 29.328 -32.5 -10.93 1 63.97 9 ASN B N 1
ATOM 2673 C CA . ASN B 1 9 ? 29.266 -31.453 -11.938 1 63.97 9 ASN B CA 1
ATOM 2674 C C . ASN B 1 9 ? 28.031 -30.578 -11.742 1 63.97 9 ASN B C 1
ATOM 2676 O O . ASN B 1 9 ? 26.969 -31.062 -11.367 1 63.97 9 ASN B O 1
ATOM 2680 N N . LYS B 1 10 ? 28.094 -29.297 -11.586 1 71.12 10 LYS B N 1
ATOM 2681 C CA . LYS B 1 10 ? 27.094 -28.266 -11.383 1 71.12 10 LYS B CA 1
ATOM 2682 C C . LYS B 1 10 ? 25.812 -28.562 -12.156 1 71.12 10 LYS B C 1
ATOM 2684 O O . LYS B 1 10 ? 24.719 -28.344 -11.664 1 71.12 10 LYS B O 1
ATOM 2689 N N . LYS B 1 11 ? 25.938 -29.281 -13.195 1 72.88 11 LYS B N 1
ATOM 2690 C CA . LYS B 1 11 ? 24.812 -29.594 -14.055 1 72.88 11 LYS B CA 1
ATOM 2691 C C . LYS B 1 11 ? 23.953 -30.719 -13.453 1 72.88 11 LYS B C 1
ATOM 2693 O O . LYS B 1 11 ? 22.734 -30.672 -13.5 1 72.88 11 LYS B O 1
ATOM 2698 N N . VAL B 1 12 ? 24.578 -31.781 -12.953 1 75.31 12 VAL B N 1
ATOM 2699 C CA . VAL B 1 12 ? 23.891 -32.906 -12.367 1 75.31 12 VAL B CA 1
ATOM 2700 C C . VAL B 1 12 ? 23.141 -32.469 -11.102 1 75.31 12 VAL B C 1
ATOM 2702 O O . VAL B 1 12 ? 22.016 -32.906 -10.859 1 75.31 12 VAL B O 1
ATOM 2705 N N . ARG B 1 13 ? 23.688 -31.641 -10.367 1 80.25 13 ARG B N 1
ATOM 2706 C CA . ARG B 1 13 ? 23.078 -31.125 -9.148 1 80.25 13 ARG B CA 1
ATOM 2707 C C . ARG B 1 13 ? 21.844 -30.312 -9.461 1 80.25 13 ARG B C 1
ATOM 2709 O O . ARG B 1 13 ? 20.828 -30.406 -8.758 1 80.25 13 ARG B O 1
ATOM 2716 N N . HIS B 1 14 ? 21.938 -29.594 -10.586 1 84.44 14 HIS B N 1
ATOM 2717 C CA . HIS B 1 14 ? 20.797 -28.797 -11.016 1 84.44 14 HIS B CA 1
ATOM 2718 C C . HIS B 1 14 ? 19.609 -29.672 -11.414 1 84.44 14 HIS B C 1
ATOM 2720 O O . HIS B 1 14 ? 18.469 -29.422 -11.016 1 84.44 14 HIS B O 1
ATOM 2726 N N . LYS B 1 15 ? 19.891 -30.75 -12.078 1 88.12 15 LYS B N 1
ATOM 2727 C CA . LYS B 1 15 ? 18.844 -31.656 -12.539 1 88.12 15 LYS B CA 1
ATOM 2728 C C . LYS B 1 15 ? 18.203 -32.406 -11.367 1 88.12 15 LYS B C 1
ATOM 2730 O O . LYS B 1 15 ? 16.984 -32.625 -11.344 1 88.12 15 LYS B O 1
ATOM 2735 N N . LEU B 1 16 ? 19 -32.781 -10.484 1 89.5 16 LEU B N 1
ATOM 2736 C CA . LEU B 1 16 ? 18.5 -33.5 -9.32 1 89.5 16 LEU B CA 1
ATOM 2737 C C . LEU B 1 16 ? 17.594 -32.594 -8.469 1 89.5 16 LEU B C 1
ATOM 2739 O O . LEU B 1 16 ? 16.562 -33.062 -7.969 1 89.5 16 LEU B O 1
ATOM 2743 N N . THR B 1 17 ? 17.984 -31.391 -8.383 1 88.81 17 THR B N 1
ATOM 2744 C CA . THR B 1 17 ? 17.203 -30.453 -7.602 1 88.81 17 THR B CA 1
ATOM 2745 C C . THR B 1 17 ? 15.852 -30.203 -8.258 1 88.81 17 THR B C 1
ATOM 2747 O O . THR B 1 17 ? 14.812 -30.25 -7.598 1 88.81 17 THR B O 1
ATOM 2750 N N . LEU B 1 18 ? 15.836 -29.984 -9.5 1 93.25 18 LEU B N 1
ATOM 2751 C CA . LEU B 1 18 ? 14.594 -29.75 -10.219 1 93.25 18 LEU B CA 1
ATOM 2752 C C . LEU B 1 18 ? 13.711 -31 -10.195 1 93.25 18 LEU B C 1
ATOM 2754 O O . LEU B 1 18 ? 12.492 -30.891 -10.07 1 93.25 18 LEU B O 1
ATOM 2758 N N . GLY B 1 19 ? 14.375 -32.156 -10.312 1 94.69 19 GLY B N 1
ATOM 2759 C CA . GLY B 1 19 ? 13.648 -33.406 -10.25 1 94.69 19 GLY B CA 1
ATOM 2760 C C . GLY B 1 19 ? 12.969 -33.625 -8.914 1 94.69 19 GLY B C 1
ATOM 2761 O O . GLY B 1 19 ? 11.812 -34.062 -8.867 1 94.69 19 GLY B O 1
ATOM 2762 N N . THR B 1 20 ? 13.695 -33.406 -7.883 1 94.06 20 THR B N 1
ATOM 2763 C CA . THR B 1 20 ? 13.133 -33.562 -6.543 1 94.06 20 THR B CA 1
ATOM 2764 C C . THR B 1 20 ? 11.953 -32.594 -6.336 1 94.06 20 THR B C 1
ATOM 2766 O O . THR B 1 20 ? 10.945 -32.969 -5.738 1 94.06 20 THR B O 1
ATOM 2769 N N . MET B 1 21 ? 12.062 -31.359 -6.801 1 96.12 21 MET B N 1
ATOM 2770 C CA . MET B 1 21 ? 10.977 -30.391 -6.688 1 96.12 21 MET B CA 1
ATOM 2771 C C . MET B 1 21 ? 9.766 -30.828 -7.496 1 96.12 21 MET B C 1
ATOM 2773 O O . MET B 1 21 ? 8.625 -30.656 -7.062 1 96.12 21 MET B O 1
ATOM 2777 N N . ALA B 1 22 ? 10.039 -31.391 -8.648 1 97 22 ALA B N 1
ATOM 2778 C CA . ALA B 1 22 ? 8.953 -31.891 -9.484 1 97 22 ALA B CA 1
ATOM 2779 C C . ALA B 1 22 ? 8.219 -33.031 -8.805 1 97 22 ALA B C 1
ATOM 2781 O O . ALA B 1 22 ? 6.988 -33.094 -8.852 1 97 22 ALA B O 1
ATOM 2782 N N . LEU B 1 23 ? 8.953 -33.906 -8.195 1 96.69 23 LEU B N 1
ATOM 2783 C CA . LEU B 1 23 ? 8.367 -35.031 -7.469 1 96.69 23 LEU B CA 1
ATOM 2784 C C . LEU B 1 23 ? 7.543 -34.531 -6.281 1 96.69 23 LEU B C 1
ATOM 2786 O O . LEU B 1 23 ? 6.473 -35.062 -5.996 1 96.69 23 LEU B O 1
ATOM 2790 N N . MET B 1 24 ? 8.086 -33.562 -5.637 1 97 24 MET B N 1
ATOM 2791 C CA . MET B 1 24 ? 7.355 -32.938 -4.523 1 97 24 MET B CA 1
ATOM 2792 C C . MET B 1 24 ? 6.047 -32.344 -5 1 97 24 MET B C 1
ATOM 2794 O O . MET B 1 24 ? 5.02 -32.469 -4.332 1 97 24 MET B O 1
ATOM 2798 N N . LEU B 1 25 ? 6.102 -31.672 -6.09 1 97.75 25 LEU B N 1
ATOM 2799 C CA . LEU B 1 25 ? 4.91 -31.047 -6.66 1 97.75 25 LEU B CA 1
ATOM 2800 C C . LEU B 1 25 ? 3.869 -32.094 -7.023 1 97.75 25 LEU B C 1
ATOM 2802 O O . LEU B 1 25 ? 2.674 -31.906 -6.785 1 97.75 25 LEU B O 1
ATOM 2806 N N . LEU B 1 26 ? 4.324 -33.219 -7.598 1 96 26 LEU B N 1
ATOM 2807 C CA . LEU B 1 26 ? 3.424 -34.312 -7.949 1 96 26 LEU B CA 1
ATOM 2808 C C . LEU B 1 26 ? 2.771 -34.906 -6.699 1 96 26 LEU B C 1
ATOM 2810 O O . LEU B 1 26 ? 1.565 -35.156 -6.688 1 96 26 LEU B O 1
ATOM 2814 N N . GLY B 1 27 ? 3.568 -35.156 -5.703 1 95.81 27 GLY B N 1
ATOM 2815 C CA . GLY B 1 27 ? 3.029 -35.656 -4.445 1 95.81 27 GLY B CA 1
ATOM 2816 C C . GLY B 1 27 ? 2.018 -34.719 -3.818 1 95.81 27 GLY B C 1
ATOM 2817 O O . GLY B 1 27 ? 0.954 -35.125 -3.369 1 95.81 27 GLY B O 1
ATOM 2818 N N . LEU B 1 28 ? 2.363 -33.438 -3.818 1 96.75 28 LEU B N 1
ATOM 2819 C CA . LEU B 1 28 ? 1.465 -32.406 -3.281 1 96.75 28 LEU B CA 1
ATOM 2820 C C . LEU B 1 28 ? 0.187 -32.312 -4.109 1 96.75 28 LEU B C 1
ATOM 2822 O O . LEU B 1 28 ? -0.895 -32.094 -3.564 1 96.75 28 LEU B O 1
ATOM 2826 N N . GLY B 1 29 ? 0.348 -32.438 -5.422 1 96.75 29 GLY B N 1
ATOM 2827 C CA . GLY B 1 29 ? -0.811 -32.469 -6.301 1 96.75 29 GLY B CA 1
ATOM 2828 C C . GLY B 1 29 ? -1.776 -33.594 -5.984 1 96.75 29 GLY B C 1
ATOM 2829 O O . GLY B 1 29 ? -2.99 -33.375 -5.93 1 96.75 29 GLY B O 1
ATOM 2830 N N . LEU B 1 30 ? -1.254 -34.75 -5.746 1 94.12 30 LEU B N 1
ATOM 2831 C CA . LEU B 1 30 ? -2.086 -35.906 -5.398 1 94.12 30 LEU B CA 1
ATOM 2832 C C . LEU B 1 30 ? -2.783 -35.688 -4.059 1 94.12 30 LEU B C 1
ATOM 2834 O O . LEU B 1 30 ? -3.967 -36 -3.91 1 94.12 30 LEU B O 1
ATOM 2838 N N . LEU B 1 31 ? -2.08 -35.125 -3.158 1 94.06 31 LEU B N 1
ATOM 2839 C CA . LEU B 1 31 ? -2.658 -34.844 -1.854 1 94.06 31 LEU B CA 1
ATOM 2840 C C . LEU B 1 31 ? -3.768 -33.781 -1.983 1 94.06 31 LEU B C 1
ATOM 2842 O O . LEU B 1 31 ? -4.801 -33.906 -1.315 1 94.06 31 LEU B O 1
ATOM 2846 N N . SER B 1 32 ? -3.51 -32.781 -2.822 1 94.94 32 SER B N 1
ATOM 2847 C CA . SER B 1 32 ? -4.477 -31.719 -3.045 1 94.94 32 SER B CA 1
ATOM 2848 C C . SER B 1 32 ? -5.758 -32.25 -3.672 1 94.94 32 SER B C 1
ATOM 2850 O O . SER B 1 32 ? -6.852 -31.766 -3.387 1 94.94 32 SER B O 1
ATOM 2852 N N . LEU B 1 33 ? -5.625 -33.281 -4.477 1 94.56 33 LEU B N 1
ATOM 2853 C CA . LEU B 1 33 ? -6.781 -33.875 -5.125 1 94.56 33 LEU B CA 1
ATOM 2854 C C . LEU B 1 33 ? -7.574 -34.719 -4.137 1 94.56 33 LEU B C 1
ATOM 2856 O O . LEU B 1 33 ? -8.781 -34.906 -4.305 1 94.56 33 LEU B O 1
ATOM 2860 N N . SER B 1 34 ? -6.941 -35.188 -3.154 1 92.81 34 SER B N 1
ATOM 2861 C CA . SER B 1 34 ? -7.57 -36.094 -2.195 1 92.81 34 SER B CA 1
ATOM 2862 C C . SER B 1 34 ? -8.234 -35.312 -1.059 1 92.81 34 SER B C 1
ATOM 2864 O O . SER B 1 34 ? -9.281 -35.719 -0.556 1 92.81 34 SER B O 1
ATOM 2866 N N . LEU B 1 35 ? -7.664 -34.219 -0.673 1 89.69 35 LEU B N 1
ATOM 2867 C CA . LEU B 1 35 ? -8.125 -33.469 0.505 1 89.69 35 LEU B CA 1
ATOM 2868 C C . LEU B 1 35 ? -9.055 -32.344 0.109 1 89.69 35 LEU B C 1
ATOM 2870 O O . LEU B 1 35 ? -8.805 -31.641 -0.879 1 89.69 35 LEU B O 1
ATOM 2874 N N . GLY B 1 36 ? -10.133 -32.188 0.776 1 79.88 36 GLY B N 1
ATOM 2875 C CA . GLY B 1 36 ? -11.117 -31.141 0.571 1 79.88 36 GLY B CA 1
ATOM 2876 C C . GLY B 1 36 ? -12.32 -31.266 1.484 1 79.88 36 GLY B C 1
ATOM 2877 O O . GLY B 1 36 ? -12.273 -31.969 2.496 1 79.88 36 GLY B O 1
ATOM 2878 N N . ALA B 1 37 ? -13.344 -30.484 1.201 1 75.12 37 ALA B N 1
ATOM 2879 C CA . ALA B 1 37 ? -14.57 -30.547 1.989 1 75.12 37 ALA B CA 1
ATOM 2880 C C . ALA B 1 37 ? -15.18 -31.953 1.935 1 75.12 37 ALA B C 1
ATOM 2882 O O . ALA B 1 37 ? -15.719 -32.438 2.932 1 75.12 37 ALA B O 1
ATOM 2883 N N . TYR B 1 38 ? -15.062 -32.531 0.748 1 78.12 38 TYR B N 1
ATOM 2884 C CA . TYR B 1 38 ? -15.461 -33.938 0.516 1 78.12 38 TYR B CA 1
ATOM 2885 C C . TYR B 1 38 ? -14.25 -34.812 0.313 1 78.12 38 TYR B C 1
ATOM 2887 O O . TYR B 1 38 ? -13.672 -34.844 -0.775 1 78.12 38 TYR B O 1
ATOM 2895 N N . PRO B 1 39 ? -13.922 -35.531 1.374 1 83.75 39 PRO B N 1
ATOM 2896 C CA . PRO B 1 39 ? -12.688 -36.312 1.248 1 83.75 39 PRO B CA 1
ATOM 2897 C C . PRO B 1 39 ? -12.82 -37.469 0.268 1 83.75 39 PRO B C 1
ATOM 2899 O O . PRO B 1 39 ? -13.828 -38.188 0.278 1 83.75 39 PRO B O 1
ATOM 2902 N N . ILE B 1 40 ? -11.922 -37.594 -0.655 1 88.75 40 ILE B N 1
ATOM 2903 C CA . ILE B 1 40 ? -11.797 -38.688 -1.597 1 88.75 40 ILE B CA 1
ATOM 2904 C C . ILE B 1 40 ? -10.477 -39.406 -1.354 1 88.75 40 ILE B C 1
ATOM 2906 O O . ILE B 1 40 ? -9.398 -38.844 -1.505 1 88.75 40 ILE B O 1
ATOM 2910 N N . PRO B 1 41 ? -10.555 -40.594 -0.988 1 89.69 41 PRO B N 1
ATOM 2911 C CA . PRO B 1 41 ? -9.336 -41.344 -0.681 1 89.69 41 PRO B CA 1
ATOM 2912 C C . PRO B 1 41 ? -8.328 -41.312 -1.831 1 89.69 41 PRO B C 1
ATOM 2914 O O . PRO B 1 41 ? -8.727 -41.312 -3 1 89.69 41 PRO B O 1
ATOM 2917 N N . LEU B 1 42 ? -7.078 -41.406 -1.48 1 90.38 42 LEU B N 1
ATOM 2918 C CA . LEU B 1 42 ? -5.973 -41.344 -2.432 1 90.38 42 LEU B CA 1
ATOM 2919 C C . LEU B 1 42 ? -6.055 -42.5 -3.432 1 90.38 42 LEU B C 1
ATOM 2921 O O . LEU B 1 42 ? -5.703 -42.312 -4.602 1 90.38 42 LEU B O 1
ATOM 2925 N N . SER B 1 43 ? -6.484 -43.594 -3 1 87.44 43 SER B N 1
ATOM 2926 C CA . SER B 1 43 ? -6.605 -44.75 -3.871 1 87.44 43 SER B CA 1
ATOM 2927 C C . SER B 1 43 ? -7.574 -44.469 -5.016 1 87.44 43 SER B C 1
ATOM 2929 O O . SER B 1 43 ? -7.336 -44.906 -6.152 1 87.44 43 SER B O 1
ATOM 2931 N N . LYS B 1 44 ? -8.648 -43.812 -4.684 1 88.19 44 LYS B N 1
ATOM 2932 C CA . LYS B 1 44 ? -9.641 -43.469 -5.703 1 88.19 44 LYS B CA 1
ATOM 2933 C C . LYS B 1 44 ? -9.086 -42.406 -6.676 1 88.19 44 LYS B C 1
ATOM 2935 O O . LYS B 1 44 ? -9.359 -42.469 -7.875 1 88.19 44 LYS B O 1
ATOM 2940 N N . VAL B 1 45 ? -8.305 -41.5 -6.16 1 91.06 45 VAL B N 1
ATOM 2941 C CA . VAL B 1 45 ? -7.676 -40.5 -7 1 91.06 45 VAL B CA 1
ATOM 2942 C C . VAL B 1 45 ? -6.727 -41.156 -7.992 1 91.06 45 VAL B C 1
ATOM 2944 O O . VAL B 1 45 ? -6.754 -40.844 -9.188 1 91.06 45 VAL B O 1
ATOM 2947 N N . MET B 1 46 ? -5.926 -42.125 -7.5 1 87.56 46 MET B N 1
ATOM 2948 C CA . MET B 1 46 ? -4.961 -42.812 -8.344 1 87.56 46 MET B CA 1
ATOM 2949 C C . MET B 1 46 ? -5.676 -43.656 -9.414 1 87.56 46 MET B C 1
ATOM 2951 O O . MET B 1 46 ? -5.203 -43.75 -10.547 1 87.56 46 MET B O 1
ATOM 2955 N N . HIS B 1 47 ? -6.773 -44.156 -9.023 1 85.81 47 HIS B N 1
ATOM 2956 C CA . HIS B 1 47 ? -7.547 -44.969 -9.969 1 85.81 47 HIS B CA 1
ATOM 2957 C C . HIS B 1 47 ? -8.078 -44.094 -11.109 1 85.81 47 HIS B C 1
ATOM 2959 O O . HIS B 1 47 ? -8.094 -44.531 -12.266 1 85.81 47 HIS B O 1
ATOM 2965 N N . VAL B 1 48 ? -8.555 -43 -10.758 1 84.81 48 VAL B N 1
ATOM 2966 C CA . VAL B 1 48 ? -9.156 -42.125 -11.75 1 84.81 48 VAL B CA 1
ATOM 2967 C C . VAL B 1 48 ? -8.094 -41.688 -12.758 1 84.81 48 VAL B C 1
ATOM 2969 O O . VAL B 1 48 ? -8.359 -41.594 -13.953 1 84.81 48 VAL B O 1
ATOM 2972 N N . PHE B 1 49 ? -6.867 -41.5 -12.336 1 85.56 49 PHE B N 1
ATOM 2973 C CA . PHE B 1 49 ? -5.855 -40.906 -13.203 1 85.56 49 PHE B CA 1
ATOM 2974 C C . PHE B 1 49 ? -4.965 -41.969 -13.812 1 85.56 49 PHE B C 1
ATOM 2976 O O . PHE B 1 49 ? -4.43 -41.781 -14.914 1 85.56 49 PHE B O 1
ATOM 2983 N N . PHE B 1 50 ? -4.836 -43.062 -13.117 1 82.94 50 PHE B N 1
ATOM 2984 C CA . PHE B 1 50 ? -3.893 -44.062 -13.609 1 82.94 50 PHE B CA 1
ATOM 2985 C C . PHE B 1 50 ? -4.605 -45.375 -13.945 1 82.94 50 PHE B C 1
ATOM 2987 O O . PHE B 1 50 ? -3.994 -46.312 -14.469 1 82.94 50 PHE B O 1
ATOM 2994 N N . GLY B 1 51 ? -5.914 -45.375 -13.859 1 76.06 51 GLY B N 1
ATOM 2995 C CA . GLY B 1 51 ? -6.707 -46.531 -14.219 1 76.06 51 GLY B CA 1
ATOM 2996 C C . GLY B 1 51 ? -6.617 -47.656 -13.203 1 76.06 51 GLY B C 1
ATOM 2997 O O . GLY B 1 51 ? -6.23 -47.438 -12.055 1 76.06 51 GLY B O 1
ATOM 2998 N N . ASP B 1 52 ? -7.156 -48.75 -13.648 1 66.56 52 ASP B N 1
ATOM 2999 C CA . ASP B 1 52 ? -7.309 -49.969 -12.828 1 66.56 52 ASP B CA 1
ATOM 3000 C C . ASP B 1 52 ? -5.949 -50.5 -12.367 1 66.56 52 ASP B C 1
ATOM 3002 O O . ASP B 1 52 ? -5.879 -51.375 -11.516 1 66.56 52 ASP B O 1
ATOM 3006 N N . TRP B 1 53 ? -5.012 -49.906 -12.891 1 59.34 53 TRP B N 1
ATOM 3007 C CA . TRP B 1 53 ? -3.695 -50.469 -12.57 1 59.34 53 TRP B CA 1
ATOM 3008 C C . TRP B 1 53 ? -3.35 -50.219 -11.102 1 59.34 53 TRP B C 1
ATOM 3010 O O . TRP B 1 53 ? -2.664 -51.031 -10.477 1 59.34 53 TRP B O 1
ATOM 3020 N N . ILE B 1 54 ? -3.742 -49.156 -10.469 1 58 54 ILE B N 1
ATOM 3021 C CA . ILE B 1 54 ? -3.117 -48.875 -9.18 1 58 54 ILE B CA 1
ATOM 3022 C C . ILE B 1 54 ? -4.176 -48.875 -8.078 1 58 54 ILE B C 1
ATOM 3024 O O . ILE B 1 54 ? -3.855 -49.062 -6.906 1 58 54 ILE B O 1
ATOM 3028 N N . GLY B 1 55 ? -5.668 -48.812 -8.469 1 59.16 55 GLY B N 1
ATOM 3029 C CA . GLY B 1 55 ? -6.633 -48.75 -7.387 1 59.16 55 GLY B CA 1
ATOM 3030 C C . GLY B 1 55 ? -8.008 -49.281 -7.773 1 59.16 55 GLY B C 1
ATOM 3031 O O . GLY B 1 55 ? -8.438 -49.094 -8.914 1 59.16 55 GLY B O 1
ATOM 3032 N N . ALA B 1 56 ? -8.461 -50.375 -7.199 1 59.97 56 ALA B N 1
ATOM 3033 C CA . ALA B 1 56 ? -9.633 -51.219 -7.457 1 59.97 56 ALA B CA 1
ATOM 3034 C C . ALA B 1 56 ? -10.898 -50.562 -6.926 1 59.97 56 ALA B C 1
ATOM 3036 O O . ALA B 1 56 ? -11.977 -51.156 -6.945 1 59.97 56 ALA B O 1
ATOM 3037 N N . ASP B 1 57 ? -10.695 -49.25 -6.543 1 67.25 57 ASP B N 1
ATOM 3038 C CA . ASP B 1 57 ? -11.914 -48.812 -5.859 1 67.25 57 ASP B CA 1
ATOM 3039 C C . ASP B 1 57 ? -12.914 -48.219 -6.848 1 67.25 57 ASP B C 1
ATOM 3041 O O . ASP B 1 57 ? -12.531 -47.625 -7.859 1 67.25 57 ASP B O 1
ATOM 3045 N N . ILE B 1 58 ? -14.109 -48.562 -6.738 1 77 58 ILE B N 1
ATOM 3046 C CA . ILE B 1 58 ? -15.211 -48 -7.512 1 77 58 ILE B CA 1
ATOM 3047 C C . ILE B 1 58 ? -15.328 -46.5 -7.219 1 77 58 ILE B C 1
ATOM 3049 O O . ILE B 1 58 ? -15.406 -46.094 -6.059 1 77 58 ILE B O 1
ATOM 3053 N N . VAL B 1 59 ? -15.047 -45.75 -8.281 1 84.12 59 VAL B N 1
ATOM 3054 C CA . VAL B 1 59 ? -15.18 -44.312 -8.156 1 84.12 59 VAL B CA 1
ATOM 3055 C C . VAL B 1 59 ? -16.562 -43.875 -8.664 1 84.12 59 VAL B C 1
ATOM 3057 O O . VAL B 1 59 ? -16.953 -44.188 -9.789 1 84.12 59 VAL B O 1
ATOM 3060 N N . SER B 1 60 ? -17.375 -43.281 -7.812 1 87.25 60 SER B N 1
ATOM 3061 C CA . SER B 1 60 ? -18.703 -42.812 -8.195 1 87.25 60 SER B CA 1
ATOM 3062 C C . SER B 1 60 ? -18.594 -41.688 -9.234 1 87.25 60 SER B C 1
ATOM 3064 O O . SER B 1 60 ? -17.547 -41.062 -9.383 1 87.25 60 SER B O 1
ATOM 3066 N N . LEU B 1 61 ? -19.641 -41.531 -10.031 1 88.19 61 LEU B N 1
ATOM 3067 C CA . LEU B 1 61 ? -19.688 -40.469 -11.023 1 88.19 61 LEU B CA 1
ATOM 3068 C C . LEU B 1 61 ? -19.531 -39.094 -10.359 1 88.19 61 LEU B C 1
ATOM 3070 O O . LEU B 1 61 ? -18.938 -38.188 -10.938 1 88.19 61 LEU B O 1
ATOM 3074 N N . GLN B 1 62 ? -20.062 -39 -9.195 1 89.31 62 GLN B N 1
ATOM 3075 C CA . GLN B 1 62 ? -19.953 -37.781 -8.438 1 89.31 62 GLN B CA 1
ATOM 3076 C C . GLN B 1 62 ? -18.516 -37.469 -8.047 1 89.31 62 GLN B C 1
ATOM 3078 O O . GLN B 1 62 ? -18.031 -36.344 -8.195 1 89.31 62 GLN B O 1
ATOM 3083 N N . GLU B 1 63 ? -17.891 -38.469 -7.602 1 90.62 63 GLU B N 1
ATOM 3084 C CA . GLU B 1 63 ? -16.484 -38.312 -7.215 1 90.62 63 GLU B CA 1
ATOM 3085 C C . GLU B 1 63 ? -15.617 -37.969 -8.414 1 90.62 63 GLU B C 1
ATOM 3087 O O . GLU B 1 63 ? -14.719 -37.125 -8.312 1 90.62 63 GLU B O 1
ATOM 3092 N N . LYS B 1 64 ? -15.875 -38.625 -9.5 1 91.25 64 LYS B N 1
ATOM 3093 C CA . LYS B 1 64 ? -15.125 -38.344 -10.719 1 91.25 64 LYS B CA 1
ATOM 3094 C C . LYS B 1 64 ? -15.336 -36.906 -11.195 1 91.25 64 LYS B C 1
ATOM 3096 O O . LYS B 1 64 ? -14.391 -36.25 -11.625 1 91.25 64 LYS B O 1
ATOM 3101 N N . SER B 1 65 ? -16.594 -36.5 -11.086 1 91.69 65 SER B N 1
ATOM 3102 C CA . SER B 1 65 ? -16.922 -35.156 -11.5 1 91.69 65 SER B CA 1
ATOM 3103 C C . SER B 1 65 ? -16.234 -34.125 -10.594 1 91.69 65 SER B C 1
ATOM 3105 O O . SER B 1 65 ? -15.703 -33.125 -11.078 1 91.69 65 SER B O 1
ATOM 3107 N N . VAL B 1 66 ? -16.25 -34.375 -9.344 1 92.38 66 VAL B N 1
ATOM 3108 C CA . VAL B 1 66 ? -15.602 -33.469 -8.391 1 92.38 66 VAL B CA 1
ATOM 3109 C C . VAL B 1 66 ? -14.102 -33.406 -8.664 1 92.38 66 VAL B C 1
ATOM 3111 O O . VAL B 1 66 ? -13.508 -32.344 -8.695 1 92.38 66 VAL B O 1
ATOM 3114 N N . LEU B 1 67 ? -13.508 -34.531 -8.914 1 93.69 67 LEU B N 1
ATOM 3115 C CA . LEU B 1 67 ? -12.062 -34.625 -9.125 1 93.69 67 LEU B CA 1
ATOM 3116 C C . LEU B 1 67 ? -11.664 -33.938 -10.43 1 93.69 67 LEU B C 1
ATOM 3118 O O . LEU B 1 67 ? -10.719 -33.156 -10.461 1 93.69 67 LEU B O 1
ATOM 3122 N N . LEU B 1 68 ? -12.375 -34.156 -11.477 1 93.94 68 LEU B N 1
ATOM 3123 C CA . LEU B 1 68 ? -11.945 -33.75 -12.812 1 93.94 68 LEU B CA 1
ATOM 3124 C C . LEU B 1 68 ? -12.445 -32.344 -13.141 1 93.94 68 LEU B C 1
ATOM 3126 O O . LEU B 1 68 ? -11.812 -31.625 -13.906 1 93.94 68 LEU B O 1
ATOM 3130 N N . GLN B 1 69 ? -13.594 -31.953 -12.508 1 94.81 69 GLN B N 1
ATOM 3131 C CA . GLN B 1 69 ? -14.219 -30.703 -12.93 1 94.81 69 GLN B CA 1
ATOM 3132 C C . GLN B 1 69 ? -14.016 -29.609 -11.875 1 94.81 69 GLN B C 1
ATOM 3134 O O . GLN B 1 69 ? -14.172 -28.422 -12.172 1 94.81 69 GLN B O 1
ATOM 3139 N N . ILE B 1 70 ? -13.602 -29.984 -10.734 1 93.94 70 ILE B N 1
ATOM 3140 C CA . ILE B 1 70 ? -13.492 -28.984 -9.672 1 93.94 70 ILE B CA 1
ATOM 3141 C C . ILE B 1 70 ? -12.07 -28.984 -9.117 1 93.94 70 ILE B C 1
ATOM 3143 O O . ILE B 1 70 ? -11.359 -27.984 -9.234 1 93.94 70 ILE B O 1
ATOM 3147 N N . ARG B 1 71 ? -11.555 -30.141 -8.695 1 95.94 71 ARG B N 1
ATOM 3148 C CA . ARG B 1 71 ? -10.297 -30.172 -7.961 1 95.94 71 ARG B CA 1
ATOM 3149 C C . ARG B 1 71 ? -9.109 -30.062 -8.914 1 95.94 71 ARG B C 1
ATOM 3151 O O . ARG B 1 71 ? -8.109 -29.406 -8.609 1 95.94 71 ARG B O 1
ATOM 3158 N N . LEU B 1 72 ? -9.25 -30.766 -10.039 1 96.75 72 LEU B N 1
ATOM 3159 C CA . LEU B 1 72 ? -8.117 -30.797 -10.961 1 96.75 72 LEU B CA 1
ATOM 3160 C C . LEU B 1 72 ? -7.879 -29.406 -11.562 1 96.75 72 LEU B C 1
ATOM 3162 O O . LEU B 1 72 ? -6.742 -28.938 -11.586 1 96.75 72 LEU B O 1
ATOM 3166 N N . PRO B 1 73 ? -8.961 -28.719 -12.055 1 97.81 73 PRO B N 1
ATOM 3167 C CA . PRO B 1 73 ? -8.711 -27.375 -12.562 1 97.81 73 PRO B CA 1
ATOM 3168 C C . PRO B 1 73 ? -8.156 -26.422 -11.492 1 97.81 73 PRO B C 1
ATOM 3170 O O . PRO B 1 73 ? -7.305 -25.594 -11.781 1 97.81 73 PRO B O 1
ATOM 3173 N N . ARG B 1 74 ? -8.633 -26.547 -10.305 1 97.5 74 ARG B N 1
ATOM 3174 C CA . ARG B 1 74 ? -8.156 -25.719 -9.203 1 97.5 74 ARG B CA 1
ATOM 3175 C C . ARG B 1 74 ? -6.676 -25.969 -8.93 1 97.5 74 ARG B C 1
ATOM 3177 O O . ARG B 1 74 ? -5.898 -25.031 -8.766 1 97.5 74 ARG B O 1
ATOM 3184 N N . LEU B 1 75 ? -6.32 -27.234 -8.93 1 97.88 75 LEU B N 1
ATOM 3185 C CA . LEU B 1 75 ? -4.93 -27.609 -8.711 1 97.88 75 LEU B CA 1
ATOM 3186 C C . LEU B 1 75 ? -4.035 -27.062 -9.82 1 97.88 75 LEU B C 1
ATOM 3188 O O . LEU B 1 75 ? -2.99 -26.469 -9.539 1 97.88 75 LEU B O 1
ATOM 3192 N N . LEU B 1 76 ? -4.445 -27.25 -11.023 1 98.19 76 LEU B N 1
ATOM 3193 C CA . LEU B 1 76 ? -3.65 -26.812 -12.164 1 98.19 76 LEU B CA 1
ATOM 3194 C C . LEU B 1 76 ? -3.516 -25.297 -12.18 1 98.19 76 LEU B C 1
ATOM 3196 O O . LEU B 1 76 ? -2.441 -24.766 -12.477 1 98.19 76 LEU B O 1
ATOM 3200 N N . LEU B 1 77 ? -4.59 -24.609 -11.859 1 98.5 77 LEU B N 1
ATOM 3201 C CA . LEU B 1 77 ? -4.539 -23.156 -11.828 1 98.5 77 LEU B CA 1
ATOM 3202 C C . LEU B 1 77 ? -3.584 -22.656 -10.742 1 98.5 77 LEU B C 1
ATOM 3204 O O . LEU B 1 77 ? -2.781 -21.75 -10.977 1 98.5 77 LEU B O 1
ATOM 3208 N N . ALA B 1 78 ? -3.666 -23.25 -9.578 1 98.56 78 ALA B N 1
ATOM 3209 C CA . ALA B 1 78 ? -2.764 -22.891 -8.492 1 98.56 78 ALA B CA 1
ATOM 3210 C C . ALA B 1 78 ? -1.307 -23.109 -8.891 1 98.56 78 ALA B C 1
ATOM 3212 O O . ALA B 1 78 ? -0.456 -22.25 -8.641 1 98.56 78 ALA B O 1
ATOM 3213 N N . MET B 1 79 ? -1.052 -24.203 -9.539 1 98.31 79 MET B N 1
ATOM 3214 C CA . MET B 1 79 ? 0.307 -24.516 -9.969 1 98.31 79 MET B CA 1
ATOM 3215 C C . MET B 1 79 ? 0.802 -23.516 -11 1 98.31 79 MET B C 1
ATOM 3217 O O . MET B 1 79 ? 1.918 -23 -10.891 1 98.31 79 MET B O 1
ATOM 3221 N N . LEU B 1 80 ? -0.046 -23.25 -11.93 1 98.25 80 LEU B N 1
ATOM 3222 C CA . LEU B 1 80 ? 0.335 -22.344 -13.016 1 98.25 80 LEU B CA 1
ATOM 3223 C C . LEU B 1 80 ? 0.538 -20.938 -12.5 1 98.25 80 LEU B C 1
ATOM 3225 O O . LEU B 1 80 ? 1.53 -20.281 -12.836 1 98.25 80 LEU B O 1
ATOM 3229 N N . VAL B 1 81 ? -0.366 -20.453 -11.672 1 98.31 81 VAL B N 1
ATOM 3230 C CA . VAL B 1 81 ? -0.28 -19.094 -11.125 1 98.31 81 VAL B CA 1
ATOM 3231 C C . VAL B 1 81 ? 0.933 -18.984 -10.203 1 98.31 81 VAL B C 1
ATOM 3233 O O . VAL B 1 81 ? 1.726 -18.047 -10.312 1 98.31 81 VAL B O 1
ATOM 3236 N N . GLY B 1 82 ? 1.096 -19.969 -9.328 1 98.31 82 GLY B N 1
ATOM 3237 C CA . GLY B 1 82 ? 2.256 -19.969 -8.453 1 98.31 82 GLY B CA 1
ATOM 3238 C C . GLY B 1 82 ? 3.572 -19.984 -9.211 1 98.31 82 GLY B C 1
ATOM 3239 O O . GLY B 1 82 ? 4.488 -19.219 -8.883 1 98.31 82 GLY B O 1
ATOM 3240 N N . GLY B 1 83 ? 3.629 -20.859 -10.125 1 97.81 83 GLY B N 1
ATOM 3241 C CA . GLY B 1 83 ? 4.824 -20.922 -10.945 1 97.81 83 GLY B CA 1
ATOM 3242 C C . GLY B 1 83 ? 5.098 -19.641 -11.711 1 97.81 83 GLY B C 1
ATOM 3243 O O . GLY B 1 83 ? 6.238 -19.172 -11.766 1 97.81 83 GLY B O 1
ATOM 3244 N N . ALA B 1 84 ? 4.062 -19.109 -12.281 1 97 84 ALA B N 1
ATOM 3245 C CA . ALA B 1 84 ? 4.176 -17.875 -13.047 1 97 84 ALA B CA 1
ATOM 3246 C C . ALA B 1 84 ? 4.672 -16.734 -12.172 1 97 84 ALA B C 1
ATOM 3248 O O . ALA B 1 84 ? 5.57 -15.977 -12.57 1 97 84 ALA B O 1
ATOM 3249 N N . LEU B 1 85 ? 4.113 -16.609 -11.023 1 97.19 85 LEU B N 1
ATOM 3250 C CA . LEU B 1 85 ? 4.539 -15.562 -10.094 1 97.19 85 LEU B CA 1
ATOM 3251 C C . LEU B 1 85 ? 5.98 -15.789 -9.648 1 97.19 85 LEU B C 1
ATOM 3253 O O . LEU B 1 85 ? 6.738 -14.828 -9.484 1 97.19 85 LEU B O 1
ATOM 3257 N N . GLY B 1 86 ? 6.355 -17.016 -9.484 1 98 86 GLY B N 1
ATOM 3258 C CA . GLY B 1 86 ? 7.734 -17.344 -9.156 1 98 86 GLY B CA 1
ATOM 3259 C C . GLY B 1 86 ? 8.719 -16.906 -10.227 1 98 86 GLY B C 1
ATOM 3260 O O . GLY B 1 86 ? 9.75 -16.297 -9.922 1 98 86 GLY B O 1
ATOM 3261 N N . ILE B 1 87 ? 8.375 -17.203 -11.438 1 97.44 87 ILE B N 1
ATOM 3262 C CA . ILE B 1 87 ? 9.242 -16.859 -12.555 1 97.44 87 ILE B CA 1
ATOM 3263 C C . ILE B 1 87 ? 9.328 -15.344 -12.703 1 97.44 87 ILE B C 1
ATOM 3265 O O . ILE B 1 87 ? 10.406 -14.797 -12.945 1 97.44 87 ILE B O 1
ATOM 3269 N N . ALA B 1 88 ? 8.203 -14.672 -12.586 1 97.56 88 ALA B N 1
ATOM 3270 C CA . ALA B 1 88 ? 8.195 -13.211 -12.664 1 97.56 88 ALA B CA 1
ATOM 3271 C C . ALA B 1 88 ? 9.062 -12.602 -11.562 1 97.56 88 ALA B C 1
ATOM 3273 O O . ALA B 1 88 ? 9.844 -11.688 -11.82 1 97.56 88 ALA B O 1
ATOM 3274 N N . GLY B 1 89 ? 8.922 -13.148 -10.398 1 97.38 89 GLY B N 1
ATOM 3275 C CA . GLY B 1 89 ? 9.742 -12.68 -9.289 1 97.38 89 GLY B CA 1
ATOM 3276 C C . GLY B 1 89 ? 11.227 -12.859 -9.539 1 97.38 89 GLY B C 1
ATOM 3277 O O . GLY B 1 89 ? 12.008 -11.922 -9.352 1 97.38 89 GLY B O 1
ATOM 3278 N N . ALA B 1 90 ? 11.641 -14 -9.977 1 97.38 90 ALA B N 1
ATOM 3279 C CA . ALA B 1 90 ? 13.039 -14.305 -10.242 1 97.38 90 ALA B CA 1
ATOM 3280 C C . ALA B 1 90 ? 13.617 -13.375 -11.305 1 97.38 90 ALA B C 1
ATOM 3282 O O . ALA B 1 90 ? 14.734 -12.867 -11.164 1 97.38 90 ALA B O 1
ATOM 3283 N N . SER B 1 91 ? 12.875 -13.195 -12.312 1 97.31 91 SER B N 1
ATOM 3284 C CA . SER B 1 91 ? 13.359 -12.398 -13.438 1 97.31 91 SER B CA 1
ATOM 3285 C C . SER B 1 91 ? 13.453 -10.922 -13.062 1 97.31 91 SER B C 1
ATOM 3287 O O . SER B 1 91 ? 14.43 -10.25 -13.414 1 97.31 91 SER B O 1
ATOM 3289 N N . LEU B 1 92 ? 12.469 -10.453 -12.312 1 96.81 92 LEU B N 1
ATOM 3290 C CA . LEU B 1 92 ? 12.492 -9.055 -11.922 1 96.81 92 LEU B CA 1
ATOM 3291 C C . LEU B 1 92 ? 13.586 -8.797 -10.891 1 96.81 92 LEU B C 1
ATOM 3293 O O . LEU B 1 92 ? 14.25 -7.758 -10.93 1 96.81 92 LEU B O 1
ATOM 3297 N N . GLN B 1 93 ? 13.703 -9.688 -9.953 1 95.62 93 GLN B N 1
ATOM 3298 C CA . GLN B 1 93 ? 14.805 -9.547 -9 1 95.62 93 GLN B CA 1
ATOM 3299 C C . GLN B 1 93 ? 16.156 -9.523 -9.719 1 95.62 93 GLN B C 1
ATOM 3301 O O . GLN B 1 93 ? 17.062 -8.789 -9.32 1 95.62 93 GLN B O 1
ATOM 3306 N N . GLY B 1 94 ? 16.297 -10.359 -10.711 1 94.81 94 GLY B N 1
ATOM 3307 C CA . GLY B 1 94 ? 17.516 -10.344 -11.523 1 94.81 94 GLY B CA 1
ATOM 3308 C C . GLY B 1 94 ? 17.688 -9.055 -12.289 1 94.81 94 GLY B C 1
ATOM 3309 O O . GLY B 1 94 ? 18.797 -8.5 -12.328 1 94.81 94 GLY B O 1
ATOM 3310 N N . LEU B 1 95 ? 16.672 -8.586 -12.812 1 95 95 LEU B N 1
ATOM 3311 C CA . LEU B 1 95 ? 16.703 -7.359 -13.594 1 95 95 LEU B CA 1
ATOM 3312 C C . LEU B 1 95 ? 17.078 -6.168 -12.719 1 95 95 LEU B C 1
ATOM 3314 O O . LEU B 1 95 ? 17.906 -5.336 -13.094 1 95 95 LEU B O 1
ATOM 3318 N N . PHE B 1 96 ? 16.5 -6.109 -11.594 1 93.75 96 PHE B N 1
ATOM 3319 C CA . PHE B 1 96 ? 16.688 -4.984 -10.688 1 93.75 96 PHE B CA 1
ATOM 3320 C C . PHE B 1 96 ? 17.922 -5.203 -9.82 1 93.75 96 PHE B C 1
ATOM 3322 O O . PHE B 1 96 ? 18.359 -4.297 -9.094 1 93.75 96 PHE B O 1
ATOM 3329 N N . ARG B 1 97 ? 18.5 -6.328 -9.914 1 93 97 ARG B N 1
ATOM 3330 C CA . ARG B 1 97 ? 19.641 -6.703 -9.078 1 93 97 ARG B CA 1
ATOM 3331 C C . ARG B 1 97 ? 19.344 -6.414 -7.605 1 93 97 ARG B C 1
ATOM 3333 O O . ARG B 1 97 ? 20.188 -5.84 -6.906 1 93 97 ARG B O 1
ATOM 3340 N N . ASN B 1 98 ? 18.141 -6.754 -7.195 1 90.88 98 ASN B N 1
ATOM 3341 C CA . ASN B 1 98 ? 17.625 -6.52 -5.852 1 90.88 98 ASN B CA 1
ATOM 3342 C C . ASN B 1 98 ? 16.719 -7.652 -5.395 1 90.88 98 ASN B C 1
ATOM 3344 O O . ASN B 1 98 ? 15.617 -7.824 -5.922 1 90.88 98 ASN B O 1
ATOM 3348 N N . PRO B 1 99 ? 17.109 -8.398 -4.391 1 90.25 99 PRO B N 1
ATOM 3349 C CA . PRO B 1 99 ? 16.344 -9.562 -3.955 1 90.25 99 PRO B CA 1
ATOM 3350 C C . PRO B 1 99 ? 15.047 -9.188 -3.256 1 90.25 99 PRO B C 1
ATOM 3352 O O . PRO B 1 99 ? 14.203 -10.055 -3.012 1 90.25 99 PRO B O 1
ATOM 3355 N N . LEU B 1 100 ? 14.82 -7.883 -2.986 1 87.44 100 LEU B N 1
ATOM 3356 C CA . LEU B 1 100 ? 13.633 -7.453 -2.256 1 87.44 100 LEU B CA 1
ATOM 3357 C C . LEU B 1 100 ? 12.508 -7.074 -3.217 1 87.44 100 LEU B C 1
ATOM 3359 O O . LEU B 1 100 ? 11.414 -6.723 -2.785 1 87.44 100 LEU B O 1
ATOM 3363 N N . VAL B 1 101 ? 12.75 -7.227 -4.508 1 90.69 101 VAL B N 1
ATOM 3364 C CA . VAL B 1 101 ? 11.781 -6.801 -5.516 1 90.69 101 VAL B CA 1
ATOM 3365 C C . VAL B 1 101 ? 10.633 -7.805 -5.586 1 90.69 101 VAL B C 1
ATOM 3367 O O . VAL B 1 101 ? 10.859 -9.016 -5.594 1 90.69 101 VAL B O 1
ATOM 3370 N N . GLU B 1 102 ? 9.422 -7.277 -5.52 1 91.31 102 GLU B N 1
ATOM 3371 C CA . GLU B 1 102 ? 8.188 -8.023 -5.758 1 91.31 102 GLU B CA 1
ATOM 3372 C C . GLU B 1 102 ? 7.52 -7.582 -7.055 1 91.31 102 GLU B C 1
ATOM 3374 O O . GLU B 1 102 ? 7.547 -6.398 -7.402 1 91.31 102 GLU B O 1
ATOM 3379 N N . PRO B 1 103 ? 6.91 -8.523 -7.746 1 89.88 103 PRO B N 1
ATOM 3380 C CA . PRO B 1 103 ? 6.32 -8.195 -9.047 1 89.88 103 PRO B CA 1
ATOM 3381 C C . PRO B 1 103 ? 5.285 -7.074 -8.953 1 89.88 103 PRO B C 1
ATOM 3383 O O . PRO B 1 103 ? 5.094 -6.324 -9.914 1 89.88 103 PRO B O 1
ATOM 3386 N N . GLY B 1 104 ? 4.652 -6.98 -7.91 1 86.5 104 GLY B N 1
ATOM 3387 C CA . GLY B 1 104 ? 3.664 -5.93 -7.746 1 86.5 104 GLY B CA 1
ATOM 3388 C C . GLY B 1 104 ? 4.258 -4.535 -7.816 1 86.5 104 GLY B C 1
ATOM 3389 O O . GLY B 1 104 ? 3.537 -3.559 -8.031 1 86.5 104 GLY B O 1
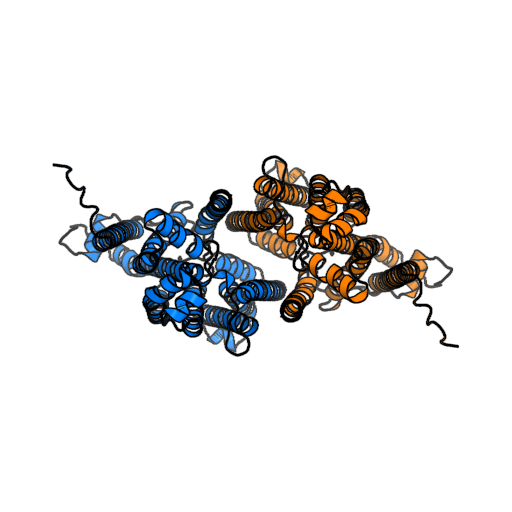ATOM 3390 N N . LEU B 1 105 ? 5.504 -4.426 -7.699 1 84 105 LEU B N 1
ATOM 3391 C CA . LEU B 1 105 ? 6.207 -3.146 -7.684 1 84 105 LEU B CA 1
ATOM 3392 C C . LEU B 1 105 ? 6.086 -2.443 -9.031 1 84 105 LEU B C 1
ATOM 3394 O O . LEU B 1 105 ? 6.164 -1.216 -9.102 1 84 105 LEU B O 1
ATOM 3398 N N . ILE B 1 106 ? 5.848 -3.18 -10.086 1 89.94 106 ILE B N 1
ATOM 3399 C CA . ILE B 1 106 ? 5.812 -2.564 -11.414 1 89.94 106 ILE B CA 1
ATOM 3400 C C . ILE B 1 106 ? 4.387 -2.139 -11.742 1 89.94 106 ILE B C 1
ATOM 3402 O O . ILE B 1 106 ? 4.09 -1.765 -12.883 1 89.94 106 ILE B O 1
ATOM 3406 N N . GLY B 1 107 ? 3.453 -2.232 -10.789 1 93.62 107 GLY B N 1
ATOM 3407 C CA . GLY B 1 107 ? 2.162 -1.573 -10.883 1 93.62 107 GLY B CA 1
ATOM 3408 C C . GLY B 1 107 ? 1.088 -2.449 -11.5 1 93.62 107 GLY B C 1
ATOM 3409 O O . GLY B 1 107 ? -0.038 -1.998 -11.719 1 93.62 107 GLY B O 1
ATOM 3410 N N . VAL B 1 108 ? 1.415 -3.65 -11.789 1 96 108 VAL B N 1
ATOM 3411 C CA . VAL B 1 108 ? 0.459 -4.516 -12.469 1 96 108 VAL B CA 1
ATOM 3412 C C . VAL B 1 108 ? -0.733 -4.793 -11.555 1 96 108 VAL B C 1
ATOM 3414 O O . VAL B 1 108 ? -1.887 -4.66 -11.977 1 96 108 VAL B O 1
ATOM 3417 N N . SER B 1 109 ? -0.491 -5.125 -10.328 1 96.69 109 SER B N 1
ATOM 3418 C CA . SER B 1 109 ? -1.547 -5.516 -9.398 1 96.69 109 SER B CA 1
ATOM 3419 C C . SER B 1 109 ? -2.467 -4.34 -9.086 1 96.69 109 SER B C 1
ATOM 3421 O O . SER B 1 109 ? -3.689 -4.5 -9.039 1 96.69 109 SER B O 1
ATOM 3423 N N . SER B 1 110 ? -1.892 -3.121 -8.883 1 97.25 110 SER B N 1
ATOM 3424 C CA . SER B 1 110 ? -2.703 -1.949 -8.57 1 97.25 110 SER B CA 1
ATOM 3425 C C . SER B 1 110 ? -3.557 -1.532 -9.766 1 97.25 110 SER B C 1
ATOM 3427 O O . SER B 1 110 ? -4.711 -1.134 -9.602 1 97.25 110 SER B O 1
ATOM 3429 N N . GLY B 1 111 ? -2.963 -1.617 -10.945 1 98.19 111 GLY B N 1
ATOM 3430 C CA . GLY B 1 111 ? -3.744 -1.357 -12.148 1 98.19 111 GLY B CA 1
ATOM 3431 C C . GLY B 1 111 ? -4.898 -2.326 -12.328 1 98.19 111 GLY B C 1
ATOM 3432 O O . GLY B 1 111 ? -6.016 -1.917 -12.656 1 98.19 111 GLY B O 1
ATOM 3433 N N . SER B 1 112 ? -4.609 -3.588 -12.141 1 98.12 112 SER B N 1
ATOM 3434 C CA . SER B 1 112 ? -5.645 -4.613 -12.227 1 98.12 112 SER B CA 1
ATOM 3435 C C . SER B 1 112 ? -6.754 -4.363 -11.219 1 98.12 112 SER B C 1
ATOM 3437 O O . SER B 1 112 ? -7.938 -4.473 -11.547 1 98.12 112 SER B O 1
ATOM 3439 N N . ALA B 1 113 ? -6.375 -4.004 -10.031 1 98.12 113 ALA B N 1
ATOM 3440 C CA . ALA B 1 113 ? -7.344 -3.742 -8.977 1 98.12 113 ALA B CA 1
ATOM 3441 C C . ALA B 1 113 ? -8.234 -2.553 -9.32 1 98.12 113 ALA B C 1
ATOM 3443 O O . ALA B 1 113 ? -9.438 -2.578 -9.07 1 98.12 113 ALA B O 1
ATOM 3444 N N . LEU B 1 114 ? -7.625 -1.527 -9.852 1 98.31 114 LEU B N 1
ATOM 3445 C CA . LEU B 1 114 ? -8.383 -0.336 -10.219 1 98.31 114 LEU B CA 1
ATOM 3446 C C . LEU B 1 114 ? -9.453 -0.669 -11.25 1 98.31 114 LEU B C 1
ATOM 3448 O O . LEU B 1 114 ? -10.625 -0.33 -11.062 1 98.31 114 LEU B O 1
ATOM 3452 N N . PHE B 1 115 ? -9.078 -1.354 -12.258 1 97.56 115 PHE B N 1
ATOM 3453 C CA . PHE B 1 115 ? -10.039 -1.674 -13.305 1 97.56 115 PHE B CA 1
ATOM 3454 C C . PHE B 1 115 ? -11.039 -2.717 -12.82 1 97.56 115 PHE B C 1
ATOM 3456 O O . PHE B 1 115 ? -12.203 -2.705 -13.234 1 97.56 115 PHE B O 1
ATOM 3463 N N . ALA B 1 116 ? -10.633 -3.631 -11.969 1 96.75 116 ALA B N 1
ATOM 3464 C CA . ALA B 1 116 ? -11.547 -4.605 -11.375 1 96.75 116 ALA B CA 1
ATOM 3465 C C . ALA B 1 116 ? -12.641 -3.908 -10.578 1 96.75 116 ALA B C 1
ATOM 3467 O O . ALA B 1 116 ? -13.828 -4.227 -10.727 1 96.75 116 ALA B O 1
ATOM 3468 N N . VAL B 1 117 ? -12.242 -2.936 -9.766 1 97.44 117 VAL B N 1
ATOM 3469 C CA . VAL B 1 117 ? -13.227 -2.275 -8.914 1 97.44 117 VAL B CA 1
ATOM 3470 C C . VAL B 1 117 ? -14.18 -1.444 -9.773 1 97.44 117 VAL B C 1
ATOM 3472 O O . VAL B 1 117 ? -15.367 -1.33 -9.453 1 97.44 117 VAL B O 1
ATOM 3475 N N . ILE B 1 118 ? -13.688 -0.83 -10.836 1 96.44 118 ILE B N 1
ATOM 3476 C CA . ILE B 1 118 ? -14.547 -0.076 -11.75 1 96.44 118 ILE B CA 1
ATOM 3477 C C . ILE B 1 118 ? -15.602 -1 -12.344 1 96.44 118 ILE B C 1
ATOM 3479 O O . ILE B 1 118 ? -16.781 -0.646 -12.406 1 96.44 118 ILE B O 1
ATOM 3483 N N . PHE B 1 119 ? -15.203 -2.201 -12.742 1 95.38 119 PHE B N 1
ATOM 3484 C CA . PHE B 1 119 ? -16.141 -3.16 -13.32 1 95.38 119 PHE B CA 1
ATOM 3485 C C . PHE B 1 119 ? -17.141 -3.643 -12.273 1 95.38 119 PHE B C 1
ATOM 3487 O O . PHE B 1 119 ? -18.344 -3.725 -12.539 1 95.38 119 PHE B O 1
ATOM 3494 N N . ILE B 1 120 ? -16.688 -3.967 -11.094 1 94.19 120 ILE B N 1
ATOM 3495 C CA . ILE B 1 120 ? -17.516 -4.539 -10.031 1 94.19 120 ILE B CA 1
ATOM 3496 C C . ILE B 1 120 ? -18.578 -3.527 -9.594 1 94.19 120 ILE B C 1
ATOM 3498 O O . ILE B 1 120 ? -19.734 -3.887 -9.367 1 94.19 120 ILE B O 1
ATOM 3502 N N . VAL B 1 121 ? -18.141 -2.273 -9.5 1 94.56 121 VAL B N 1
ATOM 3503 C CA . VAL B 1 121 ? -19.031 -1.243 -8.961 1 94.56 121 VAL B CA 1
ATOM 3504 C C . VAL B 1 121 ? -19.969 -0.74 -10.055 1 94.56 121 VAL B C 1
ATOM 3506 O O . VAL B 1 121 ? -21.156 -0.54 -9.812 1 94.56 121 VAL B O 1
ATOM 3509 N N . PHE B 1 122 ? -19.484 -0.594 -11.305 1 91.81 122 PHE B N 1
ATOM 3510 C CA . PHE B 1 122 ? -20.281 0.065 -12.336 1 91.81 122 PHE B CA 1
ATOM 3511 C C . PHE B 1 122 ? -20.703 -0.928 -13.406 1 91.81 122 PHE B C 1
ATOM 3513 O O . PHE B 1 122 ? -21.5 -0.591 -14.297 1 91.81 122 PHE B O 1
ATOM 3520 N N . GLY B 1 123 ? -20.141 -2.078 -13.484 1 82.75 123 GLY B N 1
ATOM 3521 C CA . GLY B 1 123 ? -20.359 -3.023 -14.57 1 82.75 123 GLY B CA 1
ATOM 3522 C C . GLY B 1 123 ? -21.828 -3.354 -14.773 1 82.75 123 GLY B C 1
ATOM 3523 O O . GLY B 1 123 ? -22.281 -3.559 -15.906 1 82.75 123 GLY B O 1
ATOM 3524 N N . SER B 1 124 ? -22.562 -3.516 -13.688 1 72.06 124 SER B N 1
ATOM 3525 C CA . SER B 1 124 ? -23.969 -3.834 -13.836 1 72.06 124 SER B CA 1
ATOM 3526 C C . SER B 1 124 ? -24.75 -2.648 -14.398 1 72.06 124 SER B C 1
ATOM 3528 O O . SER B 1 124 ? -25.781 -2.828 -15.055 1 72.06 124 SER B O 1
ATOM 3530 N N . SER B 1 125 ? -24.297 -1.526 -14.109 1 71.25 125 SER B N 1
ATOM 3531 C CA . SER B 1 125 ? -25.031 -0.339 -14.516 1 71.25 125 SER B CA 1
ATOM 3532 C C . SER B 1 125 ? -24.719 0.059 -15.945 1 71.25 125 SER B C 1
ATOM 3534 O O . SER B 1 125 ? -25.531 0.695 -16.625 1 71.25 125 SER B O 1
ATOM 3536 N N . LEU B 1 126 ? -23.547 -0.381 -16.297 1 65.44 126 LEU B N 1
ATOM 3537 C CA . LEU B 1 126 ? -23.156 0.032 -17.641 1 65.44 126 LEU B CA 1
ATOM 3538 C C . LEU B 1 126 ? -23.5 -1.049 -18.656 1 65.44 126 LEU B C 1
ATOM 3540 O O . LEU B 1 126 ? -23.047 -2.191 -18.531 1 65.44 126 LEU B O 1
ATOM 3544 N N . THR B 1 127 ? -24.5 -0.903 -19.312 1 61.12 127 THR B N 1
ATOM 3545 C CA . THR B 1 127 ? -25.031 -1.83 -20.297 1 61.12 127 THR B CA 1
ATOM 3546 C C . THR B 1 127 ? -23.906 -2.512 -21.062 1 61.12 127 THR B C 1
ATOM 3548 O O . THR B 1 127 ? -23.953 -3.715 -21.328 1 61.12 127 THR B O 1
ATOM 3551 N N . ILE B 1 128 ? -22.922 -1.771 -21.453 1 59.47 128 ILE B N 1
ATOM 3552 C CA . ILE B 1 128 ? -21.812 -2.281 -22.25 1 59.47 128 ILE B CA 1
ATOM 3553 C C . ILE B 1 128 ? -21.031 -3.322 -21.438 1 59.47 128 ILE B C 1
ATOM 3555 O O . ILE B 1 128 ? -20.594 -4.332 -22 1 59.47 128 ILE B O 1
ATOM 3559 N N . LEU B 1 129 ? -21.047 -3.125 -20.172 1 62.53 129 LEU B N 1
ATOM 3560 C CA . LEU B 1 129 ? -20.234 -3.996 -19.328 1 62.53 129 LEU B CA 1
ATOM 3561 C C . LEU B 1 129 ? -21 -5.258 -18.953 1 62.53 129 LEU B C 1
ATOM 3563 O O . LEU B 1 129 ? -20.406 -6.32 -18.766 1 62.53 129 LEU B O 1
ATOM 3567 N N . SER B 1 130 ? -22.234 -5.086 -18.953 1 63.59 130 SER B N 1
ATOM 3568 C CA . SER B 1 130 ? -23.078 -6.227 -18.625 1 63.59 130 SER B CA 1
ATOM 3569 C C . SER B 1 130 ? -22.984 -7.309 -19.703 1 63.59 130 SER B C 1
ATOM 3571 O O . SER B 1 130 ? -23.156 -8.492 -19.406 1 63.59 130 SER B O 1
ATOM 3573 N N . SER B 1 131 ? -22.656 -6.828 -20.797 1 64.38 131 SER B N 1
ATOM 3574 C CA . SER B 1 131 ? -22.609 -7.781 -21.906 1 64.38 131 SER B CA 1
ATOM 3575 C C . SER B 1 131 ? -21.297 -8.578 -21.875 1 64.38 131 SER B C 1
ATOM 3577 O O . SER B 1 131 ? -21.203 -9.641 -22.484 1 64.38 131 SER B O 1
ATOM 3579 N N . LEU B 1 132 ? -20.406 -8.086 -21.156 1 67.56 132 LEU B N 1
ATOM 3580 C CA . LEU B 1 132 ? -19.109 -8.734 -21.156 1 67.56 132 LEU B CA 1
ATOM 3581 C C . LEU B 1 132 ? -19.141 -10.008 -20.312 1 67.56 132 LEU B C 1
ATOM 3583 O O . LEU B 1 132 ? -18.266 -10.867 -20.453 1 67.56 132 LEU B O 1
ATOM 3587 N N . GLY B 1 133 ? -20.328 -10.195 -19.812 1 66.38 133 GLY B N 1
ATOM 3588 C CA . GLY B 1 133 ? -20.609 -11.469 -19.172 1 66.38 133 GLY B CA 1
ATOM 3589 C C . GLY B 1 133 ? -19.594 -11.852 -18.109 1 66.38 133 GLY B C 1
ATOM 3590 O O . GLY B 1 133 ? -19.125 -11 -17.359 1 66.38 133 GLY B O 1
ATOM 3591 N N . LYS B 1 134 ? -19.156 -13.156 -18.156 1 68 134 LYS B N 1
ATOM 3592 C CA . LYS B 1 134 ? -18.391 -13.867 -17.141 1 68 134 LYS B CA 1
ATOM 3593 C C . LYS B 1 134 ? -16.922 -13.438 -17.172 1 68 134 LYS B C 1
ATOM 3595 O O . LYS B 1 134 ? -16.234 -13.477 -16.141 1 68 134 LYS B O 1
ATOM 3600 N N . PHE B 1 135 ? -16.547 -12.844 -18.297 1 83.62 135 PHE B N 1
ATOM 3601 C CA . PHE B 1 135 ? -15.117 -12.57 -18.422 1 83.62 135 PHE B CA 1
ATOM 3602 C C . PHE B 1 135 ? -14.844 -11.07 -18.406 1 83.62 135 PHE B C 1
ATOM 3604 O O . PHE B 1 135 ? -13.719 -10.633 -18.656 1 83.62 135 PHE B O 1
ATOM 3611 N N . GLY B 1 136 ? -15.875 -10.336 -18.141 1 89.56 136 GLY B N 1
ATOM 3612 C CA . GLY B 1 136 ? -15.688 -8.898 -18.062 1 89.56 136 GLY B CA 1
ATOM 3613 C C . GLY B 1 136 ? -14.688 -8.477 -17 1 89.56 136 GLY B C 1
ATOM 3614 O O . GLY B 1 136 ? -13.773 -7.695 -17.266 1 89.56 136 GLY B O 1
ATOM 3615 N N . LEU B 1 137 ? -14.875 -9.055 -15.883 1 92.69 137 LEU B N 1
ATOM 3616 C CA . LEU B 1 137 ? -13.984 -8.734 -14.766 1 92.69 137 LEU B CA 1
ATOM 3617 C C . LEU B 1 137 ? -12.547 -9.109 -15.094 1 92.69 137 LEU B C 1
ATOM 3619 O O . LEU B 1 137 ? -11.625 -8.328 -14.859 1 92.69 137 LEU B O 1
ATOM 3623 N N . VAL B 1 138 ? -12.336 -10.297 -15.711 1 95 138 VAL B N 1
ATOM 3624 C CA . VAL B 1 138 ? -11.016 -10.797 -16.062 1 95 138 VAL B CA 1
ATOM 3625 C C . VAL B 1 138 ? -10.367 -9.883 -17.094 1 95 138 VAL B C 1
ATOM 3627 O O . VAL B 1 138 ? -9.211 -9.492 -16.953 1 95 138 VAL B O 1
ATOM 3630 N N . GLY B 1 139 ? -11.141 -9.508 -18.078 1 94.56 139 GLY B N 1
ATOM 3631 C CA . GLY B 1 139 ? -10.648 -8.625 -19.109 1 94.56 139 GLY B CA 1
ATOM 3632 C C . GLY B 1 139 ? -10.258 -7.254 -18.594 1 94.56 139 GLY B C 1
ATOM 3633 O O . GLY B 1 139 ? -9.188 -6.738 -18.922 1 94.56 139 GLY B O 1
ATOM 3634 N N . PHE B 1 140 ? -11.109 -6.648 -17.781 1 95.88 140 PHE B N 1
ATOM 3635 C CA . PHE B 1 140 ? -10.844 -5.332 -17.219 1 95.88 140 PHE B CA 1
ATOM 3636 C C . PHE B 1 140 ? -9.594 -5.359 -16.359 1 95.88 140 PHE B C 1
ATOM 3638 O O . PHE B 1 140 ? -8.719 -4.504 -16.484 1 95.88 140 PHE B O 1
ATOM 3645 N N . ALA B 1 141 ? -9.539 -6.359 -15.5 1 97.06 141 ALA B N 1
ATOM 3646 C CA . ALA B 1 141 ? -8.375 -6.477 -14.625 1 97.06 141 ALA B CA 1
ATOM 3647 C C . ALA B 1 141 ? -7.094 -6.645 -15.43 1 97.06 141 ALA B C 1
ATOM 3649 O O . ALA B 1 141 ? -6.074 -6.02 -15.125 1 97.06 141 ALA B O 1
ATOM 3650 N N . PHE B 1 142 ? -7.145 -7.461 -16.453 1 97.5 142 PHE B N 1
ATOM 3651 C CA . PHE B 1 142 ? -5.984 -7.715 -17.297 1 97.5 142 PHE B CA 1
ATOM 3652 C C . PHE B 1 142 ? -5.539 -6.441 -18 1 97.5 142 PHE B C 1
ATOM 3654 O O . PHE B 1 142 ? -4.359 -6.082 -17.969 1 97.5 142 PHE B O 1
ATOM 3661 N N . ILE B 1 143 ? -6.43 -5.715 -18.578 1 97.12 143 ILE B N 1
ATOM 3662 C CA . ILE B 1 143 ? -6.141 -4.488 -19.312 1 97.12 143 ILE B CA 1
ATOM 3663 C C . ILE B 1 143 ? -5.609 -3.426 -18.359 1 97.12 143 ILE B C 1
ATOM 3665 O O . ILE B 1 143 ? -4.645 -2.727 -18.672 1 97.12 143 ILE B O 1
ATOM 3669 N N . GLY B 1 144 ? -6.215 -3.307 -17.234 1 98.06 144 GLY B N 1
ATOM 3670 C CA . GLY B 1 144 ? -5.758 -2.35 -16.234 1 98.06 144 GLY B CA 1
ATOM 3671 C C . GLY B 1 144 ? -4.324 -2.588 -15.797 1 98.06 144 GLY B C 1
ATOM 3672 O O . GLY B 1 144 ? -3.543 -1.644 -15.672 1 98.06 144 GLY B O 1
ATOM 3673 N N . GLY B 1 145 ? -4.023 -3.867 -15.547 1 97.88 145 GLY B N 1
ATOM 3674 C CA . GLY B 1 145 ? -2.656 -4.207 -15.18 1 97.88 145 GLY B CA 1
ATOM 3675 C C . GLY B 1 145 ? -1.644 -3.844 -16.25 1 97.88 145 GLY B C 1
ATOM 3676 O O . GLY B 1 145 ? -0.608 -3.242 -15.953 1 97.88 145 GLY B O 1
ATOM 3677 N N . LEU B 1 146 ? -1.951 -4.156 -17.469 1 97.38 146 LEU B N 1
ATOM 3678 C CA . LEU B 1 146 ? -1.045 -3.881 -18.578 1 97.38 146 LEU B CA 1
ATOM 3679 C C . LEU B 1 146 ? -0.906 -2.379 -18.797 1 97.38 146 LEU B C 1
ATOM 3681 O O . LEU B 1 146 ? 0.192 -1.885 -19.062 1 97.38 146 LEU B O 1
ATOM 3685 N N . LEU B 1 147 ? -2 -1.682 -18.672 1 97.88 147 LEU B N 1
ATOM 3686 C CA . LEU B 1 147 ? -1.976 -0.236 -18.875 1 97.88 147 LEU B CA 1
ATOM 3687 C C . LEU B 1 147 ? -1.113 0.44 -17.812 1 97.88 147 LEU B C 1
ATOM 3689 O O . LEU B 1 147 ? -0.311 1.322 -18.125 1 97.88 147 LEU B O 1
ATOM 3693 N N . ASN B 1 148 ? -1.314 0.045 -16.609 1 97.75 148 ASN B N 1
ATOM 3694 C CA . ASN B 1 148 ? -0.53 0.624 -15.523 1 97.75 148 ASN B CA 1
ATOM 3695 C C . ASN B 1 148 ? 0.96 0.346 -15.695 1 97.75 148 ASN B C 1
ATOM 3697 O O . ASN B 1 148 ? 1.788 1.24 -15.516 1 97.75 148 ASN B O 1
ATOM 3701 N N . THR B 1 149 ? 1.301 -0.885 -16.062 1 96.69 149 THR B N 1
ATOM 3702 C CA . THR B 1 149 ? 2.701 -1.233 -16.281 1 96.69 149 THR B CA 1
ATOM 3703 C C . THR B 1 149 ? 3.273 -0.447 -17.469 1 96.69 149 THR B C 1
ATOM 3705 O O . THR B 1 149 ? 4.426 -0.014 -17.422 1 96.69 149 THR B O 1
ATOM 3708 N N . PHE B 1 150 ? 2.51 -0.269 -18.438 1 96.5 150 PHE B N 1
ATOM 3709 C CA . PHE B 1 150 ? 2.932 0.522 -19.578 1 96.5 150 PHE B CA 1
ATOM 3710 C C . PHE B 1 150 ? 3.23 1.959 -19.172 1 96.5 150 PHE B C 1
ATOM 3712 O O . PHE B 1 150 ? 4.227 2.541 -19.609 1 96.5 150 PHE B O 1
ATOM 3719 N N . LEU B 1 151 ? 2.418 2.514 -18.359 1 96.25 151 LEU B N 1
ATOM 3720 C CA . LEU B 1 151 ? 2.627 3.877 -17.875 1 96.25 151 LEU B CA 1
ATOM 3721 C C . LEU B 1 151 ? 3.887 3.965 -17.016 1 96.25 151 LEU B C 1
ATOM 3723 O O . LEU B 1 151 ? 4.637 4.938 -17.109 1 96.25 151 LEU B O 1
ATOM 3727 N N . VAL B 1 152 ? 4.09 2.951 -16.172 1 95.69 152 VAL B N 1
ATOM 3728 C CA . VAL B 1 152 ? 5.305 2.887 -15.367 1 95.69 152 VAL B CA 1
ATOM 3729 C C . VAL B 1 152 ? 6.531 2.873 -16.281 1 95.69 152 VAL B C 1
ATOM 3731 O O . VAL B 1 152 ? 7.484 3.621 -16.062 1 95.69 152 VAL B O 1
ATOM 3734 N N . TYR B 1 153 ? 6.465 2.061 -17.312 1 94.25 153 TYR B N 1
ATOM 3735 C CA . TYR B 1 153 ? 7.559 1.94 -18.266 1 94.25 153 TYR B CA 1
ATOM 3736 C C . TYR B 1 153 ? 7.809 3.264 -18.984 1 94.25 153 TYR B C 1
ATOM 3738 O O . TYR B 1 153 ? 8.953 3.697 -19.125 1 94.25 153 TYR B O 1
ATOM 3746 N N . ARG B 1 154 ? 6.766 3.912 -19.375 1 93.5 154 ARG B N 1
ATOM 3747 C CA . ARG B 1 154 ? 6.883 5.172 -20.109 1 93.5 154 ARG B CA 1
ATOM 3748 C C . ARG B 1 154 ? 7.473 6.262 -19.219 1 93.5 154 ARG B C 1
ATOM 3750 O O . ARG B 1 154 ? 8.281 7.074 -19.672 1 93.5 154 ARG B O 1
ATOM 3757 N N . LEU B 1 155 ? 7.078 6.27 -18.016 1 91.62 155 LEU B N 1
ATOM 3758 C CA . LEU B 1 155 ? 7.559 7.277 -17.078 1 91.62 155 LEU B CA 1
ATOM 3759 C C . LEU B 1 155 ? 9.023 7.043 -16.734 1 91.62 155 LEU B C 1
ATOM 3761 O O . LEU B 1 155 ? 9.742 7.977 -16.375 1 91.62 155 LEU B O 1
ATOM 3765 N N . SER B 1 156 ? 9.438 5.812 -16.859 1 92.56 156 SER B N 1
ATOM 3766 C CA . SER B 1 156 ? 10.781 5.457 -16.438 1 92.56 156 SER B CA 1
ATOM 3767 C C . SER B 1 156 ? 11.75 5.41 -17.609 1 92.56 156 SER B C 1
ATOM 3769 O O . SER B 1 156 ? 12.945 5.168 -17.422 1 92.56 156 SER B O 1
ATOM 3771 N N . SER B 1 157 ? 11.234 5.586 -18.828 1 91.69 157 SER B N 1
ATOM 3772 C CA . SER B 1 157 ? 12.062 5.477 -20.016 1 91.69 157 SER B CA 1
ATOM 3773 C C . SER B 1 157 ? 12.203 6.828 -20.719 1 91.69 157 SER B C 1
ATOM 3775 O O . SER B 1 157 ? 11.242 7.59 -20.812 1 91.69 157 SER B O 1
ATOM 3777 N N . GLN B 1 158 ? 13.484 7.176 -21.016 1 87.44 158 GLN B N 1
ATOM 3778 C CA . GLN B 1 158 ? 13.797 8.391 -21.766 1 87.44 158 GLN B CA 1
ATOM 3779 C C . GLN B 1 158 ? 14.828 8.109 -22.859 1 87.44 158 GLN B C 1
ATOM 3781 O O . GLN B 1 158 ? 15.875 7.516 -22.594 1 87.44 158 GLN B O 1
ATOM 3786 N N . ALA B 1 159 ? 14.57 8.617 -24.062 1 88.31 159 ALA B N 1
ATOM 3787 C CA . ALA B 1 159 ? 15.492 8.5 -25.203 1 88.31 159 ALA B CA 1
ATOM 3788 C C . ALA B 1 159 ? 15.914 7.047 -25.406 1 88.31 159 ALA B C 1
ATOM 3790 O O . ALA B 1 159 ? 17.094 6.758 -25.609 1 88.31 159 ALA B O 1
ATOM 3791 N N . GLY B 1 160 ? 15.047 6.109 -25.172 1 84.06 160 GLY B N 1
ATOM 3792 C CA . GLY B 1 160 ? 15.289 4.703 -25.469 1 84.06 160 GLY B CA 1
ATOM 3793 C C . GLY B 1 160 ? 15.977 3.971 -24.328 1 84.06 160 GLY B C 1
ATOM 3794 O O . GLY B 1 160 ? 16.297 2.785 -24.453 1 84.06 160 GLY B O 1
ATOM 3795 N N . LYS B 1 161 ? 16.25 4.668 -23.25 1 90.56 161 LYS B N 1
ATOM 3796 C CA . LYS B 1 161 ? 16.906 4.035 -22.109 1 90.56 161 LYS B CA 1
ATOM 3797 C C . LYS B 1 161 ? 15.969 3.998 -20.906 1 90.56 161 LYS B C 1
ATOM 3799 O O . LYS B 1 161 ? 15.312 4.992 -20.594 1 90.56 161 LYS B O 1
ATOM 3804 N N . THR B 1 162 ? 15.875 2.85 -20.297 1 90.94 162 THR B N 1
ATOM 3805 C CA . THR B 1 162 ? 15.031 2.67 -19.125 1 90.94 162 THR B CA 1
ATOM 3806 C C . THR B 1 162 ? 15.867 2.715 -17.844 1 90.94 162 THR B C 1
ATOM 3808 O O . THR B 1 162 ? 16.828 1.964 -17.703 1 90.94 162 THR B O 1
ATOM 3811 N N . ASP B 1 163 ? 15.531 3.598 -17 1 90.75 163 ASP B N 1
ATOM 3812 C CA . ASP B 1 163 ? 16.203 3.727 -15.703 1 90.75 163 ASP B CA 1
ATOM 3813 C C . ASP B 1 163 ? 15.516 2.867 -14.641 1 90.75 163 ASP B C 1
ATOM 3815 O O . ASP B 1 163 ? 14.367 3.109 -14.289 1 90.75 163 ASP B O 1
ATOM 3819 N N . ILE B 1 164 ? 16.25 1.958 -14.109 1 89.94 164 ILE B N 1
ATOM 3820 C CA . ILE B 1 164 ? 15.719 0.967 -13.172 1 89.94 164 ILE B CA 1
ATOM 3821 C C . ILE B 1 164 ? 15.203 1.664 -11.914 1 89.94 164 ILE B C 1
ATOM 3823 O O . ILE B 1 164 ? 14.164 1.287 -11.367 1 89.94 164 ILE B O 1
ATOM 3827 N N . SER B 1 165 ? 15.945 2.637 -11.398 1 87.12 165 SER B N 1
ATOM 3828 C CA . SER B 1 165 ? 15.523 3.375 -10.211 1 87.12 165 SER B CA 1
ATOM 3829 C C . SER B 1 165 ? 14.219 4.121 -10.445 1 87.12 165 SER B C 1
ATOM 3831 O O . SER B 1 165 ? 13.352 4.156 -9.578 1 87.12 165 SER B O 1
ATOM 3833 N N . LEU B 1 166 ? 14.047 4.645 -11.586 1 89 166 LEU B N 1
ATOM 3834 C CA . LEU B 1 166 ? 12.836 5.383 -11.922 1 89 166 LEU B CA 1
ATOM 3835 C C . LEU B 1 166 ? 11.656 4.438 -12.094 1 89 166 LEU B C 1
ATOM 3837 O O . LEU B 1 166 ? 10.508 4.816 -11.844 1 89 166 LEU B O 1
ATOM 3841 N N . LEU B 1 167 ? 12.008 3.262 -12.523 1 91.69 167 LEU B N 1
ATOM 3842 C CA . LEU B 1 167 ? 10.953 2.26 -12.656 1 91.69 167 LEU B CA 1
ATOM 3843 C C . LEU B 1 167 ? 10.281 1.998 -11.312 1 91.69 167 LEU B C 1
ATOM 3845 O O . LEU B 1 167 ? 9.055 1.936 -11.234 1 91.69 167 LEU B O 1
ATOM 3849 N N . ILE B 1 168 ? 11.078 1.86 -10.305 1 88.88 168 ILE B N 1
ATOM 3850 C CA . ILE B 1 168 ? 10.562 1.594 -8.969 1 88.88 168 ILE B CA 1
ATOM 3851 C C . ILE B 1 168 ? 9.742 2.785 -8.484 1 88.88 168 ILE B C 1
ATOM 3853 O O . ILE B 1 168 ? 8.609 2.617 -8.016 1 88.88 168 ILE B O 1
ATOM 3857 N N . LEU B 1 169 ? 10.273 3.984 -8.656 1 87.94 169 LEU B N 1
ATOM 3858 C CA . LEU B 1 169 ? 9.609 5.203 -8.211 1 87.94 169 LEU B CA 1
ATOM 3859 C C . LEU B 1 169 ? 8.297 5.418 -8.961 1 87.94 169 LEU B C 1
ATOM 3861 O O . LEU B 1 169 ? 7.289 5.793 -8.367 1 87.94 169 LEU B O 1
ATOM 3865 N N . ALA B 1 170 ? 8.32 5.152 -10.242 1 92.62 170 ALA B N 1
ATOM 3866 C CA . ALA B 1 170 ? 7.121 5.273 -11.055 1 92.62 170 ALA B CA 1
ATOM 3867 C C . ALA B 1 170 ? 6.059 4.266 -10.617 1 92.62 170 ALA B C 1
ATOM 3869 O O . ALA B 1 170 ? 4.867 4.586 -10.594 1 92.62 170 ALA B O 1
ATOM 3870 N N . GLY B 1 171 ? 6.477 3.09 -10.32 1 93.56 171 GLY B N 1
ATOM 3871 C CA . GLY B 1 171 ? 5.559 2.09 -9.805 1 93.56 171 GLY B CA 1
ATOM 3872 C C . GLY B 1 171 ? 4.852 2.531 -8.539 1 93.56 171 GLY B C 1
ATOM 3873 O O . GLY B 1 171 ? 3.631 2.406 -8.422 1 93.56 171 GLY B O 1
ATOM 3874 N N . VAL B 1 172 ? 5.602 3.074 -7.633 1 90.5 172 VAL B N 1
ATOM 3875 C CA . VAL B 1 172 ? 5.051 3.564 -6.375 1 90.5 172 VAL B CA 1
ATOM 3876 C C . VAL B 1 172 ? 4.047 4.684 -6.648 1 90.5 172 VAL B C 1
ATOM 3878 O O . VAL B 1 172 ? 2.967 4.711 -6.055 1 90.5 172 VAL B O 1
ATOM 3881 N N . ALA B 1 173 ? 4.41 5.574 -7.523 1 92.75 173 ALA B N 1
ATOM 3882 C CA . ALA B 1 173 ? 3.561 6.711 -7.863 1 92.75 173 ALA B CA 1
ATOM 3883 C C . ALA B 1 173 ? 2.242 6.25 -8.477 1 92.75 173 ALA B C 1
ATOM 3885 O O . ALA B 1 173 ? 1.172 6.734 -8.102 1 92.75 173 ALA B O 1
ATOM 3886 N N . LEU B 1 174 ? 2.34 5.344 -9.359 1 95.62 174 LEU B N 1
ATOM 3887 C CA . LEU B 1 174 ? 1.135 4.879 -10.039 1 95.62 174 LEU B CA 1
ATOM 3888 C C . LEU B 1 174 ? 0.289 4.016 -9.109 1 95.62 174 LEU B C 1
ATOM 3890 O O . LEU B 1 174 ? -0.939 3.99 -9.227 1 95.62 174 LEU B O 1
ATOM 3894 N N . ASN B 1 175 ? 0.95 3.279 -8.203 1 95.25 175 ASN B N 1
ATOM 3895 C CA . ASN B 1 175 ? 0.199 2.576 -7.168 1 95.25 175 ASN B CA 1
ATOM 3896 C C . ASN B 1 175 ? -0.619 3.543 -6.316 1 95.25 175 ASN B C 1
ATOM 3898 O O . ASN B 1 175 ? -1.771 3.26 -5.98 1 95.25 175 ASN B O 1
ATOM 3902 N N . ALA B 1 176 ? 0 4.66 -5.996 1 93.56 176 ALA B N 1
ATOM 3903 C CA . ALA B 1 176 ? -0.692 5.68 -5.211 1 93.56 176 ALA B CA 1
ATOM 3904 C C . ALA B 1 176 ? -1.887 6.242 -5.973 1 93.56 176 ALA B C 1
ATOM 3906 O O . ALA B 1 176 ? -2.963 6.43 -5.402 1 93.56 176 ALA B O 1
ATOM 3907 N N . LEU B 1 177 ? -1.7 6.508 -7.211 1 96.12 177 LEU B N 1
ATOM 3908 C CA . LEU B 1 177 ? -2.787 7.023 -8.039 1 96.12 177 LEU B CA 1
ATOM 3909 C C . LEU B 1 177 ? -3.916 6.004 -8.148 1 96.12 177 LEU B C 1
ATOM 3911 O O . LEU B 1 177 ? -5.09 6.355 -8.016 1 96.12 177 LEU B O 1
ATOM 3915 N N . ALA B 1 178 ? -3.535 4.816 -8.43 1 97.75 178 ALA B N 1
ATOM 3916 C CA . ALA B 1 178 ? -4.535 3.752 -8.477 1 97.75 178 ALA B CA 1
ATOM 3917 C C . ALA B 1 178 ? -5.305 3.664 -7.16 1 97.75 178 ALA B C 1
ATOM 3919 O O . ALA B 1 178 ? -6.527 3.523 -7.16 1 97.75 178 ALA B O 1
ATOM 3920 N N . GLY B 1 179 ? -4.594 3.74 -6.043 1 96.5 179 GLY B N 1
ATOM 3921 C CA . GLY B 1 179 ? -5.242 3.719 -4.742 1 96.5 179 GLY B CA 1
ATOM 3922 C C . GLY B 1 179 ? -6.254 4.832 -4.559 1 96.5 179 GLY B C 1
ATOM 3923 O O . GLY B 1 179 ? -7.344 4.605 -4.027 1 96.5 179 GLY B O 1
ATOM 3924 N N . ALA B 1 180 ? -5.902 6.02 -5 1 96.88 180 ALA B N 1
ATOM 3925 C CA . ALA B 1 180 ? -6.801 7.168 -4.91 1 96.88 180 ALA B CA 1
ATOM 3926 C C . ALA B 1 180 ? -8.062 6.945 -5.73 1 96.88 180 ALA B C 1
ATOM 3928 O O . ALA B 1 180 ? -9.172 7.199 -5.258 1 96.88 180 ALA B O 1
ATOM 3929 N N . LEU B 1 181 ? -7.895 6.43 -6.895 1 97.94 181 LEU B N 1
ATOM 3930 C CA . LEU B 1 181 ? -9.023 6.203 -7.793 1 97.94 181 LEU B CA 1
ATOM 3931 C C . LEU B 1 181 ? -9.883 5.043 -7.301 1 97.94 181 LEU B C 1
ATOM 3933 O O . LEU B 1 181 ? -11.102 5.051 -7.48 1 97.94 181 LEU B O 1
ATOM 3937 N N . ILE B 1 182 ? -9.25 4.039 -6.715 1 98 182 ILE B N 1
ATOM 3938 C CA . ILE B 1 182 ? -9.984 2.943 -6.102 1 98 182 ILE B CA 1
ATOM 3939 C C . ILE B 1 182 ? -10.859 3.479 -4.969 1 98 182 ILE B C 1
ATOM 3941 O O . ILE B 1 182 ? -12.039 3.141 -4.875 1 98 182 ILE B O 1
ATOM 3945 N N . GLY B 1 183 ? -10.273 4.359 -4.145 1 96.69 183 GLY B N 1
ATOM 3946 C CA . GLY B 1 183 ? -11.055 4.98 -3.086 1 96.69 183 GLY B CA 1
ATOM 3947 C C . GLY B 1 183 ? -12.266 5.738 -3.604 1 96.69 183 GLY B C 1
ATOM 3948 O O . GLY B 1 183 ? -13.352 5.633 -3.045 1 96.69 183 GLY B O 1
ATOM 3949 N N . LEU B 1 184 ? -12.094 6.469 -4.652 1 96.81 184 LEU B N 1
ATOM 3950 C CA . LEU B 1 184 ? -13.188 7.215 -5.27 1 96.81 184 LEU B CA 1
ATOM 3951 C C . LEU B 1 184 ? -14.281 6.277 -5.766 1 96.81 184 LEU B C 1
ATOM 3953 O O . LEU B 1 184 ? -15.469 6.535 -5.559 1 96.81 184 LEU B O 1
ATOM 3957 N N . THR B 1 185 ? -13.883 5.191 -6.41 1 97.19 185 THR B N 1
ATOM 3958 C CA . THR B 1 185 ? -14.836 4.23 -6.945 1 97.19 185 THR B CA 1
ATOM 3959 C C . THR B 1 185 ? -15.602 3.539 -5.816 1 97.19 185 THR B C 1
ATOM 3961 O O . THR B 1 185 ? -16.812 3.348 -5.906 1 97.19 185 THR B O 1
ATOM 3964 N N . ILE B 1 186 ? -14.898 3.199 -4.758 1 96.06 186 ILE B N 1
ATOM 3965 C CA . ILE B 1 186 ? -15.469 2.521 -3.6 1 96.06 186 ILE B CA 1
ATOM 3966 C C . ILE B 1 186 ? -16.562 3.391 -2.979 1 96.06 186 ILE B C 1
ATOM 3968 O O . ILE B 1 186 ? -17.578 2.875 -2.492 1 96.06 186 ILE B O 1
ATOM 3972 N N . PHE B 1 187 ? -16.391 4.727 -3.023 1 94.88 187 PHE B N 1
ATOM 3973 C CA . PHE B 1 187 ? -17.359 5.664 -2.488 1 94.88 187 PHE B CA 1
ATOM 3974 C C . PHE B 1 187 ? -18.734 5.43 -3.109 1 94.88 187 PHE B C 1
ATOM 3976 O O . PHE B 1 187 ? -19.766 5.621 -2.451 1 94.88 187 PHE B O 1
ATOM 3983 N N . TYR B 1 188 ? -18.766 4.898 -4.301 1 94.25 188 TYR B N 1
ATOM 3984 C CA . TYR B 1 188 ? -20.016 4.691 -5.008 1 94.25 188 TYR B CA 1
ATOM 3985 C C . TYR B 1 188 ? -20.469 3.236 -4.906 1 94.25 188 TYR B C 1
ATOM 3987 O O . TYR B 1 188 ? -21.484 2.855 -5.473 1 94.25 188 TYR B O 1
ATOM 3995 N N . ALA B 1 189 ? -19.734 2.402 -4.223 1 95.19 189 ALA B N 1
ATOM 3996 C CA . ALA B 1 189 ? -20.016 0.972 -4.148 1 95.19 189 ALA B CA 1
ATOM 3997 C C . ALA B 1 189 ? -21.125 0.682 -3.148 1 95.19 189 ALA B C 1
ATOM 3999 O O . ALA B 1 189 ? -21.188 1.297 -2.08 1 95.19 189 ALA B O 1
ATOM 4000 N N . ASP B 1 190 ? -22 -0.226 -3.457 1 94.62 190 ASP B N 1
ATOM 4001 C CA . ASP B 1 190 ? -22.922 -0.771 -2.457 1 94.62 190 ASP B CA 1
ATOM 4002 C C . ASP B 1 190 ? -22.25 -1.883 -1.651 1 94.62 190 ASP B C 1
ATOM 4004 O O . ASP B 1 190 ? -21.078 -2.207 -1.883 1 94.62 190 ASP B O 1
ATOM 4008 N N . ASP B 1 191 ? -22.938 -2.457 -0.734 1 94.81 191 ASP B N 1
ATOM 4009 C CA . ASP B 1 191 ? -22.344 -3.418 0.183 1 94.81 191 ASP B CA 1
ATOM 4010 C C . ASP B 1 191 ? -21.859 -4.664 -0.562 1 94.81 191 ASP B C 1
ATOM 4012 O O . ASP B 1 191 ? -20.797 -5.207 -0.258 1 94.81 191 ASP B O 1
ATOM 4016 N N . ALA B 1 192 ? -22.641 -5.094 -1.477 1 94.31 192 ALA B N 1
ATOM 4017 C CA . ALA B 1 192 ? -22.281 -6.289 -2.229 1 94.31 192 ALA B CA 1
ATOM 4018 C C . ALA B 1 192 ? -21.016 -6.055 -3.057 1 94.31 192 ALA B C 1
ATOM 4020 O O . ALA B 1 192 ? -20.125 -6.895 -3.076 1 94.31 192 ALA B O 1
ATOM 4021 N N . ALA B 1 193 ? -20.953 -4.914 -3.707 1 94.56 193 ALA B N 1
ATOM 4022 C CA . ALA B 1 193 ? -19.781 -4.562 -4.516 1 94.56 193 ALA B CA 1
ATOM 4023 C C . ALA B 1 193 ? -18.547 -4.41 -3.643 1 94.56 193 ALA B C 1
ATOM 4025 O O . ALA B 1 193 ? -17.453 -4.828 -4.031 1 94.56 193 ALA B O 1
ATOM 4026 N N . LEU B 1 194 ? -18.734 -3.822 -2.523 1 95.88 194 LEU B N 1
ATOM 4027 C CA . LEU B 1 194 ? -17.641 -3.641 -1.591 1 95.88 194 LEU B CA 1
ATOM 4028 C C . LEU B 1 194 ? -17.062 -4.988 -1.149 1 95.88 194 LEU B C 1
ATOM 4030 O O . LEU B 1 194 ? -15.852 -5.176 -1.121 1 95.88 194 LEU B O 1
ATOM 4034 N N . ARG B 1 195 ? -17.906 -5.832 -0.812 1 95.5 195 ARG B N 1
ATOM 4035 C CA . ARG B 1 195 ? -17.484 -7.16 -0.382 1 95.5 195 ARG B CA 1
ATOM 4036 C C . ARG B 1 195 ? -16.797 -7.906 -1.515 1 95.5 195 ARG B C 1
ATOM 4038 O O . ARG B 1 195 ? -15.719 -8.484 -1.317 1 95.5 195 ARG B O 1
ATOM 4045 N N . ASN B 1 196 ? -17.422 -7.824 -2.668 1 94.62 196 ASN B N 1
ATOM 4046 C CA . ASN B 1 196 ? -16.859 -8.5 -3.832 1 94.62 196 ASN B CA 1
ATOM 4047 C C . ASN B 1 196 ? -15.453 -8.016 -4.137 1 94.62 196 ASN B C 1
ATOM 4049 O O . ASN B 1 196 ? -14.547 -8.82 -4.34 1 94.62 196 ASN B O 1
ATOM 4053 N N . PHE B 1 197 ? -15.266 -6.75 -4.105 1 96 197 PHE B N 1
ATOM 4054 C CA . PHE B 1 197 ? -13.953 -6.207 -4.418 1 96 197 PHE B CA 1
ATOM 4055 C C . PHE B 1 197 ? -12.945 -6.551 -3.324 1 96 197 PHE B C 1
ATOM 4057 O O . PHE B 1 197 ? -11.789 -6.871 -3.613 1 96 197 PHE B O 1
ATOM 4064 N N . THR B 1 198 ? -13.336 -6.418 -2.111 1 95.69 198 THR B N 1
ATOM 4065 C CA . THR B 1 198 ? -12.445 -6.691 -0.989 1 95.69 198 THR B CA 1
ATOM 4066 C C . THR B 1 198 ? -11.914 -8.125 -1.056 1 95.69 198 THR B C 1
ATOM 4068 O O . THR B 1 198 ? -10.711 -8.352 -0.934 1 95.69 198 THR B O 1
ATOM 4071 N N . PHE B 1 199 ? -12.742 -9.008 -1.362 1 94.56 199 PHE B N 1
ATOM 4072 C CA . PHE B 1 199 ? -12.32 -10.406 -1.383 1 94.56 199 PHE B CA 1
ATOM 4073 C C . PHE B 1 199 ? -11.578 -10.727 -2.678 1 94.56 199 PHE B C 1
ATOM 4075 O O . PHE B 1 199 ? -10.672 -11.562 -2.689 1 94.56 199 PHE B O 1
ATOM 4082 N N . TRP B 1 200 ? -11.977 -10.086 -3.768 1 94.94 200 TRP B N 1
ATOM 4083 C CA . TRP B 1 200 ? -11.195 -10.203 -4.992 1 94.94 200 TRP B CA 1
ATOM 4084 C C . TRP B 1 200 ? -9.75 -9.781 -4.758 1 94.94 200 TRP B C 1
ATOM 4086 O O . TRP B 1 200 ? -8.82 -10.43 -5.242 1 94.94 200 TRP B O 1
ATOM 4096 N N . SER B 1 201 ? -9.555 -8.719 -3.945 1 95.94 201 SER B N 1
ATOM 4097 C CA . SER B 1 201 ? -8.234 -8.148 -3.705 1 95.94 201 SER B CA 1
ATOM 4098 C C . SER B 1 201 ? -7.379 -9.07 -2.842 1 95.94 201 SER B C 1
ATOM 4100 O O . SER B 1 201 ? -6.16 -8.906 -2.762 1 95.94 201 SER B O 1
ATOM 4102 N N . LEU B 1 202 ? -7.988 -10.031 -2.182 1 96.06 202 LEU B N 1
ATOM 4103 C CA . LEU B 1 202 ? -7.25 -10.961 -1.336 1 96.06 202 LEU B CA 1
ATOM 4104 C C . LEU B 1 202 ? -6.785 -12.172 -2.137 1 96.06 202 LEU B C 1
ATOM 4106 O O . LEU B 1 202 ? -5.973 -12.969 -1.656 1 96.06 202 LEU B O 1
ATOM 4110 N N . GLY B 1 203 ? -7.203 -12.297 -3.379 1 95.88 203 GLY B N 1
ATOM 4111 C CA . GLY B 1 203 ? -6.77 -13.367 -4.266 1 95.88 203 GLY B CA 1
ATOM 4112 C C . GLY B 1 203 ? -7.246 -14.734 -3.83 1 95.88 203 GLY B C 1
ATOM 4113 O O . GLY B 1 203 ? -7.258 -15.047 -2.637 1 95.88 203 GLY B O 1
ATOM 4114 N N . ASP B 1 204 ? -7.699 -15.5 -4.785 1 95 204 ASP B N 1
ATOM 4115 C CA . ASP B 1 204 ? -8.211 -16.828 -4.48 1 95 204 ASP B CA 1
ATOM 4116 C C . ASP B 1 204 ? -8.266 -17.703 -5.734 1 95 204 ASP B C 1
ATOM 4118 O O . ASP B 1 204 ? -8.375 -17.188 -6.848 1 95 204 ASP B O 1
ATOM 4122 N N . VAL B 1 205 ? -8.117 -19.031 -5.551 1 95.56 205 VAL B N 1
ATOM 4123 C CA . VAL B 1 205 ? -8.211 -19.953 -6.684 1 95.56 205 VAL B CA 1
ATOM 4124 C C . VAL B 1 205 ? -9.469 -20.797 -6.555 1 95.56 205 VAL B C 1
ATOM 4126 O O . VAL B 1 205 ? -9.656 -21.766 -7.312 1 95.56 205 VAL B O 1
ATOM 4129 N N . GLY B 1 206 ? -10.336 -20.5 -5.645 1 92 206 GLY B N 1
ATOM 4130 C CA . GLY B 1 206 ? -11.555 -21.25 -5.406 1 92 206 GLY B CA 1
ATOM 4131 C C . GLY B 1 206 ? -12.508 -21.25 -6.59 1 92 206 GLY B C 1
ATOM 4132 O O . GLY B 1 206 ? -13.273 -22.203 -6.785 1 92 206 GLY B O 1
ATOM 4133 N N . GLY B 1 207 ? -12.508 -20.203 -7.371 1 90.81 207 GLY B N 1
ATOM 4134 C CA . GLY B 1 207 ? -13.375 -20.094 -8.539 1 90.81 207 GLY B CA 1
ATOM 4135 C C . GLY B 1 207 ? -12.742 -20.656 -9.797 1 90.81 207 GLY B C 1
ATOM 4136 O O . GLY B 1 207 ? -13.164 -20.312 -10.906 1 90.81 207 GLY B O 1
ATOM 4137 N N . ALA B 1 208 ? -11.82 -21.578 -9.641 1 95.62 208 ALA B N 1
ATOM 4138 C CA . ALA B 1 208 ? -11.094 -22.141 -10.781 1 95.62 208 ALA B CA 1
ATOM 4139 C C . ALA B 1 208 ? -12.008 -23.016 -11.633 1 95.62 208 ALA B C 1
ATOM 4141 O O . ALA B 1 208 ? -12.898 -23.688 -11.109 1 95.62 208 ALA B O 1
ATOM 4142 N N . ASN B 1 209 ? -11.828 -23.047 -12.906 1 96.19 209 ASN B N 1
ATOM 4143 C CA . ASN B 1 209 ? -12.445 -23.906 -13.898 1 96.19 209 ASN B CA 1
ATOM 4144 C C . ASN B 1 209 ? -11.547 -24.109 -15.117 1 96.19 209 ASN B C 1
ATOM 4146 O O . ASN B 1 209 ? -10.484 -23.484 -15.211 1 96.19 209 ASN B O 1
ATOM 4150 N N . TRP B 1 210 ? -11.922 -24.938 -15.953 1 97.12 210 TRP B N 1
ATOM 4151 C CA . TRP B 1 210 ? -11.078 -25.297 -17.094 1 97.12 210 TRP B CA 1
ATOM 4152 C C . TRP B 1 210 ? -10.852 -24.078 -18 1 97.12 210 TRP B C 1
ATOM 4154 O O . TRP B 1 210 ? -9.789 -23.938 -18.594 1 97.12 210 TRP B O 1
ATOM 4164 N N . GLU B 1 211 ? -11.797 -23.219 -18.109 1 95.88 211 GLU B N 1
ATOM 4165 C CA . GLU B 1 211 ? -11.633 -22.016 -18.922 1 95.88 211 GLU B CA 1
ATOM 4166 C C . GLU B 1 211 ? -10.508 -21.141 -18.391 1 95.88 211 GLU B C 1
ATOM 4168 O O . GLU B 1 211 ? -9.68 -20.641 -19.172 1 95.88 211 GLU B O 1
ATOM 4173 N N . LYS B 1 212 ? -10.508 -20.969 -17.109 1 96.69 212 LYS B N 1
ATOM 4174 C CA . LYS B 1 212 ? -9.461 -20.172 -16.5 1 96.69 212 LYS B CA 1
ATOM 4175 C C . LYS B 1 212 ? -8.094 -20.812 -16.656 1 96.69 212 LYS B C 1
ATOM 4177 O O . LYS B 1 212 ? -7.094 -20.125 -16.859 1 96.69 212 LYS B O 1
ATOM 4182 N N . VAL B 1 213 ? -8.07 -22.109 -16.578 1 98 213 VAL B N 1
ATOM 4183 C CA . VAL B 1 213 ? -6.816 -22.828 -16.75 1 98 213 VAL B CA 1
ATOM 4184 C C . VAL B 1 213 ? -6.281 -22.609 -18.156 1 98 213 VAL B C 1
ATOM 4186 O O . VAL B 1 213 ? -5.098 -22.328 -18.344 1 98 213 VAL B O 1
ATOM 4189 N N . ILE B 1 214 ? -7.109 -22.703 -19.109 1 97.19 214 ILE B N 1
ATOM 4190 C CA . ILE B 1 214 ? -6.723 -22.547 -20.516 1 97.19 214 ILE B CA 1
ATOM 4191 C C . ILE B 1 214 ? -6.262 -21.109 -20.766 1 97.19 214 ILE B C 1
ATOM 4193 O O . ILE B 1 214 ? -5.277 -20.891 -21.469 1 97.19 214 ILE B O 1
ATOM 4197 N N . LEU B 1 215 ? -6.938 -20.172 -20.156 1 96.44 215 LEU B N 1
ATOM 4198 C CA . LEU B 1 215 ? -6.551 -18.781 -20.281 1 96.44 215 LEU B CA 1
ATOM 4199 C C . LEU B 1 215 ? -5.18 -18.531 -19.672 1 96.44 215 LEU B C 1
ATOM 4201 O O . LEU B 1 215 ? -4.344 -17.844 -20.25 1 96.44 215 LEU B O 1
ATOM 4205 N N . MET B 1 216 ? -4.977 -19.078 -18.5 1 97.88 216 MET B N 1
ATOM 4206 C CA . MET B 1 216 ? -3.689 -18.922 -17.828 1 97.88 216 MET B CA 1
ATOM 4207 C C . MET B 1 216 ? -2.566 -19.516 -18.672 1 97.88 216 MET B C 1
ATOM 4209 O O . MET B 1 216 ? -1.518 -18.906 -18.844 1 97.88 216 MET B O 1
ATOM 4213 N N . LEU B 1 217 ? -2.803 -20.703 -19.203 1 97.06 217 LEU B N 1
ATOM 4214 C CA . LEU B 1 217 ? -1.816 -21.391 -20.031 1 97.06 217 LEU B CA 1
ATOM 4215 C C . LEU B 1 217 ? -1.561 -20.609 -21.312 1 97.06 217 LEU B C 1
ATOM 4217 O O . LEU B 1 217 ? -0.408 -20.406 -21.703 1 97.06 217 LEU B O 1
ATOM 4221 N N . GLY B 1 218 ? -2.584 -20.188 -21.922 1 96.06 218 GLY B N 1
ATOM 4222 C CA . GLY B 1 218 ? -2.471 -19.516 -23.203 1 96.06 218 GLY B CA 1
ATOM 4223 C C . GLY B 1 218 ? -1.771 -18.172 -23.109 1 96.06 218 GLY B C 1
ATOM 4224 O O . GLY B 1 218 ? -0.92 -17.844 -23.938 1 96.06 218 GLY B O 1
ATOM 4225 N N . PHE B 1 219 ? -2.07 -17.422 -22.047 1 96.12 219 PHE B N 1
ATOM 4226 C CA . PHE B 1 219 ? -1.556 -16.062 -21.953 1 96.12 219 PHE B CA 1
ATOM 4227 C C . PHE B 1 219 ? -0.216 -16.031 -21.234 1 96.12 219 PHE B C 1
ATOM 4229 O O . PHE B 1 219 ? 0.514 -15.047 -21.297 1 96.12 219 PHE B O 1
ATOM 4236 N N . SER B 1 220 ? 0.123 -17.094 -20.578 1 95.62 220 SER B N 1
ATOM 4237 C CA . SER B 1 220 ? 1.375 -17.094 -19.828 1 95.62 220 SER B CA 1
ATOM 4238 C C . SER B 1 220 ? 2.455 -17.891 -20.547 1 95.62 220 SER B C 1
ATOM 4240 O O . SER B 1 220 ? 3.646 -17.719 -20.281 1 95.62 220 SER B O 1
ATOM 4242 N N . PHE B 1 221 ? 2.102 -18.734 -21.469 1 93.62 221 PHE B N 1
ATOM 4243 C CA . PHE B 1 221 ? 3.031 -19.656 -22.125 1 93.62 221 PHE B CA 1
ATOM 4244 C C . PHE B 1 221 ? 4.145 -18.891 -22.828 1 93.62 221 PHE B C 1
ATOM 4246 O O . PHE B 1 221 ? 5.328 -19.125 -22.578 1 93.62 221 PHE B O 1
ATOM 4253 N N . LEU B 1 222 ? 3.811 -17.969 -23.641 1 93.94 222 LEU B N 1
ATOM 4254 C CA . LEU B 1 222 ? 4.789 -17.234 -24.438 1 93.94 222 LEU B CA 1
ATOM 4255 C C . LEU B 1 222 ? 5.629 -16.328 -23.547 1 93.94 222 LEU B C 1
ATOM 4257 O O . LEU B 1 222 ? 6.859 -16.344 -23.609 1 93.94 222 LEU B O 1
ATOM 4261 N N . PRO B 1 223 ? 5.008 -15.555 -22.672 1 96.19 223 PRO B N 1
ATOM 4262 C CA . PRO B 1 223 ? 5.809 -14.703 -21.781 1 96.19 223 PRO B CA 1
ATOM 4263 C C . PRO B 1 223 ? 6.762 -15.508 -20.891 1 96.19 223 PRO B C 1
ATOM 4265 O O . PRO B 1 223 ? 7.895 -15.086 -20.672 1 96.19 223 PRO B O 1
ATOM 4268 N N . VAL B 1 224 ? 6.359 -16.578 -20.438 1 95.69 224 VAL B N 1
ATOM 4269 C CA . VAL B 1 224 ? 7.215 -17.422 -19.609 1 95.69 224 VAL B CA 1
ATOM 4270 C C . VAL B 1 224 ? 8.398 -17.922 -20.438 1 95.69 224 VAL B C 1
ATOM 4272 O O . VAL B 1 224 ? 9.539 -17.922 -19.969 1 95.69 224 VAL B O 1
ATOM 4275 N N . GLY B 1 225 ? 8.102 -18.375 -21.641 1 93.81 225 GLY B N 1
ATOM 4276 C CA . GLY B 1 225 ? 9.172 -18.781 -22.547 1 93.81 225 GLY B CA 1
ATOM 4277 C C . GLY B 1 225 ? 10.164 -17.672 -22.828 1 93.81 225 GLY B C 1
ATOM 4278 O O . GLY B 1 225 ? 11.375 -17.922 -22.859 1 93.81 225 GLY B O 1
ATOM 4279 N N . LEU B 1 226 ? 9.656 -16.5 -23 1 93.88 226 LEU B N 1
ATOM 4280 C CA . LEU B 1 226 ? 10.5 -15.336 -23.25 1 93.88 226 LEU B CA 1
ATOM 4281 C C . LEU B 1 226 ? 11.422 -15.062 -22.078 1 93.88 226 LEU B C 1
ATOM 4283 O O . LEU B 1 226 ? 12.602 -14.781 -22.25 1 93.88 226 LEU B O 1
ATOM 4287 N N . ILE B 1 227 ? 10.914 -15.188 -20.906 1 96.38 227 ILE B N 1
ATOM 4288 C CA . ILE B 1 227 ? 11.688 -14.914 -19.688 1 96.38 227 ILE B CA 1
ATOM 4289 C C . ILE B 1 227 ? 12.758 -15.992 -19.516 1 96.38 227 ILE B C 1
ATOM 4291 O O . ILE B 1 227 ? 13.906 -15.68 -19.203 1 96.38 227 ILE B O 1
ATOM 4295 N N . ILE B 1 228 ? 12.406 -17.234 -19.75 1 93.75 228 ILE B N 1
ATOM 4296 C CA . ILE B 1 228 ? 13.344 -18.328 -19.609 1 93.75 228 ILE B CA 1
ATOM 4297 C C . ILE B 1 228 ? 14.508 -18.156 -20.578 1 93.75 228 ILE B C 1
ATOM 4299 O O . ILE B 1 228 ? 15.656 -18.422 -20.234 1 93.75 228 ILE B O 1
ATOM 4303 N N . GLY B 1 229 ? 14.227 -17.625 -21.703 1 95.12 229 GLY B N 1
ATOM 4304 C CA . GLY B 1 229 ? 15.242 -17.406 -22.719 1 95.12 229 GLY B CA 1
ATOM 4305 C C . GLY B 1 229 ? 16.234 -16.312 -22.359 1 95.12 229 GLY B C 1
ATOM 4306 O O . GLY B 1 229 ? 17.297 -16.188 -22.953 1 95.12 229 GLY B O 1
ATOM 4307 N N . GLN B 1 230 ? 15.922 -15.547 -21.297 1 96.75 230 GLN B N 1
ATOM 4308 C CA . GLN B 1 230 ? 16.766 -14.43 -20.906 1 96.75 230 GLN B CA 1
ATOM 4309 C C . GLN B 1 230 ? 17.719 -14.82 -19.781 1 96.75 230 GLN B C 1
ATOM 4311 O O . GLN B 1 230 ? 18.359 -13.953 -19.172 1 96.75 230 GLN B O 1
ATOM 4316 N N . HIS B 1 231 ? 17.844 -16.109 -19.438 1 95.62 231 HIS B N 1
ATOM 4317 C CA . HIS B 1 231 ? 18.625 -16.547 -18.281 1 95.62 231 HIS B CA 1
ATOM 4318 C C . HIS B 1 231 ? 20.094 -16.125 -18.406 1 95.62 231 HIS B C 1
ATOM 4320 O O . HIS B 1 231 ? 20.719 -15.742 -17.422 1 95.62 231 HIS B O 1
ATOM 4326 N N . ARG B 1 232 ? 20.656 -16.125 -19.656 1 95.75 232 ARG B N 1
ATOM 4327 C CA . ARG B 1 232 ? 22.047 -15.719 -19.844 1 95.75 232 ARG B CA 1
ATOM 4328 C C . ARG B 1 232 ? 22.219 -14.211 -19.672 1 95.75 232 ARG B C 1
ATOM 4330 O O . ARG B 1 232 ? 23.172 -13.758 -19.047 1 95.75 232 ARG B O 1
ATOM 4337 N N . ALA B 1 233 ? 21.281 -13.555 -20.219 1 97.38 233 ALA B N 1
ATOM 4338 C CA . ALA B 1 233 ? 21.328 -12.102 -20.094 1 97.38 233 ALA B CA 1
ATOM 4339 C C . ALA B 1 233 ? 21.188 -11.672 -18.641 1 97.38 233 ALA B C 1
ATOM 4341 O O . ALA B 1 233 ? 21.875 -10.75 -18.203 1 97.38 233 ALA B O 1
ATOM 4342 N N . LEU B 1 234 ? 20.375 -12.336 -17.938 1 97.19 234 LEU B N 1
ATOM 4343 C CA . LEU B 1 234 ? 20.172 -12.023 -16.516 1 97.19 234 LEU B CA 1
ATOM 4344 C C . LEU B 1 234 ? 21.438 -12.328 -15.719 1 97.19 234 LEU B C 1
ATOM 4346 O O . LEU B 1 234 ? 21.797 -11.578 -14.812 1 97.19 234 LEU B O 1
ATOM 4350 N N . ASN B 1 235 ? 22.109 -13.414 -16.047 1 96.44 235 ASN B N 1
ATOM 4351 C CA . ASN B 1 235 ? 23.375 -13.727 -15.391 1 96.44 235 ASN B CA 1
ATOM 4352 C C . ASN B 1 235 ? 24.422 -12.664 -15.68 1 96.44 235 ASN B C 1
ATOM 4354 O O . ASN B 1 235 ? 25.203 -12.297 -14.797 1 96.44 235 ASN B O 1
ATOM 4358 N N . ALA B 1 236 ? 24.406 -12.188 -16.875 1 96.62 236 ALA B N 1
ATOM 4359 C CA . ALA B 1 236 ? 25.344 -11.133 -17.234 1 96.62 236 ALA B CA 1
ATOM 4360 C C . ALA B 1 236 ? 25.031 -9.828 -16.5 1 96.62 236 ALA B C 1
ATOM 4362 O O . ALA B 1 236 ? 25.922 -9.141 -16.031 1 96.62 236 ALA B O 1
ATOM 4363 N N . LEU B 1 237 ? 23.781 -9.531 -16.391 1 95.38 237 LEU B N 1
ATOM 4364 C CA . LEU B 1 237 ? 23.328 -8.305 -15.742 1 95.38 237 LEU B CA 1
ATOM 4365 C C . LEU B 1 237 ? 23.688 -8.312 -14.258 1 95.38 237 LEU B C 1
ATOM 4367 O O . LEU B 1 237 ? 23.875 -7.258 -13.656 1 95.38 237 LEU B O 1
ATOM 4371 N N . ALA B 1 238 ? 23.766 -9.492 -13.688 1 93.44 238 ALA B N 1
ATOM 4372 C CA . ALA B 1 238 ? 24.109 -9.617 -12.273 1 93.44 238 ALA B CA 1
ATOM 4373 C C . ALA B 1 238 ? 25.484 -9.023 -11.992 1 93.44 238 ALA B C 1
ATOM 4375 O O . ALA B 1 238 ? 25.766 -8.586 -10.867 1 93.44 238 ALA B O 1
ATOM 4376 N N . ILE B 1 239 ? 26.234 -8.945 -13.023 1 92.38 239 ILE B N 1
ATOM 4377 C CA . ILE B 1 239 ? 27.578 -8.406 -12.883 1 92.38 239 ILE B CA 1
ATOM 4378 C C . ILE B 1 239 ? 27.562 -6.891 -13.07 1 92.38 239 ILE B C 1
ATOM 4380 O O . ILE B 1 239 ? 28.375 -6.172 -12.5 1 92.38 239 ILE B O 1
ATOM 4384 N N . GLY B 1 240 ? 26.719 -6.371 -13.836 1 93.94 240 GLY B N 1
ATOM 4385 C CA . GLY B 1 240 ? 26.562 -4.961 -14.156 1 93.94 240 GLY B CA 1
ATOM 4386 C C . GLY B 1 240 ? 26.078 -4.711 -15.57 1 93.94 240 GLY B C 1
ATOM 4387 O O . GLY B 1 240 ? 26.234 -5.57 -16.438 1 93.94 240 GLY B O 1
ATOM 4388 N N . GLU B 1 241 ? 25.531 -3.564 -15.734 1 93.62 241 GLU B N 1
ATOM 4389 C CA . GLU B 1 241 ? 24.984 -3.25 -17.047 1 93.62 241 GLU B CA 1
ATOM 4390 C C . GLU B 1 241 ? 26.109 -3.088 -18.078 1 93.62 241 GLU B C 1
ATOM 4392 O O . GLU B 1 241 ? 25.969 -3.555 -19.219 1 93.62 241 GLU B O 1
ATOM 4397 N N . SER B 1 242 ? 27.188 -2.391 -17.609 1 94.44 242 SER B N 1
ATOM 4398 C CA . SER B 1 242 ? 28.312 -2.182 -18.516 1 94.44 242 SER B CA 1
ATOM 4399 C C . SER B 1 242 ? 28.969 -3.506 -18.906 1 94.44 242 SER B C 1
ATOM 4401 O O . SER B 1 242 ? 29.281 -3.734 -20.078 1 94.44 242 SER B O 1
ATOM 4403 N N . GLU B 1 243 ? 29.125 -4.32 -17.938 1 95.38 243 GLU B N 1
ATOM 4404 C CA . GLU B 1 243 ? 29.734 -5.629 -18.172 1 95.38 243 GLU B CA 1
ATOM 4405 C C . GLU B 1 243 ? 28.859 -6.488 -19.078 1 95.38 243 GLU B C 1
ATOM 4407 O O . GLU B 1 243 ? 29.359 -7.156 -19.984 1 95.38 243 GLU B O 1
ATOM 4412 N N . ALA B 1 244 ? 27.594 -6.469 -18.828 1 96.06 244 ALA B N 1
ATOM 4413 C CA . ALA B 1 244 ? 26.656 -7.23 -19.656 1 96.06 244 ALA B CA 1
ATOM 4414 C C . ALA B 1 244 ? 26.703 -6.777 -21.109 1 96.06 244 ALA B C 1
ATOM 4416 O O . ALA B 1 244 ? 26.703 -7.605 -22.031 1 96.06 244 ALA B O 1
ATOM 4417 N N . PHE B 1 245 ? 26.766 -5.48 -21.281 1 94.31 245 PHE B N 1
ATOM 4418 C CA . PHE B 1 245 ? 26.859 -4.918 -22.609 1 94.31 245 PHE B CA 1
ATOM 4419 C C . PHE B 1 245 ? 28.109 -5.43 -23.328 1 94.31 245 PHE B C 1
ATOM 4421 O O . PHE B 1 245 ? 28.047 -5.82 -24.5 1 94.31 245 PHE B O 1
ATOM 4428 N N . HIS B 1 246 ? 29.141 -5.516 -22.641 1 95.06 246 HIS B N 1
ATOM 4429 C CA . HIS B 1 246 ? 30.406 -5.969 -23.219 1 95.06 246 HIS B CA 1
ATOM 4430 C C . HIS B 1 246 ? 30.375 -7.465 -23.5 1 95.06 246 HIS B C 1
ATOM 4432 O O . HIS B 1 246 ? 31.125 -7.953 -24.359 1 95.06 246 HIS B O 1
ATOM 4438 N N . MET B 1 247 ? 29.516 -8.188 -22.875 1 96.38 247 MET B N 1
ATOM 4439 C CA . MET B 1 247 ? 29.359 -9.625 -23.094 1 96.38 247 MET B CA 1
ATOM 4440 C C . MET B 1 247 ? 28.406 -9.891 -24.25 1 96.38 247 MET B C 1
ATOM 4442 O O . MET B 1 247 ? 28.078 -11.039 -24.547 1 96.38 247 MET B O 1
ATOM 4446 N N . GLY B 1 248 ? 27.891 -8.797 -24.828 1 95.62 248 GLY B N 1
ATOM 4447 C CA . GLY B 1 248 ? 27.078 -8.93 -26.016 1 95.62 248 GLY B CA 1
ATOM 4448 C C . GLY B 1 248 ? 25.594 -8.914 -25.719 1 95.62 248 GLY B C 1
ATOM 4449 O O . GLY B 1 248 ? 24.781 -9.219 -26.594 1 95.62 248 GLY B O 1
ATOM 4450 N N . VAL B 1 249 ? 25.266 -8.57 -24.562 1 96.5 249 VAL B N 1
ATOM 4451 C CA . VAL B 1 249 ? 23.859 -8.523 -24.188 1 96.5 249 VAL B CA 1
ATOM 4452 C C . VAL B 1 249 ? 23.266 -7.172 -24.562 1 96.5 249 VAL B C 1
ATOM 4454 O O . VAL B 1 249 ? 23.844 -6.125 -24.281 1 96.5 249 VAL B O 1
ATOM 4457 N N . ASP B 1 250 ? 22.125 -7.215 -25.312 1 96.62 250 ASP B N 1
ATOM 4458 C CA . ASP B 1 250 ? 21.328 -5.996 -25.484 1 96.62 250 ASP B CA 1
ATOM 4459 C C . ASP B 1 250 ? 20.531 -5.68 -24.234 1 96.62 250 ASP B C 1
ATOM 4461 O O . ASP B 1 250 ? 19.391 -6.148 -24.078 1 96.62 250 ASP B O 1
ATOM 4465 N N . VAL B 1 251 ? 21.094 -4.855 -23.469 1 95.56 251 VAL B N 1
ATOM 4466 C CA . VAL B 1 251 ? 20.594 -4.598 -22.141 1 95.56 251 VAL B CA 1
ATOM 4467 C C . VAL B 1 251 ? 19.172 -4.027 -22.219 1 95.56 251 VAL B C 1
ATOM 4469 O O . VAL B 1 251 ? 18.281 -4.449 -21.484 1 95.56 251 VAL B O 1
ATOM 4472 N N . GLN B 1 252 ? 18.906 -3.1 -23.125 1 95.38 252 GLN B N 1
ATOM 4473 C CA . GLN B 1 252 ? 17.609 -2.457 -23.234 1 95.38 252 GLN B CA 1
ATOM 4474 C C . GLN B 1 252 ? 16.547 -3.449 -23.688 1 95.38 252 GLN B C 1
ATOM 4476 O O . GLN B 1 252 ? 15.414 -3.424 -23.203 1 95.38 252 GLN B O 1
ATOM 4481 N N . ARG B 1 253 ? 16.844 -4.266 -24.594 1 95.25 253 ARG B N 1
ATOM 4482 C CA . ARG B 1 253 ? 15.922 -5.293 -25.047 1 95.25 253 ARG B CA 1
ATOM 4483 C C . ARG B 1 253 ? 15.602 -6.281 -23.938 1 95.25 253 ARG B C 1
ATOM 4485 O O . ARG B 1 253 ? 14.453 -6.707 -23.797 1 95.25 253 ARG B O 1
ATOM 4492 N N . THR B 1 254 ? 16.625 -6.641 -23.219 1 96.44 254 THR B N 1
ATOM 4493 C CA . THR B 1 254 ? 16.422 -7.551 -22.109 1 96.44 254 THR B CA 1
ATOM 4494 C C . THR B 1 254 ? 15.477 -6.938 -21.078 1 96.44 254 THR B C 1
ATOM 4496 O O . THR B 1 254 ? 14.555 -7.605 -20.594 1 96.44 254 THR B O 1
ATOM 4499 N N . LYS B 1 255 ? 15.688 -5.664 -20.75 1 95.94 255 LYS B N 1
ATOM 4500 C CA . LYS B 1 255 ? 14.805 -4.957 -19.812 1 95.94 255 LYS B CA 1
ATOM 4501 C C . LYS B 1 255 ? 13.359 -4.988 -20.297 1 95.94 255 LYS B C 1
ATOM 4503 O O . LYS B 1 255 ? 12.453 -5.305 -19.531 1 95.94 255 LYS B O 1
ATOM 4508 N N . LEU B 1 256 ? 13.188 -4.766 -21.531 1 94.44 256 LEU B N 1
ATOM 4509 C CA . LEU B 1 256 ? 11.852 -4.719 -22.109 1 94.44 256 LEU B CA 1
ATOM 4510 C C . LEU B 1 256 ? 11.188 -6.094 -22.062 1 94.44 256 LEU B C 1
ATOM 4512 O O . LEU B 1 256 ? 10.023 -6.219 -21.703 1 94.44 256 LEU B O 1
ATOM 4516 N N . PHE B 1 257 ? 11.938 -7.105 -22.406 1 96.06 257 PHE B N 1
ATOM 4517 C CA . PHE B 1 257 ? 11.406 -8.461 -22.453 1 96.06 257 PHE B CA 1
ATOM 4518 C C . PHE B 1 257 ? 10.992 -8.914 -21.047 1 96.06 257 PHE B C 1
ATOM 4520 O O . PHE B 1 257 ? 9.922 -9.5 -20.875 1 96.06 257 PHE B O 1
ATOM 4527 N N . ILE B 1 258 ? 11.812 -8.617 -20.109 1 96.94 258 ILE B N 1
ATOM 4528 C CA . ILE B 1 258 ? 11.531 -9.047 -18.75 1 96.94 258 ILE B CA 1
ATOM 4529 C C . ILE B 1 258 ? 10.336 -8.281 -18.188 1 96.94 258 ILE B C 1
ATOM 4531 O O . ILE B 1 258 ? 9.445 -8.859 -17.578 1 96.94 258 ILE B O 1
ATOM 4535 N N . LEU B 1 259 ? 10.312 -6.984 -18.469 1 95.62 259 LEU B N 1
ATOM 4536 C CA . LEU B 1 259 ? 9.227 -6.152 -17.953 1 95.62 259 LEU B CA 1
ATOM 4537 C C . LEU B 1 259 ? 7.895 -6.543 -18.594 1 95.62 259 LEU B C 1
ATOM 4539 O O . LEU B 1 259 ? 6.91 -6.781 -17.891 1 95.62 259 LEU B O 1
ATOM 4543 N N . VAL B 1 260 ? 7.852 -6.684 -19.891 1 94.62 260 VAL B N 1
ATOM 4544 C CA . VAL B 1 260 ? 6.629 -7.016 -20.609 1 94.62 260 VAL B CA 1
ATOM 4545 C C . VAL B 1 260 ? 6.207 -8.445 -20.281 1 94.62 260 VAL B C 1
ATOM 4547 O O . VAL B 1 260 ? 5.027 -8.711 -20.047 1 94.62 260 VAL B O 1
ATOM 4550 N N . GLY B 1 261 ? 7.176 -9.312 -20.328 1 96.75 261 GLY B N 1
ATOM 4551 C CA . GLY B 1 261 ? 6.875 -10.688 -19.984 1 96.75 261 GLY B CA 1
ATOM 4552 C C . GLY B 1 261 ? 6.285 -10.828 -18.594 1 96.75 261 GLY B C 1
ATOM 4553 O O . GLY B 1 261 ? 5.285 -11.523 -18.406 1 96.75 261 GLY B O 1
ATOM 4554 N N . SER B 1 262 ? 6.898 -10.164 -17.609 1 97.06 262 SER B N 1
ATOM 4555 C CA . SER B 1 262 ? 6.422 -10.227 -16.234 1 97.06 262 SER B CA 1
ATOM 4556 C C . SER B 1 262 ? 5.039 -9.602 -16.109 1 97.06 262 SER B C 1
ATOM 4558 O O . SER B 1 262 ? 4.18 -10.117 -15.383 1 97.06 262 SER B O 1
ATOM 4560 N N . ALA B 1 263 ? 4.809 -8.484 -16.797 1 96.81 263 ALA B N 1
ATOM 4561 C CA . ALA B 1 263 ? 3.516 -7.812 -16.75 1 96.81 263 ALA B CA 1
ATOM 4562 C C . ALA B 1 263 ? 2.41 -8.711 -17.297 1 96.81 263 ALA B C 1
ATOM 4564 O O . ALA B 1 263 ? 1.312 -8.766 -16.734 1 96.81 263 ALA B O 1
ATOM 4565 N N . LEU B 1 264 ? 2.723 -9.438 -18.359 1 97.25 264 LEU B N 1
ATOM 4566 C CA . LEU B 1 264 ? 1.738 -10.312 -18.984 1 97.25 264 LEU B CA 1
ATOM 4567 C C . LEU B 1 264 ? 1.42 -11.5 -18.094 1 97.25 264 LEU B C 1
ATOM 4569 O O . LEU B 1 264 ? 0.25 -11.828 -17.875 1 97.25 264 LEU B O 1
ATOM 4573 N N . VAL B 1 265 ? 2.453 -12.055 -17.562 1 97.06 265 VAL B N 1
ATOM 4574 C CA . VAL B 1 265 ? 2.281 -13.242 -16.719 1 97.06 265 VAL B CA 1
ATOM 4575 C C . VAL B 1 265 ? 1.562 -12.875 -15.43 1 97.06 265 VAL B C 1
ATOM 4577 O O . VAL B 1 265 ? 0.579 -13.516 -15.055 1 97.06 265 VAL B O 1
ATOM 4580 N N . VAL B 1 266 ? 2.008 -11.836 -14.773 1 97.5 266 VAL B N 1
ATOM 4581 C CA . VAL B 1 266 ? 1.429 -11.391 -13.508 1 97.5 266 VAL B CA 1
ATOM 4582 C C . VAL B 1 266 ? 0.026 -10.844 -13.75 1 97.5 266 VAL B C 1
ATOM 4584 O O . VAL B 1 266 ? -0.896 -11.109 -12.977 1 97.5 266 VAL B O 1
ATOM 4587 N N . GLY B 1 267 ? -0.117 -10.078 -14.812 1 97.5 267 GLY B N 1
ATOM 4588 C CA . GLY B 1 267 ? -1.425 -9.539 -15.156 1 97.5 267 GLY B CA 1
ATOM 4589 C C . GLY B 1 267 ? -2.471 -10.617 -15.383 1 97.5 267 GLY B C 1
ATOM 4590 O O . GLY B 1 267 ? -3.611 -10.484 -14.93 1 97.5 267 GLY B O 1
ATOM 4591 N N . THR B 1 268 ? -2.049 -11.664 -16.062 1 97.62 268 THR B N 1
ATOM 4592 C CA . THR B 1 268 ? -2.961 -12.781 -16.297 1 97.62 268 THR B CA 1
ATOM 4593 C C . THR B 1 268 ? -3.322 -13.469 -14.977 1 97.62 268 THR B C 1
ATOM 4595 O O . THR B 1 268 ? -4.496 -13.734 -14.711 1 97.62 268 THR B O 1
ATOM 4598 N N . ALA B 1 269 ? -2.312 -13.711 -14.18 1 97.88 269 ALA B N 1
ATOM 4599 C CA . ALA B 1 269 ? -2.537 -14.367 -12.891 1 97.88 269 ALA B CA 1
ATOM 4600 C C . ALA B 1 269 ? -3.496 -13.547 -12.023 1 97.88 269 ALA B C 1
ATOM 4602 O O . ALA B 1 269 ? -4.469 -14.086 -11.492 1 97.88 269 ALA B O 1
ATOM 4603 N N . VAL B 1 270 ? -3.291 -12.234 -11.953 1 97.75 270 VAL B N 1
ATOM 4604 C CA . VAL B 1 270 ? -4.094 -11.359 -11.102 1 97.75 270 VAL B CA 1
ATOM 4605 C C . VAL B 1 270 ? -5.516 -11.266 -11.656 1 97.75 270 VAL B C 1
ATOM 4607 O O . VAL B 1 270 ? -6.484 -11.258 -10.898 1 97.75 270 VAL B O 1
ATOM 4610 N N . ALA B 1 271 ? -5.648 -11.211 -12.922 1 97.38 271 ALA B N 1
ATOM 4611 C CA . ALA B 1 271 ? -6.961 -11.117 -13.562 1 97.38 271 ALA B CA 1
ATOM 4612 C C . ALA B 1 271 ? -7.809 -12.352 -13.266 1 97.38 271 ALA B C 1
ATOM 4614 O O . ALA B 1 271 ? -9.031 -12.25 -13.117 1 97.38 271 ALA B O 1
ATOM 4615 N N . LEU B 1 272 ? -7.152 -13.469 -13.133 1 97.31 272 LEU B N 1
ATOM 4616 C CA . LEU B 1 272 ? -7.879 -14.727 -13 1 97.31 272 LEU B CA 1
ATOM 4617 C C . LEU B 1 272 ? -8.102 -15.078 -11.531 1 97.31 272 LEU B C 1
ATOM 4619 O O . LEU B 1 272 ? -9.062 -15.766 -11.195 1 97.31 272 LEU B O 1
ATOM 4623 N N . THR B 1 273 ? -7.227 -14.57 -10.648 1 97.56 273 THR B N 1
ATOM 4624 C CA . THR B 1 273 ? -7.289 -15.094 -9.281 1 97.56 273 THR B CA 1
ATOM 4625 C C . THR B 1 273 ? -7.355 -13.953 -8.273 1 97.56 273 THR B C 1
ATOM 4627 O O . THR B 1 273 ? -7.492 -14.188 -7.07 1 97.56 273 THR B O 1
ATOM 4630 N N . GLY B 1 274 ? -7.293 -12.695 -8.75 1 96.69 274 GLY B N 1
ATOM 4631 C CA . GLY B 1 274 ? -7.051 -11.609 -7.82 1 96.69 274 GLY B CA 1
ATOM 4632 C C . GLY B 1 274 ? -5.59 -11.469 -7.438 1 96.69 274 GLY B C 1
ATOM 4633 O O . GLY B 1 274 ? -4.723 -12.117 -8.023 1 96.69 274 GLY B O 1
ATOM 4634 N N . THR B 1 275 ? -5.34 -10.641 -6.512 1 96.06 275 THR B N 1
ATOM 4635 C CA . THR B 1 275 ? -3.957 -10.305 -6.199 1 96.06 275 THR B CA 1
ATOM 4636 C C . THR B 1 275 ? -3.379 -11.281 -5.176 1 96.06 275 THR B C 1
ATOM 4638 O O . THR B 1 275 ? -3.854 -11.344 -4.039 1 96.06 275 THR B O 1
ATOM 4641 N N . ILE B 1 276 ? -2.438 -12.062 -5.57 1 97.06 276 ILE B N 1
ATOM 4642 C CA . ILE B 1 276 ? -1.683 -12.938 -4.68 1 97.06 276 ILE B CA 1
ATOM 4643 C C . ILE B 1 276 ? -0.259 -12.406 -4.52 1 97.06 276 ILE B C 1
ATOM 4645 O O . ILE B 1 276 ? 0.489 -12.32 -5.5 1 97.06 276 ILE B O 1
ATOM 4649 N N . GLY B 1 277 ? 0.084 -12.109 -3.33 1 95.25 277 GLY B N 1
ATOM 4650 C CA . GLY B 1 277 ? 1.363 -11.461 -3.078 1 95.25 277 GLY B CA 1
ATOM 4651 C C . GLY B 1 277 ? 2.404 -12.406 -2.51 1 95.25 277 GLY B C 1
ATOM 4652 O O . GLY B 1 277 ? 2.092 -13.555 -2.172 1 95.25 277 GLY B O 1
ATOM 4653 N N . PHE B 1 278 ? 3.697 -11.984 -2.51 1 96.38 278 PHE B N 1
ATOM 4654 C CA . PHE B 1 278 ? 4.84 -12.492 -1.756 1 96.38 278 PHE B CA 1
ATOM 4655 C C . PHE B 1 278 ? 5.398 -13.75 -2.402 1 96.38 278 PHE B C 1
ATOM 4657 O O . PHE B 1 278 ? 6.52 -14.172 -2.094 1 96.38 278 PHE B O 1
ATOM 4664 N N . VAL B 1 279 ? 4.633 -14.391 -3.35 1 97.38 279 VAL B N 1
ATOM 4665 C CA . VAL B 1 279 ? 5.156 -15.578 -4.004 1 97.38 279 VAL B CA 1
ATOM 4666 C C . VAL B 1 279 ? 6.43 -15.234 -4.773 1 97.38 279 VAL B C 1
ATOM 4668 O O . VAL B 1 279 ? 7.453 -15.906 -4.629 1 97.38 279 VAL B O 1
ATOM 4671 N N . GLY B 1 280 ? 6.359 -14.195 -5.516 1 96.44 280 GLY B N 1
ATOM 4672 C CA . GLY B 1 280 ? 7.492 -13.758 -6.32 1 96.44 280 GLY B CA 1
ATOM 4673 C C . GLY B 1 280 ? 8.656 -13.25 -5.488 1 96.44 280 GLY B C 1
ATOM 4674 O O . GLY B 1 280 ? 9.781 -13.172 -5.973 1 96.44 280 GLY B O 1
ATOM 4675 N N . LEU B 1 281 ? 8.398 -12.891 -4.281 1 94.31 281 LEU B N 1
ATOM 4676 C CA . LEU B 1 281 ? 9.445 -12.422 -3.379 1 94.31 281 LEU B CA 1
ATOM 4677 C C . LEU B 1 281 ? 10.133 -13.594 -2.688 1 94.31 281 LEU B C 1
ATOM 4679 O O . LEU B 1 281 ? 11.367 -13.656 -2.645 1 94.31 281 LEU B O 1
ATOM 4683 N N . VAL B 1 282 ? 9.406 -14.523 -2.219 1 95.69 282 VAL B N 1
ATOM 4684 C CA . VAL B 1 282 ? 9.867 -15.578 -1.324 1 95.69 282 VAL B CA 1
ATOM 4685 C C . VAL B 1 282 ? 10.57 -16.672 -2.129 1 95.69 282 VAL B C 1
ATOM 4687 O O . VAL B 1 282 ? 11.68 -17.078 -1.786 1 95.69 282 VAL B O 1
ATOM 4690 N N . VAL B 1 283 ? 10.023 -17.047 -3.201 1 96.62 283 VAL B N 1
ATOM 4691 C CA . VAL B 1 283 ? 10.391 -18.266 -3.916 1 96.62 283 VAL B CA 1
ATOM 4692 C C . VAL B 1 283 ? 11.789 -18.125 -4.496 1 96.62 283 VAL B C 1
ATOM 4694 O O . VAL B 1 283 ? 12.672 -18.953 -4.215 1 96.62 283 VAL B O 1
ATOM 4697 N N . PRO B 1 284 ? 12.016 -17.062 -5.266 1 95.88 284 PRO B N 1
ATOM 4698 C CA . PRO B 1 284 ? 13.359 -16.984 -5.836 1 95.88 284 PRO B CA 1
ATOM 4699 C C . PRO B 1 284 ? 14.445 -16.828 -4.773 1 95.88 284 PRO B C 1
ATOM 4701 O O . PRO B 1 284 ? 15.555 -17.359 -4.934 1 95.88 284 PRO B O 1
ATOM 4704 N N . HIS B 1 285 ? 14.117 -16.188 -3.725 1 92.62 285 HIS B N 1
ATOM 4705 C CA . HIS B 1 285 ? 15.102 -16.016 -2.656 1 92.62 285 HIS B CA 1
ATOM 4706 C C . HIS B 1 285 ? 15.453 -17.359 -2.018 1 92.62 285 HIS B C 1
ATOM 4708 O O . HIS B 1 285 ? 16.625 -17.641 -1.786 1 92.62 285 HIS B O 1
ATOM 4714 N N . LEU B 1 286 ? 14.5 -18.094 -1.738 1 92.19 286 LEU B N 1
ATOM 4715 C CA . LEU B 1 286 ? 14.727 -19.406 -1.155 1 92.19 286 LEU B CA 1
ATOM 4716 C C . LEU B 1 286 ? 15.562 -20.281 -2.088 1 92.19 286 LEU B C 1
ATOM 4718 O O . LEU B 1 286 ? 16.453 -21 -1.636 1 92.19 286 LEU B O 1
ATOM 4722 N N . LEU B 1 287 ? 15.32 -20.203 -3.332 1 93.88 287 LEU B N 1
ATOM 4723 C CA . LEU B 1 287 ? 16.047 -21 -4.312 1 93.88 287 LEU B CA 1
ATOM 4724 C C . LEU B 1 287 ? 17.516 -20.594 -4.363 1 93.88 287 LEU B C 1
ATOM 4726 O O . LEU B 1 287 ? 18.391 -21.453 -4.445 1 93.88 287 LEU B O 1
ATOM 4730 N N . ARG B 1 288 ? 17.688 -19.312 -4.266 1 92.06 288 ARG B N 1
ATOM 4731 C CA . ARG B 1 288 ? 19.062 -18.812 -4.336 1 92.06 288 ARG B CA 1
ATOM 4732 C C . ARG B 1 288 ? 19.859 -19.234 -3.104 1 92.06 288 ARG B C 1
ATOM 4734 O O . ARG B 1 288 ? 21.062 -19.5 -3.193 1 92.06 288 ARG B O 1
ATOM 4741 N N . ILE B 1 289 ? 19.203 -19.234 -2.012 1 86.56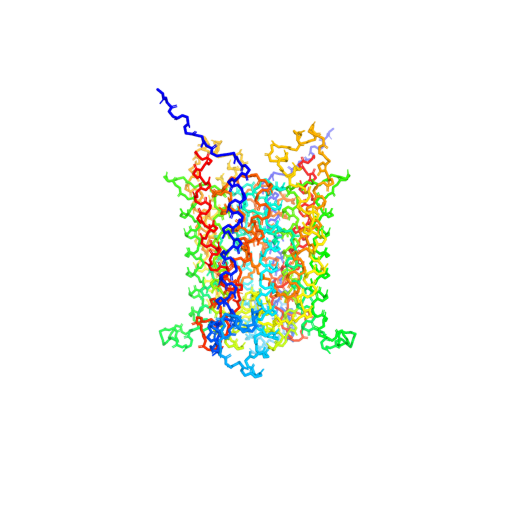 289 ILE B N 1
ATOM 4742 C CA . ILE B 1 289 ? 19.844 -19.688 -0.786 1 86.56 289 ILE B CA 1
ATOM 4743 C C . ILE B 1 289 ? 20.219 -21.156 -0.905 1 86.56 289 ILE B C 1
ATOM 4745 O O . ILE B 1 289 ? 21.312 -21.562 -0.503 1 86.56 289 ILE B O 1
ATOM 4749 N N . LEU B 1 290 ? 19.438 -21.859 -1.534 1 86.62 290 LEU B N 1
ATOM 4750 C CA . LEU B 1 290 ? 19.594 -23.312 -1.554 1 86.62 290 LEU B CA 1
ATOM 4751 C C . LEU B 1 290 ? 20.5 -23.734 -2.699 1 86.62 290 LEU B C 1
ATOM 4753 O O . LEU B 1 290 ? 21.234 -24.719 -2.578 1 86.62 290 LEU B O 1
ATOM 4757 N N . PHE B 1 291 ? 20.453 -22.922 -3.826 1 86.62 291 PHE B N 1
ATOM 4758 C CA . PHE B 1 291 ? 21.062 -23.531 -5.004 1 86.62 291 PHE B CA 1
ATOM 4759 C C . PHE B 1 291 ? 21.953 -22.531 -5.723 1 86.62 291 PHE B C 1
ATOM 4761 O O . PHE B 1 291 ? 22.594 -22.859 -6.727 1 86.62 291 PHE B O 1
ATOM 4768 N N . GLY B 1 292 ? 22.016 -21.359 -5.242 1 86.81 292 GLY B N 1
ATOM 4769 C CA . GLY B 1 292 ? 22.859 -20.359 -5.859 1 86.81 292 GLY B CA 1
ATOM 4770 C C . GLY B 1 292 ? 22.109 -19.406 -6.77 1 86.81 292 GLY B C 1
ATOM 4771 O O . GLY B 1 292 ? 20.875 -19.5 -6.891 1 86.81 292 GLY B O 1
ATOM 4772 N N . ALA B 1 293 ? 22.797 -18.594 -7.504 1 91.5 293 ALA B N 1
ATOM 4773 C CA . ALA B 1 293 ? 22.172 -17.453 -8.164 1 91.5 293 ALA B CA 1
ATOM 4774 C C . ALA B 1 293 ? 22.141 -17.641 -9.68 1 91.5 293 ALA B C 1
ATOM 4776 O O . ALA B 1 293 ? 21.766 -16.734 -10.422 1 91.5 293 ALA B O 1
ATOM 4777 N N . ASP B 1 294 ? 22.453 -18.859 -10.18 1 93.81 294 ASP B N 1
ATOM 4778 C CA . ASP B 1 294 ? 22.438 -19.125 -11.617 1 93.81 294 ASP B CA 1
ATOM 4779 C C . ASP B 1 294 ? 21 -19.156 -12.148 1 93.81 294 ASP B C 1
ATOM 4781 O O . ASP B 1 294 ? 20.234 -20.047 -11.797 1 93.81 294 ASP B O 1
ATOM 4785 N N . HIS B 1 295 ? 20.688 -18.266 -13.07 1 95.44 295 HIS B N 1
ATOM 4786 C CA . HIS B 1 295 ? 19.328 -18.109 -13.547 1 95.44 295 HIS B CA 1
ATOM 4787 C C . HIS B 1 295 ? 18.891 -19.297 -14.406 1 95.44 295 HIS B C 1
ATOM 4789 O O . HIS B 1 295 ? 17.703 -19.484 -14.641 1 95.44 295 HIS B O 1
ATOM 4795 N N . ARG B 1 296 ? 19.828 -20.109 -14.867 1 91.38 296 ARG B N 1
ATOM 4796 C CA . ARG B 1 296 ? 19.484 -21.344 -15.57 1 91.38 296 ARG B CA 1
ATOM 4797 C C . ARG B 1 296 ? 18.719 -22.297 -14.664 1 91.38 296 ARG B C 1
ATOM 4799 O O . ARG B 1 296 ? 17.906 -23.094 -15.148 1 91.38 296 ARG B O 1
ATOM 4806 N N . LEU B 1 297 ? 19.016 -22.203 -13.414 1 93.12 297 LEU B N 1
ATOM 4807 C CA . LEU B 1 297 ? 18.344 -23.031 -12.414 1 93.12 297 LEU B CA 1
ATOM 4808 C C . LEU B 1 297 ? 17.266 -22.234 -11.688 1 93.12 297 LEU B C 1
ATOM 4810 O O . LEU B 1 297 ? 16.172 -22.734 -11.453 1 93.12 297 LEU B O 1
ATOM 4814 N N . VAL B 1 298 ? 17.531 -21.016 -11.344 1 96 298 VAL B N 1
ATOM 4815 C CA . VAL B 1 298 ? 16.656 -20.203 -10.508 1 96 298 VAL B CA 1
ATOM 4816 C C . VAL B 1 298 ? 15.312 -19.984 -11.211 1 96 298 VAL B C 1
ATOM 4818 O O . VAL B 1 298 ? 14.258 -20.062 -10.586 1 96 298 VAL B O 1
ATOM 4821 N N . ILE B 1 299 ? 15.367 -19.781 -12.539 1 96.06 299 ILE B N 1
ATOM 4822 C CA . ILE B 1 299 ? 14.141 -19.438 -13.258 1 96.06 299 ILE B CA 1
ATOM 4823 C C . ILE B 1 299 ? 13.227 -20.656 -13.312 1 96.06 299 ILE B C 1
ATOM 4825 O O . ILE B 1 299 ? 12.102 -20.625 -12.797 1 96.06 299 ILE B O 1
ATOM 4829 N N . PRO B 1 300 ? 13.688 -21.828 -13.828 1 94.38 300 PRO B N 1
ATOM 4830 C CA . PRO B 1 300 ? 12.805 -23 -13.812 1 94.38 300 PRO B CA 1
ATOM 4831 C C . PRO B 1 300 ? 12.5 -23.484 -12.398 1 94.38 300 PRO B C 1
ATOM 4833 O O . PRO B 1 300 ? 11.398 -23.969 -12.125 1 94.38 300 PRO B O 1
ATOM 4836 N N . GLY B 1 301 ? 13.445 -23.375 -11.508 1 96.38 301 GLY B N 1
ATOM 4837 C CA . GLY B 1 301 ? 13.203 -23.719 -10.117 1 96.38 301 GLY B CA 1
ATOM 4838 C C . GLY B 1 301 ? 12.133 -22.875 -9.469 1 96.38 301 GLY B C 1
ATOM 4839 O O . GLY B 1 301 ? 11.352 -23.359 -8.656 1 96.38 301 GLY B O 1
ATOM 4840 N N . SER B 1 302 ? 12.094 -21.625 -9.836 1 97.81 302 SER B N 1
ATOM 4841 C CA . SER B 1 302 ? 11.102 -20.719 -9.281 1 97.81 302 SER B CA 1
ATOM 4842 C C . SER B 1 302 ? 9.695 -21.078 -9.75 1 97.81 302 SER B C 1
ATOM 4844 O O . SER B 1 302 ? 8.719 -20.859 -9.031 1 97.81 302 SER B O 1
ATOM 4846 N N . PHE B 1 303 ? 9.609 -21.594 -10.961 1 97 303 PHE B N 1
ATOM 4847 C CA . PHE B 1 303 ? 8.305 -22.094 -11.391 1 97 303 PHE B CA 1
ATOM 4848 C C . PHE B 1 303 ? 7.828 -23.219 -10.484 1 97 303 PHE B C 1
ATOM 4850 O O . PHE B 1 303 ? 6.707 -23.172 -9.969 1 97 303 PHE B O 1
ATOM 4857 N N . LEU B 1 304 ? 8.688 -24.203 -10.289 1 97.69 304 LEU B N 1
ATOM 4858 C CA . LEU B 1 304 ? 8.328 -25.375 -9.508 1 97.69 304 LEU B CA 1
ATOM 4859 C C . LEU B 1 304 ? 8.07 -25.016 -8.047 1 97.69 304 LEU B C 1
ATOM 4861 O O . LEU B 1 304 ? 7.07 -25.438 -7.461 1 97.69 304 LEU B O 1
ATOM 4865 N N . ALA B 1 305 ? 8.945 -24.219 -7.504 1 98 305 ALA B N 1
ATOM 4866 C CA . ALA B 1 305 ? 8.805 -23.828 -6.105 1 98 305 ALA B CA 1
ATOM 4867 C C . ALA B 1 305 ? 7.578 -22.953 -5.902 1 98 305 ALA B C 1
ATOM 4869 O O . ALA B 1 305 ? 6.922 -23.016 -4.863 1 98 305 ALA B O 1
ATOM 4870 N N . GLY B 1 306 ? 7.336 -22.047 -6.863 1 98.31 306 GLY B N 1
ATOM 4871 C CA . GLY B 1 306 ? 6.121 -21.25 -6.809 1 98.31 306 GLY B CA 1
ATOM 4872 C C . GLY B 1 306 ? 4.855 -22.094 -6.875 1 98.31 306 GLY B C 1
ATOM 4873 O O . GLY B 1 306 ? 3.902 -21.844 -6.137 1 98.31 306 GLY B O 1
ATOM 4874 N N . ALA B 1 307 ? 4.875 -23.047 -7.77 1 98.56 307 ALA B N 1
ATOM 4875 C CA . ALA B 1 307 ? 3.76 -23.984 -7.867 1 98.56 307 ALA B CA 1
ATOM 4876 C C . ALA B 1 307 ? 3.561 -24.75 -6.559 1 98.56 307 ALA B C 1
ATOM 4878 O O . ALA B 1 307 ? 2.428 -24.922 -6.102 1 98.56 307 ALA B O 1
ATOM 4879 N N . ILE B 1 308 ? 4.613 -25.156 -5.988 1 98.44 308 ILE B N 1
ATOM 4880 C CA . ILE B 1 308 ? 4.566 -25.891 -4.727 1 98.44 308 ILE B CA 1
ATOM 4881 C C . ILE B 1 308 ? 3.986 -24.984 -3.637 1 98.44 308 ILE B C 1
ATOM 4883 O O . ILE B 1 308 ? 3.064 -25.391 -2.918 1 98.44 308 ILE B O 1
ATOM 4887 N N . LEU B 1 309 ? 4.469 -23.781 -3.551 1 98.19 309 LEU B N 1
ATOM 4888 C CA . LEU B 1 309 ? 4.047 -22.859 -2.502 1 98.19 309 LEU B CA 1
ATOM 4889 C C . LEU B 1 309 ? 2.561 -22.547 -2.623 1 98.19 309 LEU B C 1
ATOM 4891 O O . LEU B 1 309 ? 1.829 -22.594 -1.631 1 98.19 309 LEU B O 1
ATOM 4895 N N . LEU B 1 310 ? 2.105 -22.203 -3.812 1 98.5 310 LEU B N 1
ATOM 4896 C CA . LEU B 1 310 ? 0.713 -21.797 -3.965 1 98.5 310 LEU B CA 1
ATOM 4897 C C . LEU B 1 310 ? -0.223 -22.984 -3.787 1 98.5 310 LEU B C 1
ATOM 4899 O O . LEU B 1 310 ? -1.332 -22.844 -3.268 1 98.5 310 LEU B O 1
ATOM 4903 N N . THR B 1 311 ? 0.21 -24.203 -4.27 1 98 311 THR B N 1
ATOM 4904 C CA . THR B 1 311 ? -0.585 -25.406 -4.051 1 98 311 THR B CA 1
ATOM 4905 C C . THR B 1 311 ? -0.713 -25.703 -2.561 1 98 311 THR B C 1
ATOM 4907 O O . THR B 1 311 ? -1.796 -26.047 -2.08 1 98 311 THR B O 1
ATOM 4910 N N . MET B 1 312 ? 0.348 -25.594 -1.858 1 97.25 312 MET B N 1
ATOM 4911 C CA . MET B 1 312 ? 0.317 -25.781 -0.411 1 97.25 312 MET B CA 1
ATOM 4912 C C . MET B 1 312 ? -0.58 -24.75 0.257 1 97.25 312 MET B C 1
ATOM 4914 O O . MET B 1 312 ? -1.357 -25.078 1.153 1 97.25 312 MET B O 1
ATOM 4918 N N . ALA B 1 313 ? -0.423 -23.516 -0.164 1 97.56 313 ALA B N 1
ATOM 4919 C CA . ALA B 1 313 ? -1.249 -22.453 0.386 1 97.56 313 ALA B CA 1
ATOM 4920 C C . ALA B 1 313 ? -2.73 -22.719 0.135 1 97.56 313 ALA B C 1
ATOM 4922 O O . ALA B 1 313 ? -3.568 -22.469 1.006 1 97.56 313 ALA B O 1
ATOM 4923 N N . ASP B 1 314 ? -3.027 -23.188 -1.068 1 96.88 314 ASP B N 1
ATOM 4924 C CA . ASP B 1 314 ? -4.414 -23.5 -1.399 1 96.88 314 ASP B CA 1
ATOM 4925 C C . ASP B 1 314 ? -4.941 -24.625 -0.521 1 96.88 314 ASP B C 1
ATOM 4927 O O . ASP B 1 314 ? -6.086 -24.578 -0.064 1 96.88 314 ASP B O 1
ATOM 4931 N N . LEU B 1 315 ? -4.129 -25.625 -0.347 1 94.5 315 LEU B N 1
ATOM 4932 C CA . LEU B 1 315 ? -4.512 -26.734 0.509 1 94.5 315 LEU B CA 1
ATOM 4933 C C . LEU B 1 315 ? -4.801 -26.266 1.929 1 94.5 315 LEU B C 1
ATOM 4935 O O . LEU B 1 315 ? -5.797 -26.672 2.533 1 94.5 315 LEU B O 1
ATOM 4939 N N . LEU B 1 316 ? -3.99 -25.422 2.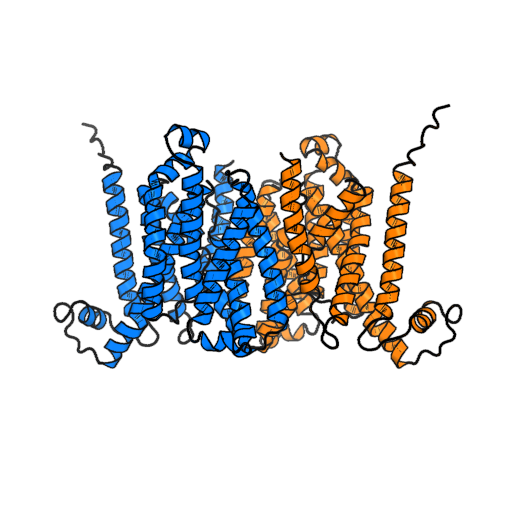43 1 94.38 316 LEU B N 1
ATOM 4940 C CA . LEU B 1 316 ? -4.199 -24.875 3.764 1 94.38 316 LEU B CA 1
ATOM 4941 C C . LEU B 1 316 ? -5.461 -24.016 3.809 1 94.38 316 LEU B C 1
ATOM 4943 O O . LEU B 1 316 ? -6.234 -24.094 4.766 1 94.38 316 LEU B O 1
ATOM 4947 N N . ALA B 1 317 ? -5.664 -23.219 2.775 1 93.5 317 ALA B N 1
ATOM 4948 C CA . ALA B 1 317 ? -6.809 -22.312 2.693 1 93.5 317 ALA B CA 1
ATOM 4949 C C . ALA B 1 317 ? -8.125 -23.094 2.734 1 93.5 317 ALA B C 1
ATOM 4951 O O . ALA B 1 317 ? -9.109 -22.609 3.295 1 93.5 317 ALA B O 1
ATOM 4952 N N . ARG B 1 318 ? -8.148 -24.281 2.232 1 91.06 318 ARG B N 1
ATOM 4953 C CA . ARG B 1 318 ? -9.375 -25.062 2.102 1 91.06 318 ARG B CA 1
ATOM 4954 C C . ARG B 1 318 ? -9.609 -25.922 3.332 1 91.06 318 ARG B C 1
ATOM 4956 O O . ARG B 1 318 ? -10.734 -26.375 3.58 1 91.06 318 ARG B O 1
ATOM 4963 N N . THR B 1 319 ? -8.562 -26.172 4.086 1 88.5 319 THR B N 1
ATOM 4964 C CA . THR B 1 319 ? -8.711 -27.188 5.125 1 88.5 319 THR B CA 1
ATOM 4965 C C . THR B 1 319 ? -8.711 -26.531 6.512 1 88.5 319 THR B C 1
ATOM 4967 O O . THR B 1 319 ? -9.289 -27.078 7.453 1 88.5 319 THR B O 1
ATOM 4970 N N . MET B 1 320 ? -8.141 -25.406 6.727 1 87.44 320 MET B N 1
ATOM 4971 C CA . MET B 1 320 ? -7.938 -24.828 8.055 1 87.44 320 MET B CA 1
ATOM 4972 C C . MET B 1 320 ? -9.266 -24.375 8.648 1 87.44 320 MET B C 1
ATOM 4974 O O . MET B 1 320 ? -9.469 -24.453 9.859 1 87.44 320 MET B O 1
ATOM 4978 N N . VAL B 1 321 ? -10.125 -23.828 7.867 1 83.69 321 VAL B N 1
ATOM 4979 C CA . VAL B 1 321 ? -11.383 -23.297 8.391 1 83.69 321 VAL B CA 1
ATOM 4980 C C . VAL B 1 321 ? -12.555 -23.938 7.652 1 83.69 321 VAL B C 1
ATOM 4982 O O . VAL B 1 321 ? -13.562 -23.266 7.383 1 83.69 321 VAL B O 1
ATOM 4985 N N . ALA B 1 322 ? -12.469 -25.188 7.383 1 77.75 322 ALA B N 1
ATOM 4986 C CA . ALA B 1 322 ? -13.531 -25.922 6.707 1 77.75 322 ALA B CA 1
ATOM 4987 C C . ALA B 1 322 ? -14.812 -25.906 7.531 1 77.75 322 ALA B C 1
ATOM 4989 O O . ALA B 1 322 ? -14.766 -26.016 8.758 1 77.75 322 ALA B O 1
ATOM 4990 N N . PRO B 1 323 ? -15.82 -25.531 6.777 1 80.81 323 PRO B N 1
ATOM 4991 C CA . PRO B 1 323 ? -16.094 -25.625 5.344 1 80.81 323 PRO B CA 1
ATOM 4992 C C . PRO B 1 323 ? -15.867 -24.312 4.605 1 80.81 323 PRO B C 1
ATOM 4994 O O . PRO B 1 323 ? -15.906 -24.281 3.373 1 80.81 323 PRO B O 1
ATOM 4997 N N . ALA B 1 324 ? -15.617 -23.266 5.422 1 84.19 324 ALA B N 1
ATOM 4998 C CA . ALA B 1 324 ? -15.281 -22 4.758 1 84.19 324 ALA B CA 1
ATOM 4999 C C . ALA B 1 324 ? -13.891 -22.062 4.133 1 84.19 324 ALA B C 1
ATOM 5001 O O . ALA B 1 324 ? -13.078 -22.922 4.5 1 84.19 324 ALA B O 1
ATOM 5002 N N . GLU B 1 325 ? -13.758 -21.328 3.113 1 89.25 325 GLU B N 1
ATOM 5003 C CA . GLU B 1 325 ? -12.453 -21.25 2.471 1 89.25 325 GLU B CA 1
ATOM 5004 C C . GLU B 1 325 ? -11.852 -19.859 2.613 1 89.25 325 GLU B C 1
ATOM 5006 O O . GLU B 1 325 ? -12.508 -18.859 2.307 1 89.25 325 GLU B O 1
ATOM 5011 N N . MET B 1 326 ? -10.68 -19.812 3.107 1 93.75 326 MET B N 1
ATOM 5012 C CA . MET B 1 326 ? -9.961 -18.547 3.217 1 93.75 326 MET B CA 1
ATOM 5013 C C . MET B 1 326 ? -9.32 -18.172 1.887 1 93.75 326 MET B C 1
ATOM 5015 O O . MET B 1 326 ? -8.836 -19.047 1.157 1 93.75 326 MET B O 1
ATOM 5019 N N . PRO B 1 327 ? -9.367 -16.875 1.608 1 95.62 327 PRO B N 1
ATOM 5020 C CA . PRO B 1 327 ? -8.602 -16.453 0.43 1 95.62 327 PRO B CA 1
ATOM 5021 C C . PRO B 1 327 ? -7.121 -16.812 0.529 1 95.62 327 PRO B C 1
ATOM 5023 O O . PRO B 1 327 ? -6.504 -16.625 1.58 1 95.62 327 PRO B O 1
ATOM 5026 N N . ILE B 1 328 ? -6.609 -17.297 -0.513 1 96.62 328 ILE B N 1
ATOM 5027 C CA . ILE B 1 328 ? -5.25 -17.812 -0.537 1 96.62 328 ILE B CA 1
ATOM 5028 C C . ILE B 1 328 ? -4.258 -16.688 -0.283 1 96.62 328 ILE B C 1
ATOM 5030 O O . ILE B 1 328 ? -3.186 -16.906 0.284 1 96.62 328 ILE B O 1
ATOM 5034 N N . GLY B 1 329 ? -4.586 -15.477 -0.681 1 96.31 329 GLY B N 1
ATOM 5035 C CA . GLY B 1 329 ? -3.713 -14.328 -0.484 1 96.31 329 GLY B CA 1
ATOM 5036 C C . GLY B 1 329 ? -3.412 -14.047 0.977 1 96.31 329 GLY B C 1
ATOM 5037 O O . GLY B 1 329 ? -2.346 -13.523 1.309 1 96.31 329 GLY B O 1
ATOM 5038 N N . ILE B 1 330 ? -4.352 -14.375 1.819 1 96.31 330 ILE B N 1
ATOM 5039 C CA . ILE B 1 330 ? -4.145 -14.219 3.254 1 96.31 330 ILE B CA 1
ATOM 5040 C C . ILE B 1 330 ? -3.02 -15.141 3.717 1 96.31 330 ILE B C 1
ATOM 5042 O O . ILE B 1 330 ? -2.123 -14.719 4.453 1 96.31 330 ILE B O 1
ATOM 5046 N N . ILE B 1 331 ? -3.008 -16.328 3.215 1 96.75 331 ILE B N 1
ATOM 5047 C CA . ILE B 1 331 ? -2.029 -17.328 3.617 1 96.75 331 ILE B CA 1
ATOM 5048 C C . ILE B 1 331 ? -0.645 -16.938 3.107 1 96.75 331 ILE B C 1
ATOM 5050 O O . ILE B 1 331 ? 0.328 -16.953 3.865 1 96.75 331 ILE B O 1
ATOM 5054 N N . THR B 1 332 ? -0.586 -16.562 1.86 1 97 332 THR B N 1
ATOM 5055 C CA . THR B 1 332 ? 0.708 -16.188 1.297 1 97 332 THR B CA 1
ATOM 5056 C C . THR B 1 332 ? 1.244 -14.922 1.955 1 97 332 THR B C 1
ATOM 5058 O O . THR B 1 332 ? 2.453 -14.781 2.143 1 97 332 THR B O 1
ATOM 5061 N N . ALA B 1 333 ? 0.357 -14.031 2.361 1 96.5 333 ALA B N 1
ATOM 5062 C CA . ALA B 1 333 ? 0.784 -12.797 3.01 1 96.5 333 ALA B CA 1
ATOM 5063 C C . ALA B 1 333 ? 1.284 -13.062 4.426 1 96.5 333 ALA B C 1
ATOM 5065 O O . ALA B 1 333 ? 2.281 -12.484 4.859 1 96.5 333 ALA B O 1
ATOM 5066 N N . ILE B 1 334 ? 0.656 -13.914 5.137 1 96.25 334 ILE B N 1
ATOM 5067 C CA . ILE B 1 334 ? 1.023 -14.242 6.512 1 96.25 334 ILE B CA 1
ATOM 5068 C C . ILE B 1 334 ? 2.365 -14.969 6.527 1 96.25 334 ILE B C 1
ATOM 5070 O O . ILE B 1 334 ? 3.17 -14.773 7.445 1 96.25 334 ILE B O 1
ATOM 5074 N N . LEU B 1 335 ? 2.621 -15.711 5.488 1 95.31 335 LEU B N 1
ATOM 5075 C CA . LEU B 1 335 ? 3.908 -16.391 5.363 1 95.31 335 LEU B CA 1
ATOM 5076 C C . LEU B 1 335 ? 4.969 -15.438 4.82 1 95.31 335 LEU B C 1
ATOM 5078 O O . LEU B 1 335 ? 6.102 -15.422 5.305 1 95.31 335 LEU B O 1
ATOM 5082 N N . GLY B 1 336 ? 4.57 -14.688 3.939 1 95.12 336 GLY B N 1
ATOM 5083 C CA . GLY B 1 336 ? 5.496 -13.852 3.197 1 95.12 336 GLY B CA 1
ATOM 5084 C C . GLY B 1 336 ? 5.992 -12.656 3.994 1 95.12 336 GLY B C 1
ATOM 5085 O O . GLY B 1 336 ? 7.168 -12.297 3.92 1 95.12 336 GLY B O 1
ATOM 5086 N N . ALA B 1 337 ? 5.102 -12.016 4.758 1 94.94 337 ALA B N 1
ATOM 5087 C CA . ALA B 1 337 ? 5.461 -10.797 5.477 1 94.94 337 ALA B CA 1
ATOM 5088 C C . ALA B 1 337 ? 6.527 -11.078 6.531 1 94.94 337 ALA B C 1
ATOM 5090 O O . ALA B 1 337 ? 7.555 -10.391 6.582 1 94.94 337 ALA B O 1
ATOM 5091 N N . PRO B 1 338 ? 6.406 -12.047 7.371 1 94.44 338 PRO B N 1
ATOM 5092 C CA . PRO B 1 338 ? 7.484 -12.383 8.305 1 94.44 338 PRO B CA 1
ATOM 5093 C C . PRO B 1 338 ? 8.773 -12.773 7.59 1 94.44 338 PRO B C 1
ATOM 5095 O O . PRO B 1 338 ? 9.867 -12.445 8.055 1 94.44 338 PRO B O 1
ATOM 5098 N N . PHE B 1 339 ? 8.633 -13.453 6.504 1 93.12 339 PHE B N 1
ATOM 5099 C CA . PHE B 1 339 ? 9.805 -13.789 5.707 1 93.12 339 PHE B CA 1
ATOM 5100 C C . PHE B 1 339 ? 10.523 -12.523 5.242 1 93.12 339 PHE B C 1
ATOM 5102 O O . PHE B 1 339 ? 11.75 -12.445 5.281 1 93.12 339 PHE B O 1
ATOM 5109 N N . PHE B 1 340 ? 9.734 -11.609 4.816 1 90.38 340 PHE B N 1
ATOM 5110 C CA . PHE B 1 340 ? 10.281 -10.336 4.379 1 90.38 340 PHE B CA 1
ATOM 5111 C C . PHE B 1 340 ? 11.047 -9.656 5.512 1 90.38 340 PHE B C 1
ATOM 5113 O O . PHE B 1 340 ? 12.141 -9.133 5.305 1 90.38 340 PHE B O 1
ATOM 5120 N N . ILE B 1 341 ? 10.5 -9.648 6.625 1 90.56 341 ILE B N 1
ATOM 5121 C CA . ILE B 1 341 ? 11.141 -9.07 7.801 1 90.56 341 ILE B CA 1
ATOM 5122 C C . ILE B 1 341 ? 12.453 -9.812 8.086 1 90.56 341 ILE B C 1
ATOM 5124 O O . ILE B 1 341 ? 13.477 -9.18 8.352 1 90.56 341 ILE B O 1
ATOM 5128 N N . TRP B 1 342 ? 12.383 -11.055 7.977 1 88.81 342 TRP B N 1
ATOM 5129 C CA . TRP B 1 342 ? 13.57 -11.883 8.195 1 88.81 342 TRP B CA 1
ATOM 5130 C C . TRP B 1 342 ? 14.656 -11.555 7.184 1 88.81 342 TRP B C 1
ATOM 5132 O O . TRP B 1 342 ? 15.836 -11.438 7.543 1 88.81 342 TRP B O 1
ATOM 5142 N N . LEU B 1 343 ? 14.281 -11.391 5.965 1 85.31 343 LEU B N 1
ATOM 5143 C CA . LEU B 1 343 ? 15.219 -11.031 4.902 1 85.31 343 LEU B CA 1
ATOM 5144 C C . LEU B 1 343 ? 15.883 -9.688 5.195 1 85.31 343 LEU B C 1
ATOM 5146 O O . LEU B 1 343 ? 17.094 -9.539 4.984 1 85.31 343 LEU B O 1
ATOM 5150 N N . LEU B 1 344 ? 15.156 -8.812 5.676 1 81.62 344 LEU B N 1
ATOM 5151 C CA . LEU B 1 344 ? 15.648 -7.473 5.973 1 81.62 344 LEU B CA 1
ATOM 5152 C C . LEU B 1 344 ? 16.688 -7.512 7.09 1 81.62 344 LEU B C 1
ATOM 5154 O O . LEU B 1 344 ? 17.719 -6.836 7.016 1 81.62 344 LEU B O 1
ATOM 5158 N N . ILE B 1 345 ? 16.422 -8.297 8.07 1 80.69 345 ILE B N 1
ATOM 5159 C CA . ILE B 1 345 ? 17.312 -8.398 9.219 1 80.69 345 ILE B CA 1
ATOM 5160 C C . ILE B 1 345 ? 18.609 -9.094 8.812 1 80.69 345 ILE B C 1
ATOM 5162 O O . ILE B 1 345 ? 19.703 -8.719 9.258 1 80.69 345 ILE B O 1
ATOM 5166 N N . ASN B 1 346 ? 18.5 -10.016 7.887 1 78.44 346 ASN B N 1
ATOM 5167 C CA . ASN B 1 346 ? 19.672 -10.797 7.523 1 78.44 346 ASN B CA 1
ATOM 5168 C C . ASN B 1 346 ? 20.484 -10.117 6.426 1 78.44 346 ASN B C 1
ATOM 5170 O O . ASN B 1 346 ? 21.703 -10.32 6.324 1 78.44 346 ASN B O 1
ATOM 5174 N N . VAL B 1 347 ? 19.797 -9.508 5.504 1 64.38 347 VAL B N 1
ATOM 5175 C CA . VAL B 1 347 ? 20.531 -8.766 4.492 1 64.38 347 VAL B CA 1
ATOM 5176 C C . VAL B 1 347 ? 21.391 -7.684 5.164 1 64.38 347 VAL B C 1
ATOM 5178 O O . VAL B 1 347 ? 22.484 -7.367 4.699 1 64.38 347 VAL B O 1
ATOM 5181 N N . LYS B 1 348 ? 20.891 -7.102 6.223 1 58.88 348 LYS B N 1
ATOM 5182 C CA . LYS B 1 348 ? 21.672 -6.176 7.031 1 58.88 348 LYS B CA 1
ATOM 5183 C C . LYS B 1 348 ? 23.016 -6.785 7.414 1 58.88 348 LYS B C 1
ATOM 5185 O O . LYS B 1 348 ? 24.031 -6.09 7.438 1 58.88 348 LYS B O 1
ATOM 5190 N N . GLN B 1 349 ? 22.875 -8.062 7.652 1 52.72 349 GLN B N 1
ATOM 5191 C CA . GLN B 1 349 ? 24.078 -8.719 8.148 1 52.72 349 GLN B CA 1
ATOM 5192 C C . GLN B 1 349 ? 25.094 -8.922 7.035 1 52.72 349 GLN B C 1
ATOM 5194 O O . GLN B 1 349 ? 26.312 -8.953 7.289 1 52.72 349 GLN B O 1
ATOM 5199 N N . ILE B 1 350 ? 24.641 -9.023 5.855 1 45.34 350 ILE B N 1
ATOM 5200 C CA . ILE B 1 350 ? 25.625 -9.203 4.793 1 45.34 350 ILE B CA 1
ATOM 5201 C C . ILE B 1 350 ? 26.25 -7.859 4.43 1 45.34 350 ILE B C 1
ATOM 5203 O O . ILE B 1 350 ? 27.375 -7.805 3.936 1 45.34 350 ILE B O 1
ATOM 5207 N N . ARG B 1 351 ? 25.547 -6.762 4.52 1 43.88 351 ARG B N 1
ATOM 5208 C CA . ARG B 1 351 ? 26.156 -5.484 4.164 1 43.88 351 ARG B CA 1
ATOM 5209 C C . ARG B 1 351 ? 27.031 -4.961 5.305 1 43.88 351 ARG B C 1
ATOM 5211 O O . ARG B 1 351 ? 27.797 -4.02 5.121 1 43.88 351 ARG B O 1
ATOM 5218 N N . THR B 1 352 ? 26.828 -5.34 6.488 1 39.34 352 THR B N 1
ATOM 5219 C CA . THR B 1 352 ? 27.844 -4.992 7.473 1 39.34 352 THR B CA 1
ATOM 5220 C C . THR B 1 352 ? 28.984 -6.008 7.461 1 39.34 352 THR B C 1
ATOM 5222 O O . THR B 1 352 ? 28.75 -7.215 7.348 1 39.34 352 THR B O 1
#